Protein AF-A0A8T4NUN9-F1 (afdb_monomer)

Sequence (483 aa):
MKEAKQNFDDLVARIENGKKVSFGEMEQVYARAFLERFLEKISTDTSNEKIQQFYRSNIVDPDEAEDYREREGEEMSLSLHQLTAYSLELVSTMSGVLGIRATAQQLSPFIEKALRERNWELLEKVLALSEEGRMGTDVIEKVALEQLVNNRKEFYPELKQRFGNFQFNQDKINDVYHNAVRTHNTNLLKRLNTETGFSVPSEYIQEECELILENPSFVGTKFALIEELTGSSGYKPVKTKRIKKGLIDHFQRNSLDQVELDSAIRIFDITTDEKISSTLQQIFLEKSELNLFKNLYEQSGQKLNESKIRVGYKMLSNKGQLDEIYQVIMITGASPQKQIVKKVYSQLLEKNKLREIDQLAEKIKVEPVYDQDIANKRLSEVSGRLGRAYELGDFRNLVNVVKRGKGDILPQYVHEAAKNRLETYKISPNNGNFNDCVRLIDELYQDIGLKPSQEVTAAKISGLTSELYCNLNNLEENYSKEI

pLDDT: mean 86.56, std 7.14, range [49.06, 95.69]

Secondary structure (DSSP, 8-state):
-HHHHHHHHHHHHHHHTT----HHHHHHHHHHHHHHHHHHHHTSHHHHHHHHHHHHHHTS-HHHHHHHHHHHSS-----HHHHHHHHHHHHHHHHHHHT-PBPTTTTHHHHHHHHHTT-HHHHHHHHHHBSSSSPPTTHHHHHHHHHHHTT-TTHHHHHHHHH------HHHHHHHHHHHHHTT-HHHHHHHHHHH-PPPPHHHHHHHHHHHHH-TT--S-HHHHHHHHHHHH-PPPP--HHHHHHHHHHHHHSPP-HHHHHHHHHHH-TTT-HHHHHHHHHHHHHTT-HHHHHHHHHH-SSPPPHHHHHHHHHHHHHTT-HHHHHHHHHHH-----HHHHHHHHHHHHHTT-HHHHHHHHHHHT------HHHHHHHHHHHHHTBTTTB-HHHHHHHHHHHHHTT----HHHHHHHHHHHHHH----TT---HHHHHHHHHHHHHHHT-PPPHHHHHHHHHHHHHHHHHHHHHHHHHHTT--

Foldseek 3Di:
DVVLVVQLVVLVVCVVVVHDDDPVSNLVSVLQVVLLVLLVVLLDPVVQVVVFVCCQVPPDDPVVQVVCCVVPVDGDGDDPVRSLVVSLVVQQVSCVVSVHAAALVSLLVQCLVCLVVVPVVSNQSSLVRHPVSDHDPCSLVVSLLVCLLVVPVPSNVVSCVVPNADADDPVVVLVVLLVCLQVLVLVSLLSCCVRNVDARDLVSLQVSLLVLLPDPPDDDLSLVSNCSSCVSRVDQHECDPSNLVSLLVDLQPDDDDPVSLVSCCVRHVQLAPQVSLLSSLLSCLLVLVLVSNLVSQVSHPDHHDLVSVQVSLVNCVVVVVLVSNLSSCLRPLRDYDPVSQQVSLLVCLLVLVLVSNVVSCVSNVDFHAYDQVSLVVSLQVCLQCDLPPDDPVSSLSSVVNCVSNVHDDDVVSLQSNLLVQLVNDDQDLVDDDSVVSVVSSVVSCVVVVHDHDPSSVVSSVVSVVVSVVSPVVVVVVVVVVVD

Nearest PDB structures (foldseek):
  4m57-assembly1_A  TM=1.950E-01  e=6.881E-04  Zea mays
  8apo-assembly1_Xd  TM=1.960E-01  e=3.084E-02  Polytomella magna
  2y4u-assembly1_A  TM=2.000E-01  e=2.995E-01  Homo sapiens
  6n1z-assembly1_A  TM=1.387E-01  e=1.111E-01  Homo sapiens

Radius of gyration: 47.44 Å; Cα contacts (8 Å, |Δi|>4): 470; chains: 1; bounding box: 96×71×134 Å

Structure (mmCIF, N/CA/C/O backbone):
data_AF-A0A8T4NUN9-F1
#
_entry.id   AF-A0A8T4NUN9-F1
#
loop_
_atom_site.group_PDB
_atom_site.id
_atom_site.type_symbol
_atom_site.label_atom_id
_atom_site.label_alt_id
_atom_site.label_comp_id
_atom_site.label_asym_id
_atom_site.label_entity_id
_atom_site.label_seq_id
_atom_site.pdbx_PDB_ins_code
_atom_site.Cartn_x
_atom_site.Cartn_y
_atom_site.Cartn_z
_atom_site.occupancy
_atom_site.B_iso_or_equiv
_atom_site.auth_seq_id
_atom_site.auth_comp_id
_atom_site.auth_asym_id
_atom_site.auth_atom_id
_atom_site.pdbx_PDB_model_num
ATOM 1 N N . MET A 1 1 ? -29.673 11.613 49.318 1.00 60.78 1 MET A N 1
ATOM 2 C CA . MET A 1 1 ? -29.842 12.771 50.257 1.00 60.78 1 MET A CA 1
ATOM 3 C C . MET A 1 1 ? -30.474 14.018 49.635 1.00 60.78 1 MET A C 1
ATOM 5 O O . MET A 1 1 ? -31.417 14.519 50.229 1.00 60.78 1 MET A O 1
ATOM 9 N N . LYS A 1 2 ? -29.991 14.557 48.499 1.00 69.94 2 LYS A N 1
ATOM 10 C CA . LYS A 1 2 ? -30.631 15.736 47.870 1.00 69.94 2 LYS A CA 1
ATOM 11 C C . LYS A 1 2 ? -32.072 15.445 47.434 1.00 69.94 2 LYS A C 1
ATOM 13 O O . LYS A 1 2 ? -32.955 16.229 47.737 1.00 69.94 2 LYS A O 1
ATOM 18 N N . GLU A 1 3 ? -32.299 14.282 46.830 1.00 73.19 3 GLU A N 1
ATOM 19 C CA . GLU A 1 3 ? -33.622 13.824 46.388 1.00 73.19 3 GLU A CA 1
ATOM 20 C C . GLU A 1 3 ? -34.569 13.516 47.557 1.00 73.19 3 GLU A C 1
ATOM 22 O O . GLU A 1 3 ? -35.699 13.978 47.573 1.00 73.19 3 GLU A O 1
ATOM 27 N N . ALA A 1 4 ? -34.088 12.841 48.606 1.00 74.88 4 ALA A N 1
ATOM 28 C CA . ALA A 1 4 ? -34.871 12.628 49.828 1.00 74.88 4 ALA A CA 1
ATOM 29 C C . ALA A 1 4 ? -35.275 13.944 50.515 1.00 74.88 4 ALA A C 1
ATOM 31 O O . ALA A 1 4 ? -36.396 14.064 51.001 1.00 74.88 4 ALA A O 1
ATOM 32 N N . LYS A 1 5 ? -34.378 14.941 50.528 1.00 77.88 5 LYS A N 1
ATOM 33 C CA . LYS A 1 5 ? -34.689 16.282 51.028 1.00 77.88 5 LYS A CA 1
ATOM 34 C C . LYS A 1 5 ? -35.732 16.968 50.145 1.00 77.88 5 LYS A C 1
ATOM 36 O O . LYS A 1 5 ? -36.688 17.500 50.679 1.00 77.88 5 LYS A O 1
ATOM 41 N N . GLN A 1 6 ? -35.579 16.899 48.825 1.00 82.38 6 GLN A N 1
ATOM 42 C CA . GLN A 1 6 ? -36.548 17.440 47.872 1.00 82.38 6 GLN A CA 1
ATOM 43 C C . GLN A 1 6 ? -37.941 16.823 48.0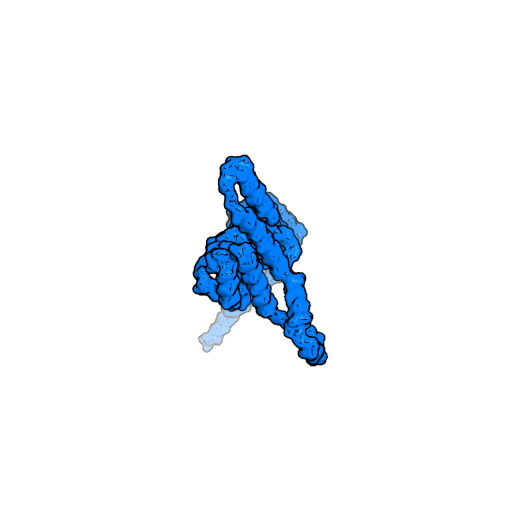79 1.00 82.38 6 GLN A C 1
ATOM 45 O O . GLN A 1 6 ? -38.914 17.548 48.229 1.00 82.38 6 GLN A O 1
ATOM 50 N N . ASN A 1 7 ? -38.022 15.494 48.193 1.00 81.81 7 ASN A N 1
ATOM 51 C CA . ASN A 1 7 ? -39.273 14.776 48.436 1.00 81.81 7 ASN A CA 1
ATOM 52 C C . ASN A 1 7 ? -39.898 15.148 49.788 1.00 81.81 7 ASN A C 1
ATOM 54 O O . ASN A 1 7 ? -41.117 15.229 49.904 1.00 81.81 7 ASN A O 1
ATOM 58 N N . PHE A 1 8 ? -39.075 15.384 50.813 1.00 82.19 8 PHE A N 1
ATOM 59 C CA . PHE A 1 8 ? -39.548 15.875 52.103 1.00 82.19 8 PHE A CA 1
ATOM 60 C C . PHE A 1 8 ? -40.062 17.320 52.009 1.00 82.19 8 PHE A C 1
ATOM 62 O O . PHE A 1 8 ? -41.163 17.604 52.473 1.00 82.19 8 PHE A O 1
ATOM 69 N N . ASP A 1 9 ? -39.313 18.210 51.357 1.00 83.12 9 ASP A N 1
ATOM 70 C CA . ASP A 1 9 ? -39.690 19.608 51.135 1.00 83.12 9 ASP A CA 1
ATOM 71 C C . ASP A 1 9 ? -40.995 19.700 50.309 1.00 83.12 9 ASP A C 1
ATOM 73 O O . ASP A 1 9 ? -41.868 20.509 50.618 1.00 83.12 9 ASP A O 1
ATOM 77 N N . ASP A 1 10 ? -41.201 18.803 49.339 1.00 84.00 10 ASP A N 1
ATOM 78 C CA . ASP A 1 10 ? -42.442 18.685 48.561 1.00 84.00 10 ASP A CA 1
ATOM 79 C C . ASP A 1 10 ? -43.630 18.202 49.414 1.00 84.00 10 ASP A C 1
ATOM 81 O O . ASP A 1 10 ? -44.764 18.663 49.238 1.00 84.00 10 ASP A O 1
ATOM 85 N N . LEU A 1 11 ? -43.400 17.287 50.365 1.00 84.06 11 LEU A N 1
ATOM 86 C CA . LEU A 1 11 ? -44.419 16.870 51.334 1.00 84.06 11 LEU A CA 1
ATOM 87 C C . LEU A 1 11 ? -44.793 18.019 52.280 1.00 84.06 11 LEU A C 1
ATOM 89 O O . LEU A 1 11 ? -45.981 18.230 52.534 1.00 84.06 11 LEU A O 1
ATOM 93 N N . VAL A 1 12 ? -43.813 18.798 52.743 1.00 81.69 12 VAL A N 1
ATOM 94 C CA . VAL A 1 12 ? -44.046 20.002 53.557 1.00 81.69 12 VAL A CA 1
ATOM 95 C C . VAL A 1 12 ? -44.829 21.046 52.758 1.00 81.69 12 VAL A C 1
ATOM 97 O O . VAL A 1 12 ? -45.867 21.514 53.224 1.00 81.69 12 VAL A O 1
ATOM 100 N N . ALA A 1 13 ? -44.440 21.320 51.511 1.00 84.62 13 ALA A N 1
ATOM 101 C CA . ALA A 1 13 ? -45.153 22.244 50.632 1.00 84.62 13 ALA A CA 1
ATOM 102 C C . ALA A 1 13 ? -46.600 21.790 50.352 1.00 84.62 13 ALA A C 1
ATOM 104 O O . ALA A 1 13 ? -47.508 22.613 50.220 1.00 84.62 13 ALA A O 1
ATOM 105 N N . ARG A 1 14 ? -46.869 20.478 50.277 1.00 83.81 14 ARG A N 1
ATOM 106 C CA . ARG A 1 14 ? -48.241 19.944 50.172 1.00 83.81 14 ARG A CA 1
ATOM 107 C C . ARG A 1 14 ? -49.068 20.253 51.423 1.00 83.81 14 ARG A C 1
ATOM 109 O O . ARG A 1 14 ? -50.231 20.632 51.272 1.00 83.81 14 ARG A O 1
ATOM 116 N N . ILE A 1 15 ? -48.484 20.116 52.615 1.00 80.88 15 ILE A N 1
ATOM 117 C CA . ILE A 1 15 ? -49.136 20.442 53.894 1.00 80.88 15 ILE A CA 1
ATOM 118 C C . ILE A 1 15 ? -49.442 21.939 53.969 1.00 80.88 15 ILE A C 1
ATOM 120 O O . ILE A 1 15 ? -50.571 22.315 54.283 1.00 80.88 15 ILE A O 1
ATOM 124 N N . GLU A 1 16 ? -48.474 22.785 53.615 1.00 83.19 16 GLU A N 1
ATOM 125 C CA . GLU A 1 16 ? -48.631 24.246 53.596 1.00 83.19 16 GLU A CA 1
ATOM 126 C C . GLU A 1 16 ? -49.725 24.702 52.617 1.00 83.19 16 GLU A C 1
ATOM 128 O O . GLU A 1 16 ? -50.471 25.635 52.903 1.00 83.19 16 GLU A O 1
ATOM 133 N N . ASN A 1 17 ? -49.901 23.984 51.503 1.00 86.38 17 ASN A N 1
ATOM 134 C CA . ASN A 1 17 ? -50.972 24.214 50.528 1.00 86.38 17 ASN A CA 1
ATOM 135 C C . ASN A 1 17 ? -52.317 23.547 50.898 1.00 86.38 17 ASN A C 1
ATOM 137 O O . ASN A 1 17 ? -53.200 23.413 50.047 1.00 86.38 17 ASN A O 1
ATOM 141 N N . GLY A 1 18 ? -52.487 23.088 52.144 1.00 75.62 18 GLY A N 1
ATOM 142 C CA . GLY A 1 18 ? -53.739 22.522 52.656 1.00 75.62 18 GLY A CA 1
ATOM 143 C C . GLY A 1 18 ? -54.091 21.128 52.123 1.00 75.62 18 GLY A C 1
ATOM 144 O O . GLY A 1 18 ? -55.217 20.661 52.317 1.00 75.62 18 GLY A O 1
ATOM 145 N N . LYS A 1 19 ? -53.161 20.435 51.449 1.00 82.00 19 LYS A N 1
ATOM 146 C CA . LYS A 1 19 ? -53.363 19.046 51.015 1.00 82.00 19 LYS A CA 1
ATOM 147 C C . LYS A 1 19 ? -53.085 18.100 52.180 1.00 82.00 19 LYS A C 1
ATOM 149 O O . LYS A 1 19 ? -52.103 18.250 52.901 1.00 82.00 19 LYS A O 1
ATOM 154 N N . LYS A 1 20 ? -53.926 17.074 52.335 1.00 75.56 20 LYS A N 1
ATOM 155 C CA . LYS A 1 20 ? -53.675 16.006 53.311 1.00 75.56 20 LYS A CA 1
ATOM 156 C C . LYS A 1 20 ? -52.419 15.224 52.912 1.00 75.56 20 LYS A C 1
ATOM 158 O O . LYS A 1 20 ? -52.325 14.729 51.788 1.00 75.56 20 LYS A O 1
ATOM 163 N N . VAL A 1 21 ? -51.493 15.116 53.856 1.00 75.69 21 VAL A N 1
ATOM 164 C CA . VAL A 1 21 ? -50.329 14.225 53.828 1.00 75.69 21 VAL A CA 1
ATOM 165 C C . VAL A 1 21 ? -50.461 13.323 55.046 1.00 75.69 21 VAL A C 1
ATOM 167 O O . VAL A 1 21 ? -50.739 13.799 56.148 1.00 75.69 21 VAL A O 1
ATOM 170 N N . SER A 1 22 ? -50.354 12.018 54.842 1.00 78.44 22 SER A N 1
ATOM 171 C CA . SER A 1 22 ? -50.391 11.060 55.942 1.00 78.44 22 SER A CA 1
ATOM 172 C C . SER A 1 22 ? -49.053 11.064 56.682 1.00 78.44 22 SER A C 1
ATOM 174 O O . SER A 1 22 ? -48.000 11.235 56.075 1.00 78.44 22 SER A O 1
ATOM 176 N N . PHE A 1 23 ? -49.078 10.854 57.999 1.00 70.88 23 PHE A N 1
ATOM 177 C CA . PHE A 1 23 ? -47.852 10.774 58.801 1.00 70.88 23 PHE A CA 1
ATOM 178 C C . PHE A 1 23 ? -46.885 9.695 58.270 1.00 70.88 23 PHE A C 1
ATOM 180 O O . PHE A 1 23 ? -45.685 9.937 58.162 1.00 70.88 23 PHE A O 1
ATOM 187 N N . GLY A 1 24 ? -47.432 8.565 57.806 1.00 79.00 24 GLY A N 1
ATOM 188 C CA . GLY A 1 24 ? -46.657 7.472 57.218 1.00 79.00 24 GLY A CA 1
ATOM 189 C C . GLY A 1 24 ? -45.927 7.821 55.912 1.00 79.00 24 GLY A C 1
ATOM 190 O O . GLY A 1 24 ? -44.897 7.219 55.630 1.00 79.00 24 GLY A O 1
ATOM 191 N N . GLU A 1 25 ? -46.384 8.810 55.129 1.00 79.12 25 GLU A N 1
ATOM 192 C CA . GLU A 1 25 ? -45.663 9.248 53.916 1.00 79.12 25 GLU A CA 1
ATOM 193 C C . GLU A 1 25 ? -44.316 9.899 54.271 1.00 79.12 25 GLU A C 1
ATOM 195 O O . GLU A 1 25 ? -43.318 9.659 53.593 1.00 79.12 25 GLU A O 1
ATOM 200 N N . MET A 1 26 ? -44.253 10.687 55.352 1.00 77.81 26 MET A N 1
ATOM 201 C CA . MET A 1 26 ? -42.990 11.291 55.798 1.00 77.81 26 MET A CA 1
ATOM 202 C C . MET A 1 26 ? -42.039 10.248 56.393 1.00 77.81 26 MET A C 1
ATOM 204 O O . MET A 1 26 ? -40.846 10.266 56.084 1.00 77.81 26 MET A O 1
ATOM 208 N N . GLU A 1 27 ? -42.556 9.311 57.193 1.00 81.81 27 GLU A N 1
ATOM 209 C CA . GLU A 1 27 ? -41.760 8.206 57.744 1.00 81.81 27 GLU A CA 1
ATOM 210 C C . GLU A 1 27 ? -41.140 7.348 56.635 1.00 81.81 27 GLU A C 1
ATOM 212 O O . GLU A 1 27 ? -39.957 7.016 56.708 1.00 81.81 27 GLU A O 1
ATOM 217 N N . GLN A 1 28 ? -41.886 7.066 55.561 1.00 83.62 28 GLN A N 1
ATOM 218 C CA . GLN A 1 28 ? -41.375 6.315 54.412 1.00 83.62 28 GLN A CA 1
ATOM 219 C C . GLN A 1 28 ? -40.230 7.028 53.684 1.00 83.62 28 GLN A C 1
ATOM 221 O O . GLN A 1 28 ? -39.275 6.366 53.276 1.00 83.62 28 GLN A O 1
ATOM 226 N N . VAL A 1 29 ? -40.276 8.358 53.534 1.00 83.56 29 VAL A N 1
ATOM 227 C CA . VAL A 1 29 ? -39.176 9.119 52.910 1.00 83.56 29 VAL A CA 1
ATOM 228 C C . VAL A 1 29 ? -37.896 9.006 53.743 1.00 83.56 29 VAL A C 1
ATOM 230 O O . VAL A 1 29 ? -36.826 8.730 53.191 1.00 83.56 29 VAL A O 1
ATOM 233 N N . TYR A 1 30 ? -37.995 9.153 55.069 1.00 82.81 30 TYR A N 1
ATOM 234 C CA . TYR A 1 30 ? -36.845 8.998 55.966 1.00 82.81 30 TYR A CA 1
ATOM 235 C C . TYR A 1 30 ? -36.320 7.566 56.001 1.00 82.81 30 TYR A C 1
ATOM 237 O O . TYR A 1 30 ? -35.110 7.362 55.893 1.00 82.81 30 TYR A O 1
ATOM 245 N N . ALA A 1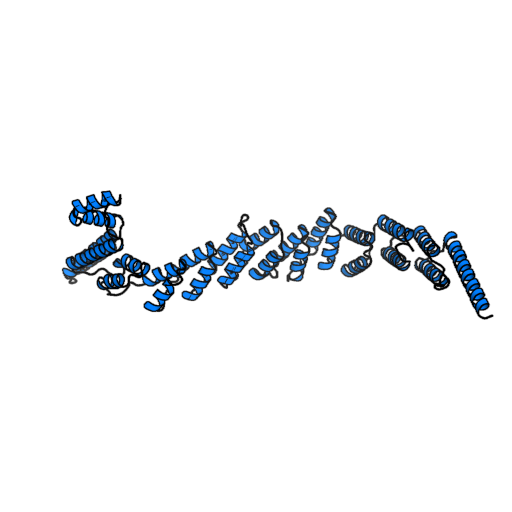 31 ? -37.214 6.583 56.108 1.00 85.50 31 ALA A N 1
ATOM 246 C CA . ALA A 1 31 ? -36.866 5.172 56.086 1.00 85.50 31 ALA A CA 1
ATOM 247 C C . ALA A 1 31 ? -36.105 4.821 54.798 1.00 85.50 31 ALA A C 1
ATOM 249 O O . ALA A 1 31 ? -35.030 4.225 54.869 1.00 85.50 31 ALA A O 1
ATOM 250 N N . ARG A 1 32 ? -36.595 5.260 53.626 1.00 85.31 32 ARG A N 1
ATOM 251 C CA . ARG A 1 32 ? -35.957 4.987 52.324 1.00 85.31 32 ARG A CA 1
ATOM 252 C C . ARG A 1 32 ? -34.574 5.618 52.226 1.00 85.31 32 ARG A C 1
ATOM 254 O O . ARG A 1 32 ? -33.632 4.949 51.812 1.00 85.31 32 ARG A O 1
ATOM 261 N N . ALA A 1 33 ? -34.429 6.868 52.661 1.00 84.25 33 ALA A N 1
ATOM 262 C CA . ALA A 1 33 ? -33.142 7.562 52.664 1.00 84.25 33 ALA A CA 1
ATOM 263 C C . ALA A 1 33 ? -32.129 6.936 53.639 1.00 84.25 33 ALA A C 1
ATOM 265 O O . ALA A 1 33 ? -30.924 6.919 53.371 1.00 84.25 33 ALA A O 1
ATOM 266 N N . PHE A 1 34 ? -32.603 6.435 54.783 1.00 86.75 34 PHE A N 1
ATOM 267 C CA . PHE A 1 34 ? -31.761 5.728 55.741 1.00 86.75 34 PHE A CA 1
ATOM 268 C C . PHE A 1 34 ? -31.304 4.381 55.179 1.00 86.75 34 PHE A C 1
ATOM 270 O O . PHE A 1 34 ? -30.111 4.082 55.226 1.00 86.75 34 PHE A O 1
ATOM 277 N N . LEU A 1 35 ? -32.230 3.601 54.613 1.00 86.75 35 LEU A N 1
ATOM 278 C CA . LEU A 1 35 ? -31.931 2.308 54.005 1.00 86.75 35 LEU A CA 1
ATOM 279 C C . LEU A 1 35 ? -30.936 2.449 52.847 1.00 86.75 35 LEU A C 1
ATOM 281 O O . LEU A 1 35 ? -29.969 1.700 52.793 1.00 86.75 35 LEU A O 1
ATOM 285 N N . GLU A 1 36 ? -31.106 3.452 51.983 1.00 85.75 36 GLU A N 1
ATOM 286 C CA . GLU A 1 36 ? -30.167 3.767 50.899 1.00 85.75 36 GLU A CA 1
ATOM 287 C C . GLU A 1 36 ? -28.735 3.966 51.426 1.00 85.75 36 GLU A C 1
ATOM 289 O O . GLU A 1 36 ? -27.805 3.282 51.005 1.00 85.75 36 GLU A O 1
ATOM 294 N N . ARG A 1 37 ? -28.562 4.839 52.427 1.00 84.69 37 ARG A N 1
ATOM 295 C CA . ARG A 1 37 ? -27.252 5.098 53.052 1.00 84.69 37 ARG A CA 1
ATOM 296 C C . ARG A 1 37 ? -26.677 3.883 53.767 1.00 84.69 37 ARG A C 1
ATOM 298 O O . ARG A 1 37 ? -25.460 3.698 53.809 1.00 84.69 37 ARG A O 1
ATOM 305 N N . PHE A 1 38 ? -27.536 3.093 54.399 1.00 86.62 38 PHE A N 1
ATOM 306 C CA . PHE A 1 38 ? -27.137 1.864 55.066 1.00 86.62 38 PHE A CA 1
ATOM 307 C C . PHE A 1 38 ? -26.592 0.850 54.056 1.00 86.62 38 PHE A C 1
ATOM 309 O O . PHE A 1 38 ? -25.523 0.283 54.283 1.00 86.62 38 PHE A O 1
ATOM 316 N N . LEU A 1 39 ? -27.274 0.690 52.920 1.00 84.94 39 LEU A N 1
ATOM 317 C CA . LEU A 1 39 ? -26.860 -0.186 51.827 1.00 84.94 39 LEU A CA 1
ATOM 318 C C . LEU A 1 39 ? -25.549 0.270 51.190 1.00 84.94 39 LEU A C 1
ATOM 320 O O . LEU A 1 39 ? -24.636 -0.546 51.068 1.00 84.94 39 LEU A O 1
ATOM 324 N N . GLU A 1 40 ? -25.411 1.566 50.887 1.00 82.06 40 GLU A N 1
ATOM 325 C CA . GLU A 1 40 ? -24.147 2.145 50.408 1.00 82.06 40 GLU A CA 1
ATOM 326 C C . GLU A 1 40 ? -22.992 1.776 51.344 1.00 82.06 40 GLU A C 1
ATOM 328 O O . GLU A 1 40 ? -21.944 1.312 50.899 1.00 82.06 40 GLU A O 1
ATOM 333 N N . LYS A 1 41 ? -23.200 1.908 52.658 1.00 82.50 41 LYS A N 1
ATOM 334 C CA . LYS A 1 41 ? -22.173 1.636 53.665 1.00 82.50 41 LYS A CA 1
ATOM 335 C C . LYS A 1 41 ? -21.835 0.152 53.776 1.00 82.50 41 LYS A C 1
ATOM 337 O O . LYS A 1 41 ? -20.656 -0.178 53.879 1.00 82.50 41 LYS A O 1
ATOM 342 N N . ILE A 1 42 ? -22.830 -0.733 53.746 1.00 82.12 42 ILE A N 1
ATOM 343 C CA . ILE A 1 42 ? -22.613 -2.182 53.873 1.00 82.12 42 ILE A CA 1
ATOM 344 C C . ILE A 1 42 ? -21.927 -2.777 52.647 1.00 82.12 42 ILE A C 1
ATOM 346 O O . ILE A 1 42 ? -21.172 -3.734 52.780 1.00 82.12 42 ILE A O 1
ATOM 350 N N . SER A 1 43 ? -22.107 -2.177 51.472 1.00 69.69 43 SER A N 1
ATOM 351 C CA . SER A 1 43 ? -21.417 -2.604 50.252 1.00 69.69 43 SER A CA 1
ATOM 352 C C . SER A 1 43 ? -19.925 -2.229 50.173 1.00 69.69 43 SER A C 1
ATOM 354 O O . SER A 1 43 ? -19.302 -2.482 49.146 1.00 69.69 43 SER A O 1
ATOM 356 N N . THR A 1 44 ? -19.333 -1.643 51.224 1.00 75.94 44 THR A N 1
ATOM 357 C CA . THR A 1 44 ? -17.918 -1.213 51.239 1.00 75.94 44 THR A CA 1
ATOM 358 C C . THR A 1 44 ? -16.986 -2.204 51.936 1.00 75.94 44 THR A C 1
ATOM 360 O O . THR A 1 44 ? -17.376 -2.884 52.886 1.00 75.94 44 THR A O 1
ATOM 363 N N . ASP A 1 45 ? -15.710 -2.207 51.540 1.00 70.62 45 ASP A N 1
ATOM 364 C CA . ASP A 1 45 ? -14.663 -3.038 52.157 1.00 70.62 45 ASP A CA 1
ATOM 365 C C . ASP A 1 45 ? -14.506 -2.772 53.659 1.00 70.62 45 ASP A C 1
ATOM 367 O O . ASP A 1 45 ? -14.371 -3.699 54.453 1.00 70.62 45 ASP A O 1
ATOM 371 N N . THR A 1 46 ? -14.662 -1.517 54.083 1.00 75.19 46 THR A N 1
ATOM 372 C CA . THR A 1 46 ? -14.642 -1.135 55.503 1.00 75.19 46 THR A CA 1
ATOM 373 C C . THR A 1 46 ? -15.779 -1.781 56.301 1.00 75.19 46 THR A C 1
ATOM 375 O O . THR A 1 46 ? -15.660 -1.991 57.508 1.00 75.19 46 THR A O 1
ATOM 378 N N . SER A 1 47 ? -16.914 -2.081 55.664 1.00 76.62 47 SER A N 1
ATOM 379 C CA . SER A 1 47 ? -17.995 -2.820 56.317 1.00 76.62 47 SER A CA 1
ATOM 380 C C . SER A 1 47 ? -17.690 -4.310 56.394 1.00 76.62 47 SER A C 1
ATOM 382 O O . SER A 1 47 ? -17.970 -4.921 57.424 1.00 76.62 47 SER A O 1
ATOM 384 N N . ASN A 1 48 ? -17.066 -4.884 55.363 1.00 80.00 48 ASN A N 1
ATOM 385 C CA . ASN A 1 48 ? -16.610 -6.275 55.398 1.00 80.00 48 ASN A CA 1
ATOM 386 C C . ASN A 1 48 ? -15.606 -6.496 56.536 1.00 80.00 48 ASN A C 1
ATOM 388 O O . ASN A 1 48 ? -15.755 -7.446 57.296 1.00 80.00 48 ASN A O 1
ATOM 392 N N . GLU A 1 49 ? -14.650 -5.586 56.727 1.00 80.88 49 GLU A N 1
ATOM 393 C CA . GLU A 1 49 ? -13.708 -5.630 57.855 1.00 80.88 49 GLU A CA 1
ATOM 394 C C . GLU A 1 49 ? -14.414 -5.567 59.212 1.00 80.88 49 GLU A C 1
ATOM 396 O O . GLU A 1 49 ? -14.066 -6.308 60.126 1.00 80.88 49 GLU A O 1
ATOM 401 N N . LYS A 1 50 ? -15.446 -4.728 59.350 1.00 82.12 50 LYS A N 1
ATOM 402 C CA . LYS A 1 50 ? -16.233 -4.646 60.590 1.00 82.12 50 LYS A CA 1
ATOM 403 C C . LYS A 1 50 ? -17.038 -5.909 60.858 1.00 82.12 50 LYS A C 1
ATOM 405 O O . LYS A 1 50 ? -17.154 -6.309 62.011 1.00 82.12 50 LYS A O 1
ATOM 410 N N . ILE A 1 51 ? -17.576 -6.540 59.817 1.00 81.94 51 ILE A N 1
ATOM 411 C CA . ILE A 1 51 ? -18.266 -7.830 59.930 1.00 81.94 51 ILE A CA 1
ATOM 412 C C . ILE A 1 51 ? -17.265 -8.921 60.331 1.00 81.94 51 ILE A C 1
ATOM 414 O O . ILE A 1 51 ? -17.550 -9.693 61.243 1.00 81.94 51 ILE A O 1
ATOM 418 N N . GLN A 1 52 ? -16.074 -8.941 59.722 1.00 82.38 52 GLN A N 1
ATOM 419 C CA . GLN A 1 52 ? -14.989 -9.853 60.100 1.00 82.38 52 GLN A CA 1
ATOM 420 C C . GLN A 1 52 ? -14.567 -9.659 61.560 1.00 82.38 52 GLN A C 1
ATOM 422 O O . GLN A 1 52 ? -14.467 -10.628 62.306 1.00 82.38 52 GLN A O 1
ATOM 427 N N . GLN A 1 53 ? -14.364 -8.412 61.991 1.00 81.44 53 GLN A N 1
ATOM 428 C CA . GLN A 1 53 ? -14.039 -8.088 63.381 1.00 81.44 53 GLN A CA 1
ATOM 429 C C . GLN A 1 53 ? -15.152 -8.524 64.333 1.00 81.44 53 GLN A C 1
ATOM 431 O O . GLN A 1 53 ? -14.875 -9.154 65.346 1.00 81.44 53 GLN A O 1
ATOM 436 N N . PHE A 1 54 ? -16.414 -8.247 63.997 1.00 79.88 54 PHE A N 1
ATOM 437 C CA . PHE A 1 54 ? -17.545 -8.667 64.819 1.00 79.88 54 PHE A CA 1
ATOM 438 C C . PHE A 1 54 ? -17.613 -10.192 64.961 1.00 79.88 54 PHE A C 1
ATOM 440 O O . PHE A 1 54 ? -17.775 -10.681 66.078 1.00 79.88 54 PHE A O 1
ATOM 447 N N . TYR A 1 55 ? -17.434 -10.928 63.860 1.00 79.75 55 TYR A N 1
ATOM 448 C CA . TYR A 1 55 ? -17.381 -12.390 63.852 1.00 79.75 55 TYR A CA 1
ATOM 449 C C . TYR A 1 55 ? -16.258 -12.919 64.752 1.00 79.75 55 TYR A C 1
ATOM 451 O O . TYR A 1 55 ? -16.518 -13.722 65.647 1.00 79.75 55 TYR A O 1
ATOM 459 N N . ARG A 1 56 ? -15.037 -12.396 64.587 1.00 77.75 56 ARG A N 1
ATOM 460 C CA . ARG A 1 56 ? -13.873 -12.766 65.407 1.00 77.75 56 ARG A CA 1
ATOM 461 C C . ARG A 1 56 ? -14.079 -12.484 66.891 1.00 77.75 56 ARG A C 1
ATOM 463 O O . ARG A 1 56 ? -13.641 -13.265 67.718 1.00 77.75 56 ARG A O 1
ATOM 470 N N . SER A 1 57 ? -14.712 -11.363 67.232 1.00 75.50 57 SER A N 1
ATOM 471 C CA . SER A 1 57 ? -14.844 -10.933 68.627 1.00 75.50 57 SER A CA 1
ATOM 472 C C . SER A 1 57 ? -16.050 -11.514 69.364 1.00 75.50 57 SER A C 1
ATOM 474 O O . SER A 1 57 ? -16.074 -11.429 70.587 1.00 75.50 57 SER A O 1
ATOM 476 N N . ASN A 1 58 ? -17.070 -12.027 68.665 1.00 74.31 58 ASN A N 1
ATOM 477 C CA . ASN A 1 58 ? -18.350 -12.379 69.303 1.00 74.31 58 ASN A CA 1
ATOM 478 C C . ASN A 1 58 ? -18.913 -13.748 68.914 1.00 74.31 58 ASN A C 1
ATOM 480 O O . ASN A 1 58 ? -19.867 -14.192 69.548 1.00 74.31 58 ASN A O 1
ATOM 484 N N . ILE A 1 59 ? -18.401 -14.381 67.856 1.00 74.62 59 ILE A N 1
ATOM 485 C CA . ILE A 1 59 ? -18.954 -15.640 67.336 1.00 74.62 59 ILE A CA 1
ATOM 486 C C . ILE A 1 59 ? -17.926 -16.769 67.413 1.00 74.62 59 ILE A C 1
ATOM 488 O O . ILE A 1 59 ? -18.303 -17.894 67.725 1.00 74.62 59 ILE A O 1
ATOM 492 N N . VAL A 1 60 ? -16.652 -16.484 67.135 1.00 75.25 60 VAL A N 1
ATOM 493 C CA . VAL A 1 60 ? -15.577 -17.477 67.252 1.00 75.25 60 VAL A CA 1
ATOM 494 C C . VAL A 1 60 ? -15.184 -17.639 68.721 1.00 75.25 60 VAL A C 1
ATOM 496 O O . VAL A 1 60 ? -14.995 -16.640 69.418 1.00 75.25 60 VAL A O 1
ATOM 499 N N . ASP A 1 61 ? -15.062 -18.885 69.181 1.00 79.44 61 ASP A N 1
ATOM 500 C CA . ASP A 1 61 ? -14.524 -19.191 70.507 1.00 79.44 61 ASP A CA 1
ATOM 501 C C . ASP A 1 61 ? -13.054 -18.721 70.580 1.00 79.44 61 ASP A C 1
ATOM 503 O O . ASP A 1 61 ? -12.275 -19.049 69.677 1.00 79.44 61 ASP A O 1
ATOM 507 N N . PRO A 1 62 ? -12.657 -17.931 71.597 1.00 76.19 62 PRO A N 1
ATOM 508 C CA . PRO A 1 62 ? -11.281 -17.462 71.747 1.00 76.19 62 PRO A CA 1
ATOM 509 C C . PRO A 1 62 ? -10.242 -18.586 71.686 1.00 76.19 62 PRO A C 1
ATOM 511 O O . PRO A 1 62 ? -9.204 -18.403 71.048 1.00 76.19 62 PRO A O 1
ATOM 514 N N . ASP A 1 63 ? -10.551 -19.746 72.272 1.00 79.12 63 ASP A N 1
ATOM 515 C CA . ASP A 1 63 ? -9.632 -20.882 72.331 1.00 79.12 63 ASP A CA 1
ATOM 516 C C . ASP A 1 63 ? -9.481 -21.529 70.938 1.00 79.12 63 ASP A C 1
ATOM 518 O O . ASP A 1 63 ? -8.375 -21.857 70.511 1.00 79.12 63 ASP A O 1
ATOM 522 N N . GLU A 1 64 ? -10.567 -21.623 70.156 1.00 77.19 64 GLU A N 1
ATOM 523 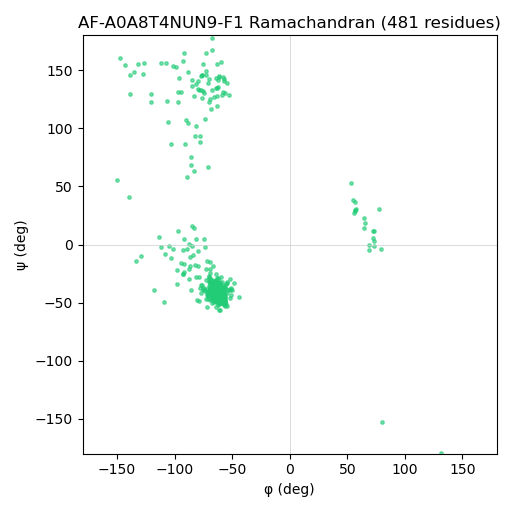C CA . GLU A 1 64 ? -10.514 -22.101 68.763 1.00 77.19 64 GLU A CA 1
ATOM 524 C C . GLU A 1 64 ? -9.812 -21.110 67.821 1.00 77.19 64 GLU A C 1
ATOM 526 O O . GLU A 1 64 ? -9.143 -21.518 66.865 1.00 77.19 64 GLU A O 1
ATOM 531 N N . ALA A 1 65 ? -9.966 -19.805 68.059 1.00 74.19 65 ALA A N 1
ATOM 532 C CA . ALA A 1 65 ? -9.321 -18.765 67.264 1.00 74.19 65 ALA A CA 1
ATOM 533 C C . ALA A 1 65 ? -7.795 -18.769 67.442 1.00 74.19 65 ALA A C 1
ATOM 535 O O . ALA A 1 65 ? -7.064 -18.555 66.467 1.00 74.19 65 ALA A O 1
ATOM 536 N N . GLU A 1 66 ? -7.324 -18.999 68.670 1.00 77.00 66 GLU A N 1
ATOM 537 C CA . GLU A 1 66 ? -5.902 -19.074 69.011 1.00 77.00 66 GLU A CA 1
ATOM 538 C C . GLU A 1 66 ? -5.274 -20.356 68.443 1.00 77.00 66 GLU A C 1
ATOM 540 O O . GLU A 1 66 ? -4.307 -20.273 67.682 1.00 77.00 66 GLU A O 1
ATOM 545 N N . ASP A 1 67 ? -5.925 -21.508 68.633 1.00 79.31 67 ASP A N 1
ATOM 546 C CA . ASP A 1 67 ? -5.526 -22.794 68.042 1.00 79.31 67 ASP A CA 1
ATOM 547 C C . ASP A 1 67 ? -5.469 -22.769 66.501 1.00 79.31 67 ASP A C 1
ATOM 549 O O . ASP A 1 67 ? -4.663 -23.470 65.878 1.00 79.31 67 ASP A O 1
ATOM 553 N N . TYR A 1 68 ? -6.362 -22.022 65.843 1.00 79.94 68 TYR A N 1
ATOM 554 C CA . TYR A 1 68 ? -6.348 -21.863 64.385 1.00 79.94 68 TYR A CA 1
ATOM 555 C C . TYR A 1 68 ? -5.177 -20.987 63.931 1.00 79.94 68 TYR A C 1
ATOM 557 O O . TYR A 1 68 ? -4.475 -21.329 62.977 1.00 79.94 68 TYR A O 1
ATOM 565 N N . ARG A 1 69 ? -4.935 -19.874 64.635 1.00 81.44 69 ARG A N 1
ATOM 566 C CA . ARG A 1 69 ? -3.842 -18.945 64.326 1.00 81.44 69 ARG A CA 1
ATOM 567 C C . ARG A 1 69 ? -2.476 -19.609 64.494 1.00 81.44 69 ARG A C 1
ATOM 569 O O . ARG A 1 69 ? -1.596 -19.378 63.668 1.00 81.44 69 ARG A O 1
ATOM 576 N N . GLU A 1 70 ? -2.303 -20.446 65.517 1.00 79.94 70 GLU A N 1
ATOM 577 C CA . GLU A 1 70 ? -1.067 -21.209 65.727 1.00 79.94 70 GLU A CA 1
ATOM 578 C C . GLU A 1 70 ? -0.817 -22.258 64.633 1.00 79.94 70 GLU A C 1
ATOM 580 O O . GLU A 1 70 ? 0.335 -22.499 64.267 1.00 79.94 70 GLU A O 1
ATOM 585 N N . ARG A 1 71 ? -1.879 -22.862 64.079 1.00 83.81 71 ARG A N 1
ATOM 586 C CA . ARG A 1 71 ? -1.774 -23.890 63.030 1.00 83.81 71 ARG A CA 1
ATOM 587 C C . ARG A 1 71 ? -1.565 -23.324 61.629 1.00 83.81 71 ARG A C 1
ATOM 589 O O . ARG A 1 71 ? -0.700 -23.811 60.906 1.00 83.81 71 ARG A O 1
ATOM 596 N N . GLU A 1 72 ? -2.353 -22.325 61.245 1.00 82.56 72 GLU A N 1
ATOM 597 C CA . GLU A 1 72 ? -2.419 -21.831 59.861 1.00 82.56 72 GLU A CA 1
ATOM 598 C C . GLU A 1 72 ? -1.650 -20.513 59.656 1.00 82.56 72 GLU A C 1
ATOM 600 O O . GLU A 1 72 ? -1.430 -20.092 58.524 1.00 82.56 72 GLU A O 1
ATOM 605 N N . GLY A 1 73 ? -1.223 -19.840 60.732 1.00 76.88 73 GLY A N 1
ATOM 606 C CA . GLY A 1 73 ? -0.495 -18.566 60.659 1.00 76.88 73 GLY A CA 1
ATOM 607 C C . GLY A 1 73 ? -1.349 -17.360 60.242 1.00 76.88 73 GLY A C 1
ATOM 608 O O . GLY A 1 73 ? -0.818 -16.260 60.084 1.00 76.88 73 GLY A O 1
ATOM 609 N N . GLU A 1 74 ? -2.663 -17.539 60.092 1.00 79.06 74 GLU A N 1
ATOM 610 C CA . GLU A 1 74 ? -3.621 -16.507 59.691 1.00 79.06 74 GLU A CA 1
ATOM 611 C C . GLU A 1 74 ? -4.791 -16.402 60.683 1.00 79.06 74 GLU A C 1
ATOM 613 O O . GLU A 1 74 ? -5.119 -17.341 61.408 1.00 79.06 74 GLU A O 1
ATOM 618 N N . GLU A 1 75 ? -5.445 -15.236 60.735 1.00 78.44 75 GLU A N 1
ATOM 619 C CA . GLU A 1 75 ? -6.632 -15.047 61.574 1.00 78.44 75 GLU A CA 1
ATOM 620 C C . GLU A 1 75 ? -7.867 -15.691 60.936 1.00 78.44 75 GLU A C 1
ATOM 622 O O . GLU A 1 75 ? -8.172 -15.425 59.768 1.00 78.44 75 GLU A O 1
ATOM 627 N N . MET A 1 76 ? -8.637 -16.450 61.726 1.00 77.62 76 MET A N 1
ATOM 628 C CA . MET A 1 76 ? -9.896 -17.040 61.270 1.00 77.62 76 MET A CA 1
ATOM 629 C C . MET A 1 76 ? -10.799 -15.951 60.664 1.00 77.62 76 MET A C 1
ATOM 631 O O . MET A 1 76 ? -10.986 -14.869 61.235 1.00 77.62 76 MET A O 1
ATOM 635 N N . SER A 1 77 ? -11.299 -16.191 59.454 1.00 80.19 77 SER A N 1
ATOM 636 C CA . SER A 1 77 ? -12.060 -15.203 58.691 1.00 80.19 77 SER A CA 1
ATOM 637 C C . SER A 1 77 ? -13.249 -15.845 57.996 1.00 80.19 77 SER A C 1
ATOM 639 O O . SER A 1 77 ? -13.201 -16.993 57.556 1.00 80.19 77 SER A O 1
ATOM 641 N N . LEU A 1 78 ? -14.336 -15.086 57.894 1.00 80.88 78 LEU A N 1
ATOM 642 C CA . LEU A 1 78 ? -15.473 -15.463 57.073 1.00 80.88 78 LEU A CA 1
ATOM 643 C C . LEU A 1 78 ? -15.043 -15.519 55.609 1.00 80.88 78 LEU A C 1
ATOM 645 O O . LEU A 1 78 ? -14.418 -14.589 55.091 1.00 80.88 78 LEU A O 1
ATOM 649 N N . SER A 1 79 ? -15.455 -16.575 54.920 1.00 80.94 79 SER A N 1
ATOM 650 C CA . SER A 1 79 ? -15.380 -16.627 53.464 1.00 80.94 79 SER A CA 1
ATOM 651 C C . SER A 1 79 ? -16.194 -15.488 52.840 1.00 80.94 79 SER A C 1
ATOM 653 O O . SER A 1 79 ? -17.167 -14.986 53.412 1.00 80.94 79 SER A O 1
ATOM 655 N N . LEU A 1 80 ? -15.851 -15.115 51.606 1.00 76.69 80 LEU A N 1
ATOM 656 C CA . LEU A 1 80 ? -16.584 -14.095 50.852 1.00 76.69 80 LEU A CA 1
ATOM 657 C C . LEU A 1 80 ? -18.089 -14.413 50.735 1.00 76.69 80 LEU A C 1
ATOM 659 O O . LEU A 1 80 ? -18.923 -13.503 50.743 1.00 76.69 80 LEU A O 1
ATOM 663 N N . HIS A 1 81 ? -18.445 -15.699 50.658 1.00 77.12 81 HIS A N 1
ATOM 664 C CA . HIS A 1 81 ? -19.834 -16.149 50.620 1.00 77.12 81 HIS A CA 1
ATOM 665 C C . HIS A 1 81 ? -20.558 -15.874 51.947 1.00 77.12 81 HIS A C 1
ATOM 667 O O . HIS A 1 81 ? -21.646 -15.298 51.942 1.00 77.12 81 HIS A O 1
ATOM 673 N N . GLN A 1 82 ? -19.925 -16.194 53.080 1.00 82.12 82 GLN A N 1
ATOM 674 C CA . GLN A 1 82 ? -20.480 -15.930 54.411 1.00 82.12 82 GLN A CA 1
ATOM 675 C C . GLN A 1 82 ? -20.622 -14.430 54.691 1.00 82.12 82 GLN A C 1
ATOM 677 O O . GLN A 1 82 ? -21.658 -14.007 55.196 1.00 82.12 82 GLN A O 1
ATOM 682 N N . LEU A 1 83 ? -19.641 -13.612 54.291 1.00 83.25 83 LEU A N 1
ATOM 683 C CA . LEU A 1 83 ? -19.751 -12.151 54.380 1.00 83.25 83 LEU A CA 1
ATOM 684 C C . LEU A 1 83 ? -20.960 -11.620 53.607 1.00 83.25 83 LEU A C 1
ATOM 686 O O . LEU A 1 83 ? -21.680 -10.747 54.082 1.00 83.25 83 LEU A O 1
ATOM 690 N N . THR A 1 84 ? -21.206 -12.167 52.417 1.00 82.31 84 THR A N 1
ATOM 691 C CA . THR A 1 84 ? -22.332 -11.743 51.577 1.00 82.31 84 THR A CA 1
ATOM 692 C C . THR A 1 84 ? -23.670 -12.153 52.185 1.00 82.31 84 THR A C 1
ATOM 694 O O . THR A 1 84 ? -24.600 -11.350 52.200 1.00 82.31 84 THR A O 1
ATOM 697 N N . ALA A 1 85 ? -23.763 -13.372 52.724 1.00 82.81 85 ALA A N 1
ATOM 698 C CA . ALA A 1 85 ? -24.953 -13.844 53.423 1.00 82.81 85 ALA A CA 1
ATOM 699 C C . ALA A 1 85 ? -25.266 -12.980 54.656 1.00 82.81 85 ALA A C 1
ATOM 701 O O . ALA A 1 85 ? -26.401 -12.535 54.810 1.00 82.81 85 ALA A O 1
ATOM 702 N N . TYR A 1 86 ? -24.251 -12.666 55.467 1.00 83.94 86 TYR A N 1
ATOM 703 C CA . TYR A 1 86 ? -24.403 -11.818 56.650 1.00 83.94 86 TYR A CA 1
ATOM 704 C C . TYR A 1 86 ? -24.844 -10.396 56.287 1.00 83.94 86 TYR A C 1
ATOM 706 O O . TYR A 1 86 ? -25.772 -9.850 56.881 1.00 83.94 86 TYR A O 1
ATOM 714 N N . SER A 1 87 ? -24.241 -9.804 55.251 1.00 86.25 87 SER A N 1
ATOM 715 C CA . SER A 1 87 ? -24.669 -8.501 54.739 1.00 86.25 87 SER A CA 1
ATOM 716 C C . SER A 1 87 ? -26.138 -8.510 54.314 1.00 86.25 87 SER A C 1
ATOM 718 O O . SER A 1 87 ? -26.864 -7.581 54.652 1.00 86.25 87 SER A O 1
ATOM 720 N N . LEU A 1 88 ? -26.616 -9.562 53.640 1.00 86.75 88 LEU A N 1
ATOM 721 C CA . LEU A 1 88 ? -28.028 -9.672 53.253 1.00 86.75 88 LEU A CA 1
ATOM 722 C C . LEU A 1 88 ? -28.972 -9.881 54.438 1.00 86.75 88 LEU A C 1
ATOM 724 O O . LEU A 1 88 ? -30.090 -9.371 54.416 1.00 86.75 88 LEU A O 1
ATOM 728 N N . GLU A 1 89 ? -28.533 -10.568 55.488 1.00 86.12 89 GLU A N 1
ATOM 729 C CA . GLU A 1 89 ? -29.301 -10.690 56.729 1.00 86.12 89 GLU A CA 1
ATOM 730 C C . GLU A 1 89 ? -29.439 -9.336 57.441 1.00 86.12 89 GLU A C 1
ATOM 732 O O . GLU A 1 89 ? -30.530 -8.979 57.897 1.00 86.12 89 GLU A O 1
ATOM 737 N N . LEU A 1 90 ? -28.375 -8.524 57.444 1.00 86.75 90 LEU A N 1
ATOM 738 C CA . LEU A 1 90 ? -28.431 -7.140 57.919 1.00 86.75 90 LEU A CA 1
ATOM 739 C C . LEU A 1 90 ? -29.393 -6.292 57.080 1.00 86.75 90 LEU A C 1
ATOM 741 O O . LEU A 1 90 ? -30.172 -5.524 57.644 1.00 86.75 90 LEU A O 1
ATOM 745 N N . VAL A 1 91 ? -29.388 -6.449 55.750 1.00 87.19 91 VAL A N 1
ATOM 746 C CA . VAL A 1 91 ? -30.363 -5.786 54.866 1.00 87.19 91 VAL A CA 1
ATOM 747 C C . VAL A 1 91 ? -31.791 -6.218 55.194 1.00 87.19 91 VAL A C 1
ATOM 749 O O . VAL A 1 91 ? -32.666 -5.361 55.320 1.00 87.19 91 VAL A O 1
ATOM 752 N N . SER A 1 92 ? -32.032 -7.520 55.354 1.00 87.56 92 SER A N 1
ATOM 753 C CA . SER A 1 92 ? -33.345 -8.080 55.689 1.00 87.56 92 SER A CA 1
ATOM 754 C C . SER A 1 92 ? -33.860 -7.539 57.020 1.00 87.56 92 SER A C 1
ATOM 756 O O . SER A 1 92 ? -34.981 -7.039 57.107 1.00 87.56 92 SER A O 1
ATOM 758 N N . THR A 1 93 ? -33.006 -7.563 58.043 1.00 86.88 93 THR A N 1
ATOM 759 C CA . THR A 1 93 ? -33.318 -7.048 59.379 1.00 86.88 93 THR A CA 1
ATOM 760 C C . THR A 1 93 ? -33.629 -5.558 59.322 1.00 86.88 93 THR A C 1
ATOM 762 O O . THR A 1 93 ? -34.653 -5.124 59.842 1.00 86.88 93 THR A O 1
ATOM 765 N N . MET A 1 94 ? -32.792 -4.772 58.638 1.00 87.12 94 MET A N 1
ATOM 766 C CA . MET A 1 94 ? -32.994 -3.329 58.526 1.00 87.12 94 MET A CA 1
ATOM 767 C C . MET A 1 94 ? -34.268 -2.982 57.748 1.00 87.12 94 MET A C 1
ATOM 769 O O . MET A 1 94 ? -35.016 -2.099 58.156 1.00 87.12 94 MET A O 1
ATOM 773 N N . SER A 1 95 ? -34.559 -3.715 56.674 1.00 86.81 95 SER A N 1
ATOM 774 C CA . SER A 1 95 ? -35.805 -3.576 55.910 1.00 86.81 95 SER A CA 1
ATOM 775 C C . SER A 1 95 ? -37.029 -3.883 56.784 1.00 86.81 95 SER A C 1
ATOM 777 O O . SER A 1 95 ? -38.005 -3.135 56.783 1.00 86.81 95 SER A O 1
ATOM 779 N N . GLY A 1 96 ? -36.955 -4.942 57.601 1.00 86.06 96 GLY A N 1
ATOM 780 C CA . GLY A 1 96 ? -37.998 -5.300 58.565 1.00 86.06 96 GLY A CA 1
ATOM 781 C C . GLY A 1 96 ? -38.214 -4.235 59.644 1.00 86.06 96 GLY A C 1
ATOM 782 O O . GLY A 1 96 ? -39.355 -3.869 59.914 1.00 86.06 96 GLY A O 1
ATOM 783 N N . VAL A 1 97 ? -37.131 -3.692 60.214 1.00 86.81 97 VAL A N 1
ATOM 784 C CA . VAL A 1 97 ? -37.180 -2.627 61.235 1.00 86.81 97 VAL A CA 1
ATOM 785 C C . VAL A 1 97 ? -37.779 -1.337 60.675 1.00 86.81 97 VAL A C 1
ATOM 787 O O . VAL A 1 97 ? -38.561 -0.677 61.353 1.00 86.81 97 VAL A O 1
ATOM 790 N N . LEU A 1 98 ? -37.427 -0.976 59.442 1.00 86.06 98 LEU A N 1
ATOM 791 C CA . LEU A 1 98 ? -37.893 0.253 58.802 1.00 86.06 98 LEU A CA 1
ATOM 792 C C . LEU A 1 98 ? -39.274 0.114 58.141 1.00 86.06 98 LEU A C 1
ATOM 794 O O . LEU A 1 98 ? -39.830 1.113 57.689 1.00 86.06 98 LEU A O 1
ATOM 798 N N . GLY A 1 99 ? -39.822 -1.103 58.048 1.00 83.62 99 GLY A N 1
ATOM 799 C CA . GLY A 1 99 ? -41.111 -1.370 57.402 1.00 83.62 99 GLY A CA 1
ATOM 800 C C . GLY A 1 99 ? -41.128 -1.103 55.892 1.00 83.62 99 GLY A C 1
ATOM 801 O O . GLY A 1 99 ? -42.198 -0.947 55.305 1.00 83.62 99 GLY A O 1
ATOM 802 N N . ILE A 1 100 ? -39.958 -1.038 55.254 1.00 86.69 100 ILE A N 1
ATOM 803 C CA . ILE A 1 100 ? -39.790 -0.785 53.819 1.00 86.69 100 ILE A CA 1
ATOM 804 C C . ILE A 1 100 ? -38.821 -1.802 53.223 1.00 86.69 100 ILE A C 1
ATOM 806 O O . ILE A 1 100 ? -37.963 -2.336 53.918 1.00 86.69 100 ILE A O 1
ATOM 810 N N . ARG A 1 101 ? -38.932 -2.055 51.921 1.00 86.00 101 ARG A N 1
ATOM 811 C CA . ARG A 1 101 ? -37.979 -2.899 51.191 1.00 86.00 101 ARG A CA 1
ATOM 812 C C . ARG A 1 101 ? -37.006 -2.039 50.396 1.00 86.00 101 ARG A C 1
ATOM 814 O O . ARG A 1 10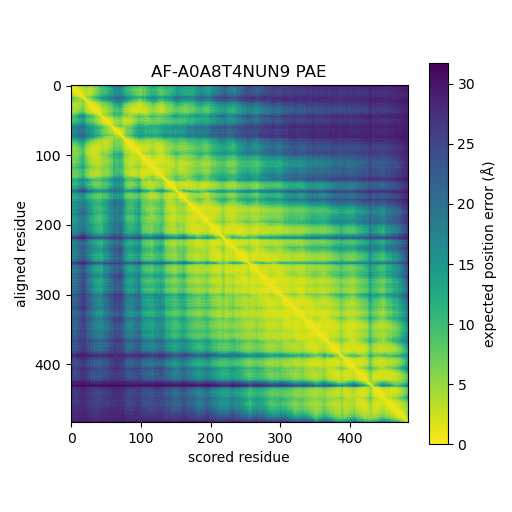1 ? -37.331 -0.912 50.030 1.00 86.00 101 ARG A O 1
ATOM 821 N N . ALA A 1 102 ? -35.817 -2.579 50.152 1.00 86.56 102 ALA A N 1
ATOM 822 C CA . ALA A 1 102 ? -34.842 -1.962 49.263 1.00 86.56 102 ALA A CA 1
ATOM 823 C C . ALA A 1 102 ? -35.289 -2.119 47.807 1.00 86.56 102 ALA A C 1
ATOM 825 O O . ALA A 1 102 ? -35.852 -3.151 47.446 1.00 86.56 102 ALA A O 1
ATOM 826 N N . THR A 1 103 ? -35.009 -1.142 46.953 1.00 86.25 103 THR A N 1
ATOM 827 C CA . THR A 1 103 ? -35.257 -1.303 45.515 1.00 86.25 103 THR A CA 1
ATOM 828 C C . THR A 1 103 ? -34.201 -2.212 44.889 1.00 86.25 103 THR A C 1
ATOM 830 O O . THR A 1 103 ? -33.065 -2.315 45.368 1.00 86.25 103 THR A O 1
ATOM 833 N N . ALA A 1 104 ? -34.526 -2.850 43.770 1.00 85.19 104 ALA A N 1
ATOM 834 C CA . ALA A 1 104 ? -33.574 -3.663 43.019 1.00 85.19 104 ALA A CA 1
ATOM 835 C C . ALA A 1 104 ? -32.354 -2.844 42.553 1.00 85.19 104 ALA A C 1
ATOM 837 O O . ALA A 1 104 ? -31.244 -3.370 42.438 1.00 85.19 104 ALA A O 1
ATOM 838 N N . GLN A 1 105 ? -32.529 -1.536 42.341 1.00 84.44 105 GLN A N 1
ATOM 839 C CA . GLN A 1 105 ? -31.430 -0.616 42.051 1.00 84.44 105 GLN A CA 1
ATOM 840 C C . GLN A 1 105 ? -30.478 -0.471 43.248 1.00 84.44 105 GLN A C 1
ATOM 842 O O . GLN A 1 105 ? -29.265 -0.571 43.084 1.00 84.44 105 GLN A O 1
ATOM 847 N N . GLN A 1 106 ? -31.010 -0.319 44.463 1.00 84.50 106 GLN A N 1
ATOM 848 C CA . GLN A 1 106 ? -30.197 -0.252 45.683 1.00 84.50 106 GLN A CA 1
ATOM 849 C C . GLN A 1 106 ? -29.477 -1.579 45.980 1.00 84.50 106 GLN A C 1
ATOM 851 O O . GLN A 1 106 ? -28.366 -1.581 46.503 1.00 84.50 106 GLN A O 1
ATOM 856 N N . LEU A 1 107 ? -30.079 -2.712 45.605 1.00 87.44 107 LEU A N 1
ATOM 857 C CA . LEU A 1 107 ? -29.482 -4.044 45.755 1.00 87.44 107 LEU A CA 1
ATOM 858 C C . LEU A 1 107 ? -28.600 -4.472 44.572 1.00 87.44 107 LEU A C 1
ATOM 860 O O . LEU A 1 107 ? -28.023 -5.562 44.609 1.00 87.44 107 LEU A O 1
ATOM 864 N N . SER A 1 108 ? -28.444 -3.632 43.544 1.00 86.31 108 SER A N 1
ATOM 865 C CA . SER A 1 108 ? -27.704 -3.973 42.321 1.00 86.31 108 SER A CA 1
ATOM 866 C C . SER A 1 108 ? -26.289 -4.519 42.563 1.00 86.31 108 SER A C 1
ATOM 868 O O . SER A 1 108 ? -25.954 -5.503 41.912 1.00 86.31 108 SER A O 1
ATOM 870 N N . PRO A 1 109 ? -25.475 -4.024 43.522 1.00 86.06 109 PRO A N 1
ATOM 871 C CA . PRO A 1 109 ? -24.160 -4.614 43.798 1.00 86.06 109 PRO A CA 1
ATOM 872 C C . PRO A 1 109 ? -24.215 -6.101 44.188 1.00 86.06 109 PRO A C 1
ATOM 874 O O . PRO A 1 109 ? -23.371 -6.889 43.759 1.00 86.06 109 PRO A O 1
ATOM 877 N N . PHE A 1 110 ? -25.229 -6.505 44.961 1.00 86.25 110 PHE A N 1
ATOM 878 C CA . PHE A 1 110 ? -25.430 -7.899 45.365 1.00 86.25 110 PHE A CA 1
ATOM 879 C C . PHE A 1 110 ? -25.978 -8.748 44.215 1.00 86.25 110 PHE A C 1
ATOM 881 O O . PHE A 1 110 ? -25.540 -9.883 44.039 1.00 86.25 110 PHE A O 1
ATOM 888 N N . ILE A 1 111 ? -26.885 -8.186 43.405 1.00 87.00 111 ILE A N 1
ATOM 889 C CA . ILE A 1 111 ? -27.413 -8.835 42.194 1.00 87.00 111 ILE A CA 1
ATOM 890 C C . ILE A 1 111 ? -26.276 -9.083 41.193 1.00 87.00 111 ILE A C 1
ATOM 892 O O . ILE A 1 111 ? -26.098 -10.206 40.727 1.00 87.00 111 ILE A O 1
ATOM 896 N N . GLU A 1 112 ? -25.459 -8.066 40.902 1.00 87.56 112 GLU A N 1
ATOM 897 C CA . GLU A 1 112 ? -24.296 -8.173 40.015 1.00 87.56 112 GLU A CA 1
ATOM 898 C C . GLU A 1 112 ? -23.306 -9.226 40.516 1.00 87.56 112 GLU A C 1
ATOM 900 O O . GLU A 1 112 ? -22.799 -10.022 39.726 1.00 87.56 112 GLU A O 1
ATOM 905 N N . LYS A 1 113 ? -23.041 -9.259 41.828 1.00 85.50 113 LYS A N 1
ATOM 906 C CA . LYS A 1 113 ? -22.161 -10.258 42.440 1.00 85.50 113 LYS A CA 1
ATOM 907 C C . LYS A 1 113 ? -22.715 -11.674 42.286 1.00 85.50 113 LYS A C 1
ATOM 909 O O . LYS A 1 113 ? -21.995 -12.548 41.811 1.00 85.50 113 LYS A O 1
ATOM 914 N N . ALA A 1 114 ? -23.990 -11.883 42.613 1.00 86.56 114 ALA A N 1
ATOM 915 C CA . ALA A 1 114 ? -24.652 -13.176 42.472 1.00 86.56 114 ALA A CA 1
ATOM 916 C C . ALA A 1 114 ? -24.614 -13.681 41.025 1.00 86.56 114 ALA A C 1
ATOM 918 O O . ALA A 1 114 ? -24.288 -14.844 40.786 1.00 86.56 114 ALA A O 1
ATOM 919 N N . LEU A 1 115 ? -24.863 -12.787 40.061 1.00 86.38 115 LEU A N 1
ATOM 920 C CA . LEU A 1 115 ? -24.717 -13.092 38.643 1.00 86.38 115 LEU A CA 1
ATOM 921 C C . LEU A 1 115 ? -23.268 -13.484 38.326 1.00 86.38 115 LEU A C 1
ATOM 923 O O . LEU A 1 115 ? -23.054 -14.595 37.853 1.00 86.38 115 LEU A O 1
ATOM 927 N N . ARG A 1 116 ? -22.271 -12.640 38.639 1.00 85.12 116 ARG A N 1
ATOM 928 C CA . ARG A 1 116 ? -20.840 -12.893 38.348 1.00 85.12 116 ARG A CA 1
ATOM 929 C C . ARG A 1 116 ? -20.322 -14.216 38.928 1.00 85.12 116 ARG A C 1
ATOM 931 O O . ARG A 1 116 ? -19.464 -14.843 38.308 1.00 85.12 116 ARG A O 1
ATOM 938 N N . GLU A 1 117 ? -20.833 -14.625 40.086 1.00 85.38 117 GLU A N 1
ATOM 939 C CA . GLU A 1 117 ? -20.456 -15.859 40.789 1.00 85.38 117 GLU A CA 1
ATOM 940 C C . GLU A 1 117 ? -21.287 -17.086 40.376 1.00 85.38 117 GLU A C 1
ATOM 942 O O . GLU A 1 117 ? -21.011 -18.186 40.848 1.00 85.38 117 GLU A O 1
ATOM 947 N N . ARG A 1 118 ? -22.293 -16.928 39.501 1.00 85.69 118 ARG A N 1
ATOM 948 C CA . ARG A 1 118 ? -23.275 -17.977 39.154 1.00 85.69 118 ARG A CA 1
ATOM 949 C C . ARG A 1 118 ? -24.015 -18.528 40.379 1.00 85.69 118 ARG A C 1
ATOM 951 O O . ARG A 1 118 ? -24.424 -19.688 40.408 1.00 85.69 118 ARG A O 1
ATOM 958 N N . ASN A 1 119 ? -24.188 -17.698 41.404 1.00 87.69 119 ASN A N 1
ATOM 959 C CA . ASN A 1 119 ? -24.856 -18.085 42.634 1.00 87.69 119 ASN A CA 1
ATOM 960 C C . ASN A 1 119 ? -26.353 -17.778 42.531 1.00 87.69 119 ASN A C 1
ATOM 962 O O . ASN A 1 119 ? -26.827 -16.705 42.906 1.00 87.69 119 ASN A O 1
ATOM 966 N N . TRP A 1 120 ? -27.095 -18.732 41.974 1.00 87.06 120 TRP A N 1
ATOM 967 C CA . TRP A 1 120 ? -28.526 -18.581 41.705 1.00 87.06 120 TRP A CA 1
ATOM 968 C C . TRP A 1 120 ? -29.360 -18.502 42.981 1.00 87.06 120 TRP A C 1
ATOM 970 O O . TRP A 1 120 ? -30.294 -17.711 43.042 1.00 87.06 120 TRP A O 1
ATOM 980 N N . GLU A 1 121 ? -28.968 -19.234 44.024 1.00 87.12 121 GLU A N 1
ATOM 981 C CA . GLU A 1 121 ? -29.613 -19.148 45.337 1.00 87.12 121 GLU A CA 1
ATOM 982 C C . GLU A 1 121 ? -29.429 -17.761 45.961 1.00 87.12 121 GLU A C 1
ATOM 984 O O . GLU A 1 121 ? -30.355 -17.198 46.543 1.00 87.12 121 GLU A O 1
ATOM 989 N N . LEU A 1 122 ? -28.233 -17.181 45.825 1.00 87.50 122 LEU A N 1
ATOM 990 C CA . LEU A 1 122 ? -27.970 -15.817 46.265 1.00 87.50 122 LEU A CA 1
ATOM 991 C C . LEU A 1 122 ? -28.811 -14.817 45.470 1.00 87.50 122 LEU A C 1
ATOM 993 O O . LEU A 1 122 ? -29.382 -13.907 46.064 1.00 87.50 122 LEU A O 1
ATOM 997 N N . LEU A 1 123 ? -28.925 -14.995 44.152 1.00 88.88 123 LEU A N 1
ATOM 998 C CA . LEU A 1 123 ? -29.759 -14.138 43.314 1.00 88.88 123 LEU A CA 1
ATOM 999 C C . LEU A 1 123 ? -31.225 -14.179 43.767 1.00 88.88 123 LEU A C 1
ATOM 1001 O O . LEU A 1 123 ? -31.818 -13.126 43.974 1.00 88.88 123 LEU A O 1
ATOM 1005 N N . GLU A 1 124 ? -31.791 -15.367 43.986 1.00 86.94 124 GLU A N 1
ATOM 1006 C CA . GLU A 1 124 ? -33.164 -15.527 44.486 1.00 86.94 124 GLU A CA 1
ATOM 1007 C C . GLU A 1 124 ? -33.363 -14.847 45.845 1.00 86.94 124 GLU A C 1
ATOM 1009 O O . GLU A 1 124 ? -34.340 -14.121 46.033 1.00 86.94 124 GLU A O 1
ATOM 1014 N N . LYS A 1 125 ? -32.404 -15.002 46.768 1.00 87.62 125 LYS A N 1
ATOM 1015 C CA . LYS A 1 125 ? -32.432 -14.334 48.079 1.00 87.62 125 LYS A CA 1
ATOM 1016 C C . LYS A 1 125 ? -32.415 -12.812 47.948 1.00 87.62 125 LYS A C 1
ATOM 1018 O O . LYS A 1 125 ? -33.216 -12.137 48.589 1.00 87.62 125 LYS A O 1
ATOM 1023 N N . VAL A 1 126 ? -31.535 -12.261 47.112 1.00 88.19 126 VAL A N 1
ATOM 1024 C CA . VAL A 1 126 ? -31.435 -10.807 46.902 1.00 88.19 126 VAL A CA 1
ATOM 1025 C C . VAL A 1 126 ? -32.711 -10.263 46.254 1.00 88.19 126 VAL A C 1
ATOM 1027 O O . VAL A 1 126 ? -33.213 -9.221 46.668 1.00 88.19 126 VAL A O 1
ATOM 1030 N N . LEU A 1 127 ? -33.277 -10.976 45.278 1.00 87.94 127 LEU A N 1
ATOM 1031 C CA . LEU A 1 127 ? -34.518 -10.570 44.619 1.00 87.94 127 LEU A CA 1
ATOM 1032 C C . LEU A 1 127 ? -35.727 -10.644 45.554 1.00 87.94 127 LEU A C 1
ATOM 1034 O O . LEU A 1 127 ? -36.559 -9.741 45.520 1.00 87.94 127 LEU A O 1
ATOM 1038 N N . ALA A 1 128 ? -35.801 -11.641 46.437 1.00 86.94 128 ALA A N 1
ATOM 1039 C CA . ALA A 1 128 ? -36.853 -11.733 47.451 1.00 86.94 128 ALA A CA 1
ATOM 1040 C C . ALA A 1 128 ? -36.823 -10.565 48.457 1.00 86.94 128 ALA A C 1
ATOM 1042 O O . ALA A 1 128 ? -37.869 -10.183 48.987 1.00 86.94 128 ALA A O 1
ATOM 1043 N N . LEU A 1 129 ? -35.640 -9.987 48.699 1.00 86.62 129 LEU A N 1
ATOM 1044 C CA . LEU A 1 129 ? -35.460 -8.800 49.543 1.00 86.62 129 LEU A CA 1
ATOM 1045 C C . LEU A 1 129 ? -35.804 -7.486 48.828 1.00 86.62 129 LEU A C 1
ATOM 1047 O O . LEU A 1 129 ? -36.043 -6.480 49.499 1.00 86.62 129 LEU A O 1
ATOM 1051 N N . SER A 1 130 ? -35.847 -7.486 47.493 1.00 89.50 130 SER A N 1
ATOM 1052 C CA . SER A 1 130 ? -36.215 -6.299 46.719 1.00 89.50 130 SER A CA 1
ATOM 1053 C C . SER A 1 130 ? -37.714 -5.982 46.814 1.00 89.50 130 SER A C 1
ATOM 1055 O O . SER A 1 130 ? -38.555 -6.874 46.963 1.00 89.50 130 SER A O 1
ATOM 1057 N N . GLU A 1 131 ? -38.066 -4.700 46.719 1.00 86.69 131 GLU A N 1
ATOM 1058 C CA . GLU A 1 131 ? -39.452 -4.225 46.637 1.00 86.69 131 GLU A CA 1
ATOM 1059 C C . GLU A 1 131 ? -40.153 -4.788 45.394 1.00 86.69 131 GLU A C 1
ATOM 1061 O O . GLU A 1 131 ? -41.302 -5.218 45.460 1.00 86.69 131 GLU A O 1
ATOM 1066 N N . GLU A 1 132 ? -39.442 -4.834 44.269 1.00 87.31 132 GLU A N 1
ATOM 1067 C CA . GLU A 1 132 ? -39.982 -5.220 42.972 1.00 87.31 132 GLU A CA 1
ATOM 1068 C C . GLU A 1 132 ? -40.056 -6.741 42.774 1.00 87.31 132 GLU A C 1
ATOM 1070 O O . GLU A 1 132 ? -40.743 -7.200 41.860 1.00 87.31 132 GLU A O 1
ATOM 1075 N N . GLY A 1 133 ? -39.332 -7.526 43.580 1.00 82.31 133 GLY A N 1
ATOM 1076 C CA . GLY A 1 133 ? -39.232 -8.983 43.430 1.00 82.31 133 GLY A CA 1
ATOM 1077 C C . GLY A 1 133 ? -38.552 -9.431 42.129 1.00 82.31 133 GLY A C 1
ATOM 1078 O O . GLY A 1 133 ? -38.678 -10.587 41.727 1.00 82.31 133 GLY A O 1
ATOM 1079 N N . ARG A 1 134 ? -37.872 -8.517 41.430 1.00 82.12 134 ARG A N 1
ATOM 1080 C CA . ARG A 1 134 ? -37.261 -8.728 40.110 1.00 82.12 134 ARG A CA 1
ATOM 1081 C C . ARG A 1 134 ? -35.996 -7.892 39.974 1.00 82.12 134 ARG A C 1
ATOM 1083 O O . ARG A 1 134 ? -35.811 -6.924 40.704 1.00 82.12 134 ARG A O 1
ATOM 1090 N N . MET A 1 135 ? -35.127 -8.262 39.036 1.00 81.75 135 MET A N 1
ATOM 1091 C CA . MET A 1 135 ? -33.919 -7.481 38.764 1.00 81.75 135 MET A CA 1
ATOM 1092 C C . MET A 1 135 ? -34.278 -6.067 38.300 1.00 81.75 135 MET A C 1
ATOM 1094 O O . MET A 1 135 ? -35.262 -5.866 37.584 1.00 81.75 135 MET A O 1
ATOM 1098 N N . GLY A 1 136 ? -33.459 -5.099 38.712 1.00 73.88 136 GLY A N 1
ATOM 1099 C CA . GLY A 1 136 ? -33.527 -3.739 38.194 1.00 73.88 136 GLY A CA 1
ATOM 1100 C C . GLY A 1 136 ? -33.209 -3.715 36.700 1.00 73.88 136 GLY A C 1
ATOM 1101 O O . GLY A 1 136 ? -32.520 -4.598 36.183 1.00 73.88 136 GLY A O 1
ATOM 1102 N N . THR A 1 137 ? -33.705 -2.695 36.007 1.00 75.00 137 THR A N 1
ATOM 1103 C CA . THR A 1 137 ? -33.378 -2.455 34.596 1.00 75.00 137 THR A CA 1
ATOM 1104 C C . THR A 1 137 ? -31.867 -2.316 34.407 1.00 75.00 137 THR A C 1
ATOM 1106 O O . THR A 1 137 ? -31.194 -1.702 35.234 1.00 75.00 137 THR A O 1
ATOM 1109 N N . ASP A 1 138 ? -31.343 -2.874 33.317 1.00 78.38 138 ASP A N 1
ATOM 1110 C CA . ASP A 1 138 ? -29.940 -2.833 32.885 1.00 78.38 138 ASP A CA 1
ATOM 1111 C C . ASP A 1 138 ? -28.910 -3.600 33.735 1.00 78.38 138 ASP A C 1
ATOM 1113 O O . ASP A 1 138 ? -27.730 -3.640 33.367 1.00 78.38 138 ASP A O 1
ATOM 1117 N N . VAL A 1 139 ? -29.291 -4.185 34.876 1.00 83.00 139 VAL A N 1
ATOM 1118 C CA . VAL A 1 139 ? -28.331 -4.882 35.755 1.00 83.00 139 VAL A CA 1
ATOM 1119 C C . VAL A 1 139 ? -27.773 -6.118 35.059 1.00 83.00 139 VAL A C 1
ATOM 1121 O O . VAL A 1 139 ? -26.563 -6.358 35.063 1.00 83.00 139 VAL A O 1
ATOM 1124 N N . ILE A 1 140 ? -28.650 -6.891 34.418 1.00 84.56 140 ILE A N 1
ATOM 1125 C CA . ILE A 1 140 ? -28.230 -8.099 33.724 1.00 84.56 140 ILE A CA 1
ATOM 1126 C C . ILE A 1 140 ? -27.515 -7.785 32.413 1.00 84.56 140 ILE A C 1
ATOM 1128 O O . ILE A 1 140 ? -26.508 -8.420 32.115 1.00 84.56 140 ILE A O 1
ATOM 1132 N N . GLU A 1 141 ? -27.955 -6.762 31.683 1.00 86.38 141 GLU A N 1
ATOM 1133 C CA . GLU A 1 141 ? -27.295 -6.256 30.480 1.00 86.38 141 GLU A CA 1
ATOM 1134 C C . GLU A 1 141 ? -25.863 -5.812 30.788 1.00 86.38 141 GLU A C 1
ATOM 1136 O O . GLU A 1 141 ? -24.950 -6.114 30.022 1.00 86.38 141 GLU A O 1
ATOM 1141 N N . LYS A 1 142 ? -25.641 -5.143 31.928 1.00 85.50 142 LYS A N 1
ATOM 1142 C CA . LYS A 1 142 ? -24.303 -4.739 32.378 1.00 85.50 142 LYS A CA 1
ATOM 1143 C C . LYS A 1 142 ? -23.404 -5.953 32.608 1.00 85.50 142 LYS A C 1
ATOM 1145 O O . LYS A 1 142 ? -22.309 -6.009 32.050 1.00 85.50 142 LYS A O 1
ATOM 1150 N N . VAL A 1 143 ? -23.864 -6.943 33.378 1.00 85.06 143 VAL A N 1
ATOM 1151 C CA . VAL A 1 143 ? -23.076 -8.162 33.632 1.00 85.06 143 VAL A CA 1
ATOM 1152 C C . VAL A 1 143 ? -22.850 -8.938 32.334 1.00 85.06 143 VAL A C 1
ATOM 1154 O O . VAL A 1 143 ? -21.734 -9.384 32.073 1.00 85.06 143 VAL A O 1
ATOM 1157 N N . ALA A 1 144 ? -23.868 -9.059 31.483 1.00 86.38 144 ALA A N 1
ATOM 1158 C CA . ALA A 1 144 ? -23.771 -9.726 30.191 1.00 86.38 144 ALA A CA 1
ATOM 1159 C C . ALA A 1 144 ? -22.746 -9.039 29.270 1.00 86.38 144 ALA A C 1
ATOM 1161 O O . ALA A 1 144 ? -21.924 -9.726 28.660 1.00 86.38 144 ALA A O 1
ATOM 1162 N N . LEU A 1 145 ? -22.731 -7.701 29.221 1.00 87.50 145 LEU A N 1
ATOM 1163 C CA . LEU A 1 145 ? -21.752 -6.916 28.465 1.00 87.50 145 LEU A CA 1
ATOM 1164 C C . LEU A 1 145 ? -20.327 -7.108 29.011 1.00 87.50 145 LEU A C 1
ATOM 1166 O O . LEU A 1 145 ? -19.405 -7.350 28.233 1.00 87.50 145 LEU A O 1
ATOM 1170 N N . GLU A 1 146 ? -20.138 -7.093 30.335 1.00 86.12 146 GLU A N 1
ATOM 1171 C CA . GLU A 1 146 ? -18.844 -7.397 30.969 1.00 86.12 146 GLU A CA 1
ATOM 1172 C C . GLU A 1 146 ? -18.335 -8.798 30.580 1.00 86.12 146 GLU A C 1
ATOM 1174 O O . GLU A 1 146 ? -17.151 -8.977 30.283 1.00 86.12 146 GLU A O 1
ATOM 1179 N N . GLN A 1 147 ? -19.212 -9.807 30.551 1.00 85.50 147 GLN A N 1
ATOM 1180 C CA . GLN A 1 147 ? -18.824 -11.168 30.159 1.00 85.50 147 GLN A CA 1
ATOM 1181 C C . GLN A 1 147 ? -18.478 -11.285 28.673 1.00 85.50 147 GLN A C 1
ATOM 1183 O O . GLN A 1 147 ? -17.539 -12.005 28.313 1.00 85.50 147 GLN A O 1
ATOM 1188 N N . LEU A 1 148 ? -19.197 -10.550 27.821 1.00 84.38 148 LEU A N 1
ATOM 1189 C CA . LEU A 1 148 ? -18.904 -10.404 26.395 1.00 84.38 148 LEU A CA 1
ATOM 1190 C C . LEU A 1 148 ? -17.488 -9.853 26.173 1.00 84.38 148 LEU A C 1
ATOM 1192 O O . LEU A 1 148 ? -16.696 -10.444 25.425 1.00 84.38 148 LEU A O 1
ATOM 1196 N N . VAL A 1 149 ? -17.149 -8.772 26.881 1.00 86.19 149 VAL A N 1
ATOM 1197 C CA . VAL A 1 149 ? -15.826 -8.131 26.833 1.00 86.19 149 VAL A CA 1
ATOM 1198 C C . VAL A 1 149 ? -14.733 -9.087 27.308 1.00 86.19 149 VAL A C 1
ATOM 1200 O O . VAL A 1 149 ? -13.760 -9.313 26.587 1.00 86.19 149 VAL A O 1
ATOM 1203 N N . ASN A 1 150 ? -14.935 -9.731 28.460 1.00 83.75 150 ASN A N 1
ATOM 1204 C CA . ASN A 1 150 ? -13.959 -10.632 29.084 1.00 83.75 150 ASN A CA 1
ATOM 1205 C C . ASN A 1 150 ? -13.815 -11.999 28.392 1.00 83.75 150 ASN A C 1
ATOM 1207 O O . ASN A 1 150 ? -12.996 -12.816 28.809 1.00 83.75 150 ASN A O 1
ATOM 1211 N N . ASN A 1 151 ? -14.594 -12.267 27.338 1.00 77.00 151 ASN A N 1
ATOM 1212 C CA . ASN A 1 151 ? -14.526 -13.495 26.542 1.00 77.00 151 ASN A CA 1
ATOM 1213 C C . ASN A 1 151 ? -14.706 -14.792 27.354 1.00 77.00 151 ASN A C 1
ATOM 1215 O O . ASN A 1 151 ? -14.092 -15.823 27.059 1.00 77.00 151 ASN A O 1
ATOM 1219 N N . ARG A 1 152 ? -15.570 -14.775 28.374 1.00 73.19 152 ARG A N 1
ATOM 1220 C CA . ARG A 1 152 ? -15.906 -15.994 29.121 1.00 73.19 152 ARG A CA 1
ATOM 1221 C C . ARG A 1 152 ? -16.898 -16.832 28.312 1.00 73.19 152 ARG A C 1
ATOM 1223 O O . ARG A 1 152 ? -18.109 -16.686 28.466 1.00 73.19 152 ARG A O 1
ATOM 1230 N N . LYS A 1 153 ? -16.356 -17.697 27.445 1.00 66.12 153 LYS A N 1
ATOM 1231 C CA . LYS A 1 153 ? -17.076 -18.482 26.419 1.00 66.12 153 LYS A CA 1
ATOM 1232 C C . LYS A 1 153 ? -18.323 -19.216 26.915 1.00 66.12 153 LYS A C 1
ATOM 1234 O O . LYS A 1 153 ? -19.271 -19.352 26.157 1.00 66.12 153 LYS A O 1
ATOM 1239 N N . GLU A 1 154 ? -18.330 -19.669 28.162 1.00 76.88 154 GLU A N 1
ATOM 1240 C CA . GLU A 1 154 ? -19.445 -20.442 28.721 1.00 76.88 154 GLU A CA 1
ATOM 1241 C C . GLU A 1 154 ? -20.478 -19.575 29.440 1.00 76.88 154 GLU A C 1
ATOM 1243 O O . GLU A 1 154 ? -21.642 -19.945 29.539 1.00 76.88 154 GLU A O 1
ATOM 1248 N N . PHE A 1 155 ? -20.073 -18.406 29.939 1.00 83.44 155 PHE A N 1
ATOM 1249 C CA . PHE A 1 155 ? -20.895 -17.675 30.894 1.00 83.44 155 PHE A CA 1
ATOM 1250 C C . PHE A 1 155 ? -21.946 -16.783 30.221 1.00 83.44 155 PHE A C 1
ATOM 1252 O O . PHE A 1 155 ? -23.088 -16.721 30.669 1.00 83.44 155 PHE A O 1
ATOM 1259 N N . TYR A 1 156 ? -21.598 -16.129 29.112 1.00 84.75 156 TYR A N 1
ATOM 1260 C CA . TYR A 1 156 ? -22.571 -15.334 28.357 1.00 84.75 156 TYR A CA 1
ATOM 1261 C C . TYR A 1 156 ? -23.726 -16.188 27.779 1.00 84.75 156 TYR A C 1
ATOM 1263 O O . TYR A 1 156 ? -24.884 -15.805 27.965 1.00 84.75 156 TYR A O 1
ATOM 1271 N N . PRO A 1 157 ? -23.474 -17.365 27.160 1.00 85.06 157 PRO A N 1
ATOM 1272 C CA . PRO A 1 157 ? -24.548 -18.257 26.717 1.00 85.06 157 PRO A CA 1
ATOM 1273 C C . PRO A 1 157 ? -25.459 -18.737 27.851 1.00 85.06 157 PRO A C 1
ATOM 1275 O O . PRO A 1 157 ? -26.671 -18.792 27.664 1.00 85.06 157 PRO A O 1
ATOM 1278 N N . GLU A 1 158 ? -24.901 -19.039 29.028 1.00 86.12 158 GLU A N 1
ATOM 1279 C CA . GLU A 1 158 ? -25.681 -19.449 30.203 1.00 86.12 158 GLU A CA 1
ATOM 1280 C C . GLU A 1 158 ? -26.640 -18.340 30.662 1.00 86.12 158 GLU A C 1
ATOM 1282 O O . GLU A 1 158 ? -27.820 -18.598 30.913 1.00 86.12 158 GLU A O 1
ATOM 1287 N N . LEU A 1 159 ? -26.164 -17.089 30.712 1.00 85.75 159 LEU A N 1
ATOM 1288 C CA . LEU A 1 159 ? -27.015 -15.938 31.019 1.00 85.75 159 LEU A CA 1
ATOM 1289 C C . LEU A 1 159 ? -28.136 -15.793 29.978 1.00 85.75 159 LEU A C 1
ATOM 1291 O O . LEU A 1 159 ? -29.296 -15.627 30.349 1.00 85.75 159 LEU A O 1
ATOM 1295 N N . LYS A 1 160 ? -27.816 -15.907 28.683 1.00 85.69 160 LYS A N 1
ATOM 1296 C CA . LYS A 1 160 ? -28.799 -15.809 27.589 1.00 85.69 160 LYS A CA 1
ATOM 1297 C C . LYS A 1 160 ? -29.846 -16.928 27.650 1.00 85.69 160 LYS A C 1
ATOM 1299 O O . LYS A 1 160 ? -31.023 -16.690 27.399 1.00 85.69 160 LYS A O 1
ATOM 1304 N N . GLN A 1 161 ? -29.447 -18.143 28.029 1.00 87.81 161 GLN A N 1
ATOM 1305 C CA . GLN A 1 161 ? -30.363 -19.275 28.198 1.00 87.81 161 GLN A CA 1
ATOM 1306 C C . GLN A 1 161 ? -31.339 -19.060 29.363 1.00 87.81 161 GLN A C 1
ATOM 1308 O O . GLN A 1 161 ? -32.513 -19.404 29.245 1.00 87.81 161 GLN A O 1
ATOM 1313 N N . ARG A 1 162 ? -30.862 -18.507 30.484 1.00 86.06 162 ARG A N 1
ATOM 1314 C CA . ARG A 1 162 ? -31.682 -18.293 31.688 1.00 86.06 162 ARG A CA 1
ATOM 1315 C C . ARG A 1 162 ? -32.615 -17.096 31.578 1.00 86.06 162 ARG A C 1
ATOM 1317 O O . ARG A 1 162 ? -33.754 -17.177 32.026 1.00 86.06 162 ARG A O 1
ATOM 1324 N N . PHE A 1 163 ? -32.128 -15.993 31.022 1.00 84.88 163 PHE A N 1
ATOM 1325 C CA . PHE A 1 163 ? -32.822 -14.704 31.075 1.00 84.88 163 PHE A CA 1
ATOM 1326 C C . PHE A 1 163 ? -33.340 -14.232 29.713 1.00 84.88 163 PHE A C 1
ATOM 1328 O O . PHE A 1 163 ? -34.029 -13.218 29.634 1.00 84.88 163 PHE A O 1
ATOM 1335 N N . GLY A 1 164 ? -33.073 -14.992 28.650 1.00 84.31 164 GLY A N 1
ATOM 1336 C CA . GLY A 1 164 ? -33.510 -14.678 27.298 1.00 84.31 164 GLY A CA 1
ATOM 1337 C C . GLY A 1 164 ? -32.621 -13.641 26.615 1.00 84.31 164 GLY A C 1
ATOM 1338 O O . GLY A 1 164 ? -31.423 -13.533 26.878 1.00 84.31 164 GLY A O 1
ATOM 1339 N N . ASN A 1 165 ? -33.213 -12.902 25.677 1.00 83.44 165 ASN A N 1
ATOM 1340 C CA . ASN A 1 165 ? -32.498 -11.889 24.907 1.00 83.44 165 ASN A CA 1
ATOM 1341 C C . ASN A 1 165 ? -32.345 -10.595 25.712 1.00 83.44 165 ASN A C 1
ATOM 1343 O O . ASN A 1 165 ? -33.316 -10.089 26.270 1.00 83.44 165 ASN A O 1
ATOM 1347 N N . PHE A 1 166 ? -31.136 -10.040 25.701 1.00 85.19 166 PHE A N 1
ATOM 1348 C CA . PHE A 1 166 ? -30.802 -8.785 26.371 1.00 85.19 166 PHE A CA 1
ATOM 1349 C C . PHE A 1 166 ? -31.126 -7.579 25.489 1.00 85.19 166 PHE A C 1
ATOM 1351 O O . PHE A 1 166 ? -30.889 -7.612 24.280 1.00 85.19 166 PHE A O 1
ATOM 1358 N N . GLN A 1 167 ? -31.621 -6.499 26.094 1.00 84.56 167 GLN A N 1
ATOM 1359 C CA . GLN A 1 167 ? -31.836 -5.224 25.407 1.00 84.56 167 GLN A CA 1
ATOM 1360 C C . GLN A 1 167 ? -30.734 -4.243 25.793 1.00 84.56 167 GLN A C 1
ATOM 1362 O O . GLN A 1 167 ? -30.864 -3.473 26.737 1.00 84.56 167 GLN A O 1
ATOM 1367 N N . PHE A 1 168 ? -29.615 -4.286 25.074 1.00 86.06 168 PHE A N 1
ATOM 1368 C CA . PHE A 1 168 ? -28.500 -3.399 25.377 1.00 86.06 168 PHE A CA 1
ATOM 1369 C C . PHE A 1 168 ? -28.810 -1.936 25.033 1.00 86.06 168 PHE A C 1
ATOM 1371 O O . PHE A 1 168 ? -29.399 -1.633 23.996 1.00 86.06 168 PHE A O 1
ATOM 1378 N N . ASN A 1 169 ? -28.331 -1.025 25.881 1.00 84.19 169 ASN A N 1
ATOM 1379 C CA . ASN A 1 169 ? -28.318 0.406 25.603 1.00 84.19 169 ASN A CA 1
ATOM 1380 C C . ASN A 1 169 ? -27.081 0.766 24.761 1.00 84.19 169 ASN A C 1
ATOM 1382 O O . ASN A 1 169 ? -25.952 0.457 25.153 1.00 84.19 169 ASN A O 1
ATOM 1386 N N . GLN A 1 170 ? -27.300 1.454 23.639 1.00 85.56 170 GLN A N 1
ATOM 1387 C CA . GLN A 1 170 ? -26.251 1.896 22.724 1.00 85.56 170 GLN A CA 1
ATOM 1388 C C . GLN A 1 170 ? -25.168 2.738 23.418 1.00 85.56 170 GLN A C 1
ATOM 1390 O O . GLN A 1 170 ? -23.989 2.531 23.144 1.00 85.56 170 GLN A O 1
ATOM 1395 N N . ASP A 1 171 ? -25.529 3.607 24.367 1.00 85.50 171 ASP A N 1
ATOM 1396 C CA . ASP A 1 171 ? -24.568 4.468 25.071 1.00 85.50 171 ASP A CA 1
ATOM 1397 C C . ASP A 1 171 ? -23.527 3.647 25.842 1.00 85.50 171 ASP A C 1
ATOM 1399 O O . ASP A 1 171 ? -22.332 3.923 25.777 1.00 85.50 171 ASP A O 1
ATOM 1403 N N . LYS A 1 172 ? -23.963 2.567 26.504 1.00 82.50 172 LYS A N 1
ATOM 1404 C CA . LYS A 1 172 ? -23.069 1.666 27.251 1.00 82.50 172 LYS A CA 1
ATOM 1405 C C . LYS A 1 172 ? -22.175 0.844 26.32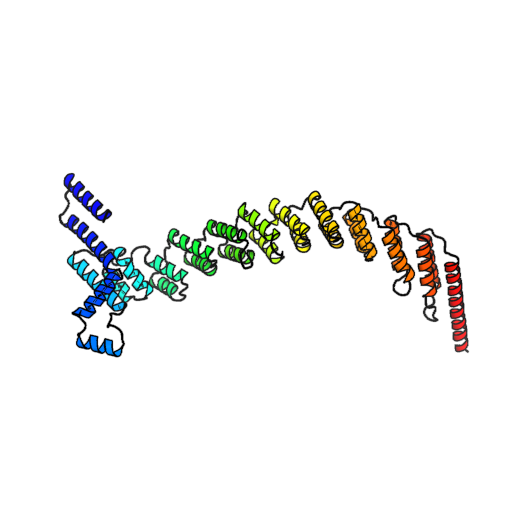5 1.00 82.50 172 LYS A C 1
ATOM 1407 O O . LYS A 1 172 ? -21.056 0.498 26.692 1.00 82.50 172 LYS A O 1
ATOM 1412 N N . ILE A 1 173 ? -22.665 0.507 25.133 1.00 89.25 173 ILE A N 1
ATOM 1413 C CA . ILE A 1 173 ? -21.894 -0.256 24.147 1.00 89.25 173 ILE A CA 1
ATOM 1414 C C . ILE A 1 173 ? -20.863 0.644 23.459 1.00 89.25 173 ILE A C 1
ATOM 1416 O O . ILE A 1 173 ? -19.761 0.180 23.169 1.00 89.25 173 ILE A O 1
ATOM 1420 N N . ASN A 1 174 ? -21.179 1.920 23.231 1.00 89.69 174 ASN A N 1
ATOM 1421 C CA . ASN A 1 174 ? -20.291 2.868 22.558 1.00 89.69 174 ASN A CA 1
ATOM 1422 C C . ASN A 1 174 ? -18.936 3.002 23.269 1.00 89.69 174 ASN A C 1
ATOM 1424 O O . ASN A 1 174 ? -17.902 2.938 22.603 1.00 89.69 174 ASN A O 1
ATOM 1428 N N . ASP A 1 175 ? -18.920 3.071 24.603 1.00 87.88 175 ASP A N 1
ATOM 1429 C CA . ASP A 1 175 ? -17.676 3.097 25.388 1.00 87.88 175 ASP A CA 1
ATOM 1430 C C . ASP A 1 175 ? -16.827 1.835 25.168 1.00 87.88 175 ASP A C 1
ATOM 1432 O O . ASP A 1 175 ? -15.598 1.888 25.038 1.00 87.88 175 ASP A O 1
ATOM 1436 N N . VAL A 1 176 ? -17.486 0.677 25.075 1.00 90.25 176 VAL A N 1
ATOM 1437 C CA . VAL A 1 176 ? -16.822 -0.599 24.804 1.00 90.25 176 VAL A CA 1
ATOM 1438 C C . VAL A 1 176 ? -16.300 -0.644 23.369 1.00 90.25 176 VAL A C 1
ATOM 1440 O O . VAL A 1 176 ? -15.169 -1.083 23.158 1.00 90.25 176 VAL A O 1
ATOM 1443 N N . TYR A 1 177 ? -17.067 -0.161 22.386 1.00 92.38 177 TYR A N 1
ATOM 1444 C CA . TYR A 1 177 ? -16.612 -0.059 21.000 1.00 92.38 177 TYR A CA 1
ATOM 1445 C C . TYR A 1 177 ? -15.394 0.841 20.873 1.00 92.38 177 TYR A C 1
ATOM 1447 O O . TYR A 1 177 ? -14.414 0.439 20.252 1.00 92.38 177 TYR A O 1
ATOM 1455 N N . HIS A 1 178 ? -15.423 2.018 21.489 1.00 91.88 178 HIS A N 1
ATOM 1456 C CA . HIS A 1 178 ? -14.311 2.956 21.457 1.00 91.88 178 HIS A CA 1
ATOM 1457 C C . HIS A 1 178 ? -13.022 2.319 22.007 1.00 91.88 178 HIS A C 1
ATOM 1459 O O . HIS A 1 178 ? -11.972 2.367 21.362 1.00 91.88 178 HIS A O 1
ATOM 1465 N N . ASN A 1 179 ? -13.106 1.618 23.143 1.00 90.44 179 ASN A N 1
ATOM 1466 C CA . ASN A 1 179 ? -11.967 0.885 23.704 1.00 90.44 179 ASN A CA 1
ATOM 1467 C C . ASN A 1 179 ? -11.522 -0.293 22.823 1.00 90.44 179 ASN A C 1
ATOM 1469 O O . ASN A 1 179 ? -10.323 -0.513 22.644 1.00 90.44 179 ASN A O 1
ATOM 1473 N N . ALA A 1 180 ? -12.462 -1.051 22.256 1.00 91.38 180 ALA A N 1
ATOM 1474 C CA . ALA A 1 180 ? -12.164 -2.176 21.373 1.00 91.38 180 ALA A CA 1
ATOM 1475 C C . ALA A 1 180 ? -11.468 -1.728 20.079 1.00 91.38 180 ALA A C 1
ATOM 1477 O O . ALA A 1 180 ? -10.546 -2.400 19.624 1.00 91.38 180 ALA A O 1
ATOM 1478 N N . VAL A 1 181 ? -11.867 -0.582 19.516 1.00 92.75 181 VAL A N 1
ATOM 1479 C CA . VAL A 1 181 ? -11.214 0.028 18.352 1.00 92.75 181 VAL A CA 1
ATOM 1480 C C . VAL A 1 181 ? -9.794 0.470 18.709 1.00 92.75 181 VAL A C 1
ATOM 1482 O O . VAL A 1 181 ? -8.862 0.060 18.025 1.00 92.75 181 VAL A O 1
ATOM 1485 N N . ARG A 1 182 ? -9.602 1.203 19.815 1.00 90.12 182 ARG A N 1
ATOM 1486 C CA . ARG A 1 182 ? -8.273 1.684 20.250 1.00 90.12 182 ARG A CA 1
ATOM 1487 C C . ARG A 1 182 ? -7.290 0.578 20.627 1.00 90.12 182 ARG A C 1
ATOM 1489 O O . ARG A 1 182 ? -6.083 0.749 20.506 1.00 90.12 182 ARG A O 1
ATOM 1496 N N . THR A 1 183 ? -7.800 -0.543 21.127 1.00 89.31 183 THR A N 1
ATOM 1497 C CA . THR A 1 183 ? -6.995 -1.731 21.463 1.00 89.31 183 THR A CA 1
ATOM 1498 C C . THR A 1 183 ? -6.895 -2.723 20.307 1.00 89.31 183 THR A C 1
ATOM 1500 O O . THR A 1 183 ? -6.343 -3.808 20.484 1.00 89.31 183 THR A O 1
ATOM 1503 N N . HIS A 1 184 ? -7.441 -2.369 19.137 1.00 89.88 184 HIS A N 1
ATOM 1504 C CA . HIS A 1 184 ? -7.410 -3.177 17.918 1.00 89.88 184 HIS A CA 1
ATOM 1505 C C . HIS A 1 184 ? -8.018 -4.581 18.092 1.00 89.88 184 HIS A C 1
ATOM 1507 O O . HIS A 1 184 ? -7.656 -5.528 17.398 1.00 89.88 184 HIS A O 1
ATOM 1513 N N . ASN A 1 185 ? -8.974 -4.739 19.014 1.00 89.06 185 ASN A N 1
ATOM 1514 C CA . ASN A 1 185 ? -9.596 -6.024 19.331 1.00 89.06 185 ASN A CA 1
ATOM 1515 C C . ASN A 1 185 ? -10.770 -6.330 18.386 1.00 89.06 185 ASN A C 1
ATOM 1517 O O . ASN A 1 185 ? -11.949 -6.244 18.742 1.00 89.06 185 ASN A O 1
ATOM 1521 N N . THR A 1 186 ? -10.445 -6.721 17.159 1.00 88.81 186 THR A N 1
ATOM 1522 C CA . THR A 1 186 ? -11.402 -7.022 16.077 1.00 88.81 186 THR A CA 1
ATOM 1523 C C . THR A 1 186 ? -12.360 -8.169 16.413 1.00 88.81 186 THR A C 1
ATOM 1525 O O . THR A 1 186 ? -13.541 -8.130 16.058 1.00 88.81 186 THR A O 1
ATOM 1528 N N . ASN A 1 187 ? -11.898 -9.160 17.179 1.00 88.50 187 ASN A N 1
ATOM 1529 C CA . ASN A 1 187 ? -12.733 -10.246 17.692 1.00 88.50 187 ASN A CA 1
ATOM 1530 C C . ASN A 1 187 ? -13.808 -9.739 18.660 1.00 88.50 187 ASN A C 1
ATOM 1532 O O . ASN A 1 187 ? -14.916 -10.273 18.687 1.00 88.50 187 ASN A O 1
ATOM 1536 N N . LEU A 1 188 ? -13.503 -8.727 19.477 1.00 89.69 188 LEU A N 1
ATOM 1537 C CA . LEU A 1 188 ? -14.501 -8.077 20.323 1.00 89.69 188 LEU A CA 1
ATOM 1538 C C . LEU A 1 188 ? -15.497 -7.267 19.483 1.00 89.69 188 LEU A C 1
ATOM 1540 O O . LEU A 1 188 ? -16.696 -7.414 19.705 1.00 89.69 188 LEU A O 1
ATOM 1544 N N . LEU A 1 189 ? -15.040 -6.519 18.472 1.00 90.31 189 LEU A N 1
ATOM 1545 C CA . LEU A 1 189 ? -15.927 -5.768 17.568 1.00 90.31 189 LEU A CA 1
ATOM 1546 C C . LEU A 1 189 ? -16.962 -6.675 16.885 1.00 90.31 189 LEU A C 1
ATOM 1548 O O . LEU A 1 189 ? -18.160 -6.392 16.934 1.00 90.31 189 LEU A O 1
ATOM 1552 N N . LYS A 1 190 ? -16.515 -7.801 16.308 1.00 88.19 190 LYS A N 1
ATOM 1553 C CA . LYS A 1 190 ? -17.397 -8.778 15.644 1.00 88.19 190 LYS A CA 1
ATOM 1554 C C . LYS A 1 190 ? -18.416 -9.385 16.608 1.00 88.19 190 LYS A C 1
ATOM 1556 O O . LYS A 1 190 ? -19.591 -9.498 16.261 1.00 88.19 190 LYS A O 1
ATOM 1561 N N . ARG A 1 191 ? -17.981 -9.756 17.818 1.00 87.81 191 ARG A N 1
ATOM 1562 C CA . ARG A 1 191 ? -18.860 -10.330 18.851 1.00 87.81 191 ARG A CA 1
ATOM 1563 C C . ARG A 1 191 ? -19.910 -9.330 19.322 1.00 87.81 191 ARG A C 1
ATOM 1565 O O . ARG A 1 191 ? -21.081 -9.682 19.359 1.00 87.81 191 ARG A O 1
ATOM 1572 N N . LEU A 1 192 ? -19.513 -8.091 19.616 1.00 89.31 192 LEU A N 1
ATOM 1573 C CA . LEU A 1 192 ? -20.447 -7.037 20.019 1.00 89.31 192 LEU A CA 1
ATOM 1574 C C . LEU A 1 192 ? -21.478 -6.763 18.925 1.00 89.31 192 LEU A C 1
ATOM 1576 O O . LEU A 1 192 ? -22.664 -6.731 19.222 1.00 89.31 192 LEU A O 1
ATOM 1580 N N . ASN A 1 193 ? -21.057 -6.641 17.663 1.00 88.25 193 ASN A N 1
ATOM 1581 C CA . ASN A 1 193 ? -21.992 -6.429 16.554 1.00 88.25 193 ASN A CA 1
ATOM 1582 C C . ASN A 1 193 ? -22.985 -7.604 16.420 1.00 88.25 193 ASN A C 1
ATOM 1584 O O . ASN A 1 193 ? -24.190 -7.399 16.318 1.00 88.25 193 ASN A O 1
ATOM 1588 N N . THR A 1 194 ? -22.493 -8.843 16.520 1.00 88.06 194 THR A N 1
ATOM 1589 C CA . THR A 1 194 ? -23.329 -10.053 16.404 1.00 88.06 194 THR A CA 1
ATOM 1590 C C . THR A 1 194 ? -24.342 -10.183 17.544 1.00 88.06 194 THR A C 1
ATOM 1592 O O . THR A 1 194 ? -25.494 -10.525 17.300 1.00 88.06 194 THR A O 1
ATOM 1595 N N . GLU A 1 195 ? -23.925 -9.930 18.788 1.00 87.50 195 GLU A N 1
ATOM 1596 C CA . GLU A 1 195 ? -24.778 -10.156 19.962 1.00 87.50 195 GLU A CA 1
ATOM 1597 C C . GLU A 1 195 ? -25.670 -8.964 20.311 1.00 87.50 195 GLU A C 1
ATOM 1599 O O . GLU A 1 195 ? -26.754 -9.154 20.857 1.00 87.50 195 GLU A O 1
ATOM 1604 N N . THR A 1 196 ? -25.233 -7.739 20.015 1.00 86.81 196 THR A N 1
ATOM 1605 C CA . THR A 1 196 ? -25.994 -6.528 20.353 1.00 86.81 196 THR A CA 1
ATOM 1606 C C . THR A 1 196 ? -26.813 -5.991 19.179 1.00 86.81 196 THR A C 1
ATOM 1608 O O . THR A 1 196 ? -27.779 -5.267 19.398 1.00 86.81 196 THR A O 1
ATOM 1611 N N . GLY A 1 197 ? -26.446 -6.332 17.938 1.00 86.44 197 GLY A N 1
ATOM 1612 C CA . GLY A 1 197 ? -27.074 -5.816 16.720 1.00 86.44 197 GLY A CA 1
ATOM 1613 C C . GLY A 1 197 ? -26.736 -4.356 16.395 1.00 86.44 197 GLY A C 1
ATOM 1614 O O . GLY A 1 197 ? -27.195 -3.847 15.373 1.00 86.44 197 GLY A O 1
ATOM 1615 N N . PHE A 1 198 ? -25.944 -3.675 17.229 1.00 88.56 198 PHE A N 1
ATOM 1616 C CA . PHE A 1 198 ? -25.489 -2.316 16.959 1.00 88.56 198 PHE A CA 1
ATOM 1617 C C . PHE A 1 198 ? -24.237 -2.328 16.082 1.00 88.56 198 PHE A C 1
ATOM 1619 O O . PHE A 1 198 ? -23.299 -3.092 16.300 1.00 88.56 198 PHE A O 1
ATOM 1626 N N . SER A 1 199 ? -24.197 -1.441 15.091 1.00 89.50 199 SER A N 1
ATOM 1627 C CA . SER A 1 199 ? -23.003 -1.223 14.279 1.00 89.50 199 SER A CA 1
ATOM 1628 C C . SER A 1 199 ? -21.964 -0.402 15.041 1.00 89.50 199 SER A C 1
ATOM 1630 O O . SER A 1 199 ? -22.319 0.531 15.764 1.00 89.50 199 SER A O 1
ATOM 1632 N N . VAL A 1 200 ? -20.679 -0.685 14.808 1.00 90.81 200 VAL A N 1
ATOM 1633 C CA . VAL A 1 200 ? -19.582 0.151 15.319 1.00 90.81 200 VAL A CA 1
ATOM 1634 C C . VAL A 1 200 ? -19.739 1.577 14.770 1.00 90.81 200 VAL A C 1
ATOM 1636 O O . VAL A 1 200 ? -19.863 1.721 13.549 1.00 90.81 200 VAL A O 1
ATOM 1639 N N . PRO A 1 201 ? -19.709 2.625 15.614 1.00 91.81 201 PRO A N 1
ATOM 1640 C CA . PRO A 1 201 ? -19.746 4.006 15.139 1.00 91.81 201 PRO A CA 1
ATOM 1641 C C . PRO A 1 201 ? -18.606 4.304 14.156 1.00 91.81 201 PRO A C 1
ATOM 1643 O O . PRO A 1 201 ? -17.436 4.001 14.420 1.00 91.81 201 PRO A O 1
ATOM 1646 N N . SER A 1 202 ? -18.946 4.898 13.010 1.00 92.75 202 SER A N 1
ATOM 1647 C CA . SER A 1 202 ? -17.997 5.201 11.932 1.00 92.75 202 SER A CA 1
ATOM 1648 C C . SER A 1 202 ? -16.893 6.159 12.366 1.00 92.75 202 SER A C 1
ATOM 1650 O O . SER A 1 202 ? -15.764 6.070 11.884 1.00 92.75 202 SER A O 1
ATOM 1652 N N . GLU A 1 203 ? -17.207 7.056 13.295 1.00 94.06 203 GLU A N 1
ATOM 1653 C CA . GLU A 1 203 ? -16.312 8.086 13.811 1.00 94.06 203 GLU A CA 1
ATOM 1654 C C . GLU A 1 203 ? -15.115 7.459 14.527 1.00 94.06 203 GLU A C 1
ATOM 1656 O O . GLU A 1 203 ? -13.990 7.913 14.337 1.00 94.06 203 GLU A O 1
ATOM 1661 N N . TYR A 1 204 ? -15.331 6.370 15.274 1.00 94.25 204 TYR A N 1
ATOM 1662 C CA . TYR A 1 204 ? -14.261 5.675 15.995 1.00 94.25 204 TYR A CA 1
ATOM 1663 C C . TYR A 1 204 ? -13.282 5.008 15.032 1.00 94.25 204 TYR A C 1
ATOM 1665 O O . TYR A 1 204 ? -12.069 5.126 15.195 1.00 94.25 204 TYR A O 1
ATOM 1673 N N . ILE A 1 205 ? -13.796 4.346 13.991 1.00 93.94 205 ILE A N 1
ATOM 1674 C CA . ILE A 1 205 ? -12.950 3.732 12.961 1.00 93.94 205 ILE A CA 1
ATOM 1675 C C . ILE A 1 205 ? -12.196 4.813 12.182 1.00 93.94 205 ILE A C 1
ATOM 1677 O O . ILE A 1 205 ? -11.005 4.657 11.916 1.00 93.94 205 ILE A O 1
ATOM 1681 N N . GLN A 1 206 ? -12.864 5.919 11.840 1.00 95.31 206 GLN A N 1
ATOM 1682 C CA . GLN A 1 206 ? -12.245 7.049 11.152 1.00 95.31 206 GLN A CA 1
ATOM 1683 C C . GLN A 1 206 ? -11.092 7.653 11.969 1.00 95.31 206 GLN A C 1
ATOM 1685 O O . GLN A 1 206 ? -10.002 7.830 11.425 1.00 95.31 206 GLN A O 1
ATOM 1690 N N . GLU A 1 207 ? -11.320 7.952 13.250 1.00 94.81 207 GLU A N 1
ATOM 1691 C CA . GLU A 1 207 ? -10.313 8.523 14.151 1.00 94.81 207 GLU A CA 1
ATOM 1692 C C . GLU A 1 207 ? -9.105 7.592 14.294 1.00 94.81 207 GLU A C 1
ATOM 1694 O O . GLU A 1 207 ? -7.965 8.031 14.140 1.00 94.81 207 GLU A O 1
ATOM 1699 N N . GLU A 1 208 ? -9.341 6.297 14.506 1.00 94.19 208 GLU A N 1
ATOM 1700 C CA . GLU A 1 208 ? -8.264 5.323 14.686 1.00 94.19 208 GLU A CA 1
ATOM 1701 C C . GLU A 1 208 ? -7.433 5.141 13.407 1.00 94.19 208 GLU A C 1
ATOM 1703 O O . GLU A 1 208 ? -6.203 5.111 13.459 1.00 94.19 208 GLU A O 1
ATOM 1708 N N . CYS A 1 209 ? -8.072 5.111 12.231 1.00 93.44 209 CYS A N 1
ATOM 1709 C CA . CYS A 1 209 ? -7.355 5.070 10.952 1.00 93.44 209 CYS A CA 1
ATOM 1710 C C . CYS A 1 209 ? -6.456 6.302 10.760 1.00 93.44 209 CYS A C 1
ATOM 1712 O O . CYS A 1 209 ? -5.337 6.184 10.253 1.00 93.44 209 CYS A O 1
ATOM 1714 N N . GLU A 1 210 ? -6.929 7.486 11.163 1.00 94.62 210 GLU A N 1
ATOM 1715 C CA . GLU A 1 210 ? -6.136 8.717 11.135 1.00 94.62 210 GLU A CA 1
ATOM 1716 C C . GLU A 1 210 ? -4.939 8.636 12.088 1.00 94.62 210 GLU A C 1
ATOM 1718 O O . GLU A 1 210 ? -3.822 8.955 11.679 1.00 94.62 210 GLU A O 1
ATOM 1723 N N . LEU A 1 211 ? -5.142 8.151 13.317 1.00 93.00 211 LEU A N 1
ATOM 1724 C CA . LEU A 1 211 ? -4.082 7.992 14.318 1.00 93.00 211 LEU A CA 1
ATOM 1725 C C . LEU A 1 211 ? -3.005 6.990 13.878 1.00 93.00 211 LEU A C 1
ATOM 1727 O O . LEU A 1 211 ? -1.812 7.286 13.987 1.00 93.00 211 LEU A O 1
ATOM 1731 N N . ILE A 1 212 ? -3.398 5.834 13.332 1.00 92.00 212 ILE A N 1
ATOM 1732 C CA . ILE A 1 212 ? -2.463 4.815 12.828 1.00 92.00 212 ILE A CA 1
ATOM 1733 C C . ILE A 1 212 ? -1.597 5.390 11.699 1.00 92.00 212 ILE A C 1
ATOM 1735 O O . ILE A 1 212 ? -0.374 5.209 11.686 1.00 92.00 212 ILE A O 1
ATOM 1739 N N . LEU A 1 213 ? -2.204 6.105 10.745 1.00 91.12 213 LEU A N 1
ATOM 1740 C CA . LEU A 1 213 ? -1.463 6.694 9.629 1.00 91.12 213 LEU A CA 1
ATOM 1741 C C . LEU A 1 213 ? -0.527 7.817 10.086 1.00 91.12 213 LEU A C 1
ATOM 1743 O O . LEU A 1 213 ? 0.615 7.864 9.625 1.00 91.12 213 LEU A O 1
ATOM 1747 N N . GLU A 1 214 ? -0.965 8.669 11.013 1.00 90.44 214 GLU A N 1
ATOM 1748 C CA . GLU A 1 214 ? -0.165 9.780 11.537 1.00 90.44 214 GLU A CA 1
ATOM 1749 C C . GLU A 1 214 ? 1.002 9.334 12.419 1.00 90.44 214 GLU A C 1
ATOM 1751 O O . GLU A 1 214 ? 2.005 10.045 12.477 1.00 90.44 214 GLU A O 1
ATOM 1756 N N . ASN A 1 215 ? 0.915 8.174 13.076 1.00 87.56 215 ASN A N 1
ATOM 1757 C CA . ASN A 1 215 ? 1.964 7.694 13.970 1.00 87.56 215 ASN A CA 1
ATOM 1758 C C . ASN A 1 215 ? 3.195 7.194 13.181 1.00 87.56 215 ASN A C 1
ATOM 1760 O O . ASN A 1 215 ? 3.143 6.120 12.574 1.00 87.56 215 ASN A O 1
ATOM 1764 N N . PRO A 1 216 ? 4.332 7.913 13.179 1.00 77.50 216 PRO A N 1
ATOM 1765 C CA . PRO A 1 216 ? 5.521 7.487 12.442 1.00 77.50 216 PRO A CA 1
ATOM 1766 C C . PRO A 1 216 ? 6.226 6.291 13.097 1.00 77.50 216 PRO A C 1
ATOM 1768 O O . PRO A 1 216 ? 6.965 5.590 12.418 1.00 77.50 216 PRO A O 1
ATOM 1771 N N . SER A 1 217 ? 5.987 6.055 14.390 1.00 77.19 217 SER A N 1
ATOM 1772 C CA . SER A 1 217 ? 6.640 5.022 15.202 1.00 77.19 217 SER A CA 1
ATOM 1773 C C . SER A 1 217 ? 5.815 3.739 15.311 1.00 77.19 217 SER A C 1
ATOM 1775 O O . SER A 1 217 ? 6.098 2.899 16.163 1.00 77.19 217 SER A O 1
ATOM 1777 N N . PHE A 1 218 ? 4.762 3.594 14.505 1.00 75.38 218 PHE A N 1
ATOM 1778 C CA . PHE A 1 218 ? 3.930 2.399 14.527 1.00 75.38 218 PHE A CA 1
ATOM 1779 C C . PHE A 1 218 ? 4.756 1.172 14.112 1.00 75.38 218 PHE A C 1
ATOM 1781 O O . PHE A 1 218 ? 5.279 1.114 13.000 1.00 75.38 218 PHE A O 1
ATOM 1788 N N . VAL A 1 219 ? 4.872 0.197 15.015 1.00 59.69 219 VAL A N 1
ATOM 1789 C CA . VAL A 1 219 ? 5.601 -1.054 14.785 1.00 59.69 219 VAL A CA 1
ATOM 1790 C C . VAL A 1 219 ? 4.628 -2.080 14.204 1.00 59.69 219 VAL A C 1
ATOM 1792 O O . VAL A 1 219 ? 3.759 -2.577 14.914 1.00 59.69 219 VAL A O 1
ATOM 1795 N N . GLY A 1 220 ? 4.762 -2.382 12.911 1.00 65.62 220 GLY A N 1
ATOM 1796 C CA . GLY A 1 220 ? 3.914 -3.336 12.187 1.00 65.62 220 GLY A CA 1
ATOM 1797 C C . GLY A 1 220 ? 3.381 -2.784 10.862 1.00 65.62 220 GLY A C 1
ATOM 1798 O O . GLY A 1 220 ? 3.661 -1.646 10.484 1.00 65.62 220 GLY A O 1
ATOM 1799 N N . THR A 1 221 ? 2.596 -3.588 10.144 1.00 82.94 221 THR A N 1
ATOM 1800 C CA . THR A 1 221 ? 1.986 -3.202 8.864 1.00 82.94 221 THR A CA 1
ATOM 1801 C C . THR A 1 221 ? 0.704 -2.402 9.105 1.00 82.94 221 THR A C 1
ATOM 1803 O O . THR A 1 221 ? -0.383 -2.961 9.250 1.00 82.94 221 THR A O 1
ATOM 1806 N N . LYS A 1 222 ? 0.819 -1.064 9.127 1.00 88.81 222 LYS A N 1
ATOM 1807 C CA . LYS A 1 222 ? -0.308 -0.128 9.339 1.00 88.81 222 LYS A CA 1
ATOM 1808 C C . LYS A 1 222 ? -1.554 -0.500 8.534 1.00 88.81 222 LYS A C 1
ATOM 1810 O O . LYS A 1 222 ? -2.663 -0.502 9.060 1.00 88.81 222 LYS A O 1
ATOM 1815 N N . PHE A 1 223 ? -1.366 -0.828 7.258 1.00 90.00 223 PHE A N 1
ATOM 1816 C CA . PHE A 1 223 ? -2.467 -1.145 6.356 1.00 90.00 223 PHE A CA 1
ATOM 1817 C C . PHE A 1 223 ? -3.166 -2.465 6.676 1.00 90.00 223 PHE A C 1
ATOM 1819 O O . PHE A 1 223 ? -4.375 -2.529 6.496 1.00 90.00 223 PHE A O 1
ATOM 1826 N N . ALA A 1 224 ? -2.459 -3.477 7.188 1.00 89.00 224 ALA A N 1
ATOM 1827 C CA . ALA A 1 224 ? -3.087 -4.736 7.586 1.00 89.00 224 ALA A CA 1
ATOM 1828 C C . ALA A 1 224 ? -4.026 -4.521 8.779 1.00 89.00 224 ALA A C 1
ATOM 1830 O O . ALA A 1 224 ? -5.157 -5.000 8.774 1.00 89.00 224 ALA A O 1
ATOM 1831 N N . LEU A 1 225 ? -3.589 -3.724 9.758 1.00 89.56 225 LEU A N 1
ATOM 1832 C CA . LEU A 1 225 ? -4.421 -3.361 10.901 1.00 89.56 225 LEU A CA 1
ATOM 1833 C C . LEU A 1 225 ? -5.656 -2.550 10.473 1.00 89.56 225 LEU A C 1
ATOM 1835 O O . LEU A 1 225 ? -6.775 -2.843 10.895 1.00 89.56 225 LEU A O 1
ATOM 1839 N N . ILE A 1 226 ? -5.473 -1.547 9.610 1.00 92.94 226 ILE A N 1
ATOM 1840 C CA . ILE A 1 226 ? -6.592 -0.754 9.081 1.00 92.94 226 ILE A CA 1
ATOM 1841 C C . ILE A 1 226 ? -7.554 -1.647 8.282 1.00 92.94 226 ILE A C 1
ATOM 1843 O O . ILE A 1 226 ? -8.771 -1.522 8.415 1.00 92.94 226 ILE A O 1
ATOM 1847 N N . GLU A 1 227 ? -7.039 -2.571 7.471 1.00 91.75 227 GLU A N 1
ATOM 1848 C CA . GLU A 1 227 ? -7.862 -3.532 6.736 1.00 91.75 227 GLU A CA 1
ATOM 1849 C C . GLU A 1 227 ? -8.689 -4.408 7.685 1.00 91.75 227 GLU A C 1
ATOM 1851 O O . GLU A 1 227 ? -9.878 -4.619 7.459 1.00 91.75 227 GLU A O 1
ATOM 1856 N N . GLU A 1 228 ? -8.102 -4.861 8.791 1.00 91.00 228 GLU A N 1
ATOM 1857 C CA . GLU A 1 228 ? -8.803 -5.677 9.778 1.00 91.00 228 GLU A CA 1
ATOM 1858 C C . GLU A 1 228 ? -9.915 -4.898 10.501 1.00 91.00 228 GLU A C 1
ATOM 1860 O O . GLU A 1 228 ? -11.028 -5.411 10.678 1.00 91.00 228 GLU A O 1
ATOM 1865 N N . LEU A 1 229 ? -9.647 -3.644 10.882 1.00 91.56 229 LEU A N 1
ATOM 1866 C CA . LEU A 1 229 ? -10.620 -2.749 11.518 1.00 91.56 229 LEU A CA 1
ATOM 1867 C C . LEU A 1 229 ? -11.787 -2.420 10.579 1.00 91.56 229 LEU A C 1
ATOM 1869 O O . LEU A 1 229 ? -12.957 -2.503 10.967 1.00 91.56 229 LEU A O 1
ATOM 1873 N N . THR A 1 230 ? -11.484 -2.085 9.326 1.00 91.19 230 THR A N 1
ATOM 1874 C CA . THR A 1 230 ? -12.494 -1.766 8.305 1.00 91.19 230 THR A CA 1
ATOM 1875 C C . THR A 1 230 ? -13.291 -3.004 7.895 1.00 91.19 230 THR A C 1
ATOM 1877 O O . THR A 1 230 ? -14.514 -2.940 7.789 1.00 91.19 230 THR A O 1
ATOM 1880 N N . GLY A 1 231 ? -12.644 -4.167 7.781 1.00 89.50 231 GLY A N 1
ATOM 1881 C CA . GLY A 1 231 ? -13.306 -5.445 7.521 1.00 89.50 231 GLY A CA 1
ATOM 1882 C C . GLY A 1 231 ? -14.210 -5.911 8.667 1.00 89.50 231 GLY A C 1
ATOM 1883 O O . GLY A 1 231 ? -15.254 -6.509 8.422 1.00 89.50 231 GLY A O 1
ATOM 1884 N N . SER A 1 232 ? -13.847 -5.616 9.918 1.00 86.62 232 SER A N 1
ATOM 1885 C CA . SER A 1 232 ? -14.641 -5.999 11.098 1.00 86.62 232 SER A CA 1
ATOM 1886 C C . SER A 1 232 ? -15.813 -5.057 11.376 1.00 86.62 232 SER A C 1
ATOM 1888 O O . SER A 1 232 ? -16.815 -5.487 11.944 1.00 86.62 232 SER A O 1
ATOM 1890 N N . SER A 1 233 ? -15.695 -3.787 10.986 1.00 86.81 233 SER A N 1
ATOM 1891 C CA . SER A 1 233 ? -16.757 -2.782 11.139 1.00 86.81 233 SER A CA 1
ATOM 1892 C C . SER A 1 233 ? -17.677 -2.677 9.920 1.00 86.81 233 SER A C 1
ATOM 1894 O O . SER A 1 233 ? -18.803 -2.209 10.051 1.00 86.81 233 SER A O 1
ATOM 1896 N N . GLY A 1 234 ? -17.213 -3.084 8.734 1.00 83.94 234 GLY A N 1
ATOM 1897 C CA . GLY A 1 234 ? -17.904 -2.848 7.464 1.00 83.94 234 GLY A CA 1
ATOM 1898 C C . GLY A 1 234 ? -17.836 -1.391 6.986 1.00 83.94 234 GLY A C 1
ATOM 1899 O O . GLY A 1 234 ? -18.415 -1.061 5.951 1.00 83.94 234 GLY A O 1
ATOM 1900 N N . TYR A 1 235 ? -17.130 -0.518 7.710 1.00 88.94 235 TYR A N 1
ATOM 1901 C CA . TYR A 1 235 ? -16.990 0.895 7.381 1.00 88.94 235 TYR A CA 1
ATOM 1902 C C . TYR A 1 235 ? -15.714 1.152 6.574 1.00 88.94 235 TYR A C 1
ATOM 1904 O O . TYR A 1 235 ? -14.622 0.723 6.952 1.00 88.94 235 TYR A O 1
ATOM 1912 N N . LYS A 1 236 ? -15.847 1.894 5.468 1.00 90.06 236 LYS A N 1
ATOM 1913 C CA . LYS A 1 236 ? -14.713 2.377 4.671 1.00 90.06 236 LYS A CA 1
ATOM 1914 C C . LYS A 1 236 ? -14.368 3.817 5.069 1.00 90.06 236 LYS A C 1
ATOM 1916 O O . LYS A 1 236 ? -15.239 4.678 4.939 1.00 90.06 236 LYS A O 1
ATOM 1921 N N . PRO A 1 237 ? -13.127 4.107 5.501 1.00 92.19 237 PRO A N 1
ATOM 1922 C CA . PRO A 1 237 ? -12.744 5.440 5.939 1.00 92.19 237 PRO A CA 1
ATOM 1923 C C . PRO A 1 237 ? -12.852 6.473 4.821 1.00 92.19 237 PRO A C 1
ATOM 1925 O O . PRO A 1 237 ? -12.483 6.231 3.668 1.00 92.19 237 PRO A O 1
ATOM 1928 N N . VAL A 1 238 ? -13.296 7.673 5.180 1.00 92.94 238 VAL A N 1
ATOM 1929 C CA . VAL A 1 238 ? -13.349 8.808 4.262 1.00 92.94 238 VAL A CA 1
ATOM 1930 C C . VAL A 1 238 ? -11.952 9.418 4.135 1.00 92.94 238 VAL A C 1
ATOM 1932 O O . VAL A 1 238 ? -11.212 9.558 5.110 1.00 92.94 238 VAL A O 1
ATOM 1935 N N . LYS A 1 239 ? -11.587 9.833 2.915 1.00 92.12 239 LYS A N 1
ATOM 1936 C CA . LYS A 1 239 ? -10.308 10.486 2.584 1.00 92.12 239 LYS A CA 1
ATOM 1937 C C . LYS A 1 239 ? -10.221 11.920 3.143 1.00 92.12 239 LYS A C 1
ATOM 1939 O O . LYS A 1 239 ? -10.199 12.894 2.385 1.00 92.12 239 LYS A O 1
ATOM 1944 N N . THR A 1 240 ? -10.174 12.077 4.464 1.00 93.88 240 THR A N 1
ATOM 1945 C CA . THR A 1 240 ? -9.987 13.375 5.141 1.00 93.88 240 THR A CA 1
ATOM 1946 C C . THR A 1 240 ? -8.587 13.941 4.894 1.00 93.88 240 THR A C 1
ATOM 1948 O O . THR A 1 240 ? -7.682 13.243 4.438 1.00 93.88 240 THR A O 1
ATOM 1951 N N . LYS A 1 241 ? -8.360 15.222 5.219 1.00 92.75 241 LYS A N 1
ATOM 1952 C CA . LYS A 1 241 ? -7.024 15.839 5.093 1.00 92.75 241 LYS A CA 1
ATOM 1953 C C . LYS A 1 241 ? -5.947 15.069 5.875 1.00 92.75 241 LYS A C 1
ATOM 1955 O O . LYS A 1 241 ? -4.824 14.977 5.386 1.00 92.75 241 LYS A O 1
ATOM 1960 N N . ARG A 1 242 ? -6.301 14.511 7.040 1.00 94.31 242 ARG A N 1
ATOM 1961 C CA . ARG A 1 242 ? -5.410 13.711 7.895 1.00 94.31 242 ARG A CA 1
ATOM 1962 C C . ARG A 1 242 ? -5.037 12.393 7.225 1.00 94.31 242 ARG A C 1
ATOM 1964 O O . ARG A 1 242 ? -3.852 12.151 7.030 1.00 94.31 242 ARG A O 1
ATOM 1971 N N . ILE A 1 243 ? -6.022 11.636 6.725 1.00 93.69 243 ILE A N 1
ATOM 1972 C CA . ILE A 1 243 ? -5.780 10.413 5.938 1.00 93.69 243 ILE A CA 1
ATOM 1973 C C . ILE A 1 243 ? -4.898 10.706 4.718 1.00 93.69 243 ILE A C 1
ATOM 1975 O O . ILE A 1 243 ? -3.884 10.044 4.518 1.00 93.69 243 ILE A O 1
ATOM 1979 N N . LYS A 1 244 ? -5.231 11.731 3.916 1.00 94.25 244 LYS A N 1
ATOM 1980 C CA . LYS A 1 244 ? -4.453 12.083 2.711 1.00 94.25 244 LYS A CA 1
ATOM 1981 C C . LYS A 1 244 ? -2.992 12.371 3.041 1.00 94.25 244 LYS A C 1
ATOM 1983 O O . LYS A 1 244 ? -2.100 11.873 2.359 1.00 94.25 244 LYS A O 1
ATOM 1988 N N . LYS A 1 245 ? -2.758 13.176 4.079 1.00 93.75 245 LYS A N 1
ATOM 1989 C CA . LYS A 1 245 ? -1.413 13.524 4.533 1.00 93.75 245 LYS A CA 1
ATOM 1990 C C . LYS A 1 245 ? -0.677 12.298 5.075 1.00 93.75 245 LYS A C 1
ATOM 1992 O O . LYS A 1 245 ? 0.445 12.060 4.655 1.00 93.75 245 LYS A O 1
ATOM 1997 N N . GLY A 1 246 ? -1.317 11.506 5.933 1.00 92.25 246 GLY A N 1
ATOM 1998 C CA . GLY A 1 246 ? -0.728 10.301 6.517 1.00 92.25 246 GLY A CA 1
ATOM 1999 C C . GLY A 1 246 ? -0.343 9.252 5.469 1.00 92.25 246 GLY A C 1
ATOM 2000 O O . GLY A 1 246 ? 0.736 8.676 5.560 1.00 92.25 246 GLY A O 1
ATOM 2001 N N . LEU A 1 247 ? -1.161 9.066 4.425 1.00 92.38 247 LEU A N 1
ATOM 2002 C CA . LEU A 1 247 ? -0.825 8.206 3.284 1.00 92.38 247 LEU A CA 1
ATOM 2003 C C . LEU A 1 247 ? 0.427 8.704 2.551 1.00 92.38 247 LEU A C 1
ATOM 2005 O O . LEU A 1 247 ? 1.355 7.932 2.321 1.00 92.38 247 LEU A O 1
ATOM 2009 N N . ILE A 1 248 ? 0.467 9.994 2.203 1.00 93.06 248 ILE A N 1
ATOM 2010 C CA . ILE A 1 248 ? 1.615 10.600 1.514 1.00 93.06 248 ILE A CA 1
ATOM 2011 C C . ILE A 1 248 ? 2.878 10.485 2.377 1.00 93.06 248 ILE A C 1
ATOM 2013 O O . ILE A 1 248 ? 3.903 10.020 1.887 1.00 93.06 248 ILE A O 1
ATOM 2017 N N . ASP A 1 249 ? 2.794 10.838 3.661 1.00 91.25 249 ASP A N 1
ATOM 2018 C CA . ASP A 1 249 ? 3.915 10.771 4.601 1.00 91.25 249 ASP A CA 1
ATOM 2019 C C . ASP A 1 249 ? 4.426 9.328 4.771 1.00 91.25 249 ASP A C 1
ATOM 2021 O O . ASP A 1 249 ? 5.640 9.113 4.813 1.00 91.25 249 ASP A O 1
ATOM 2025 N N . HIS A 1 250 ? 3.528 8.334 4.814 1.00 90.25 250 HIS A N 1
ATOM 2026 C CA . HIS A 1 250 ? 3.890 6.915 4.905 1.00 90.25 250 HIS A CA 1
ATOM 2027 C C . HIS A 1 250 ? 4.714 6.464 3.697 1.00 90.25 250 HIS A C 1
ATOM 2029 O O . HIS A 1 250 ? 5.852 6.021 3.861 1.00 90.25 250 HIS A O 1
ATOM 2035 N N . PHE A 1 251 ? 4.192 6.647 2.479 1.00 90.00 251 PHE A N 1
ATOM 2036 C CA . PHE A 1 251 ? 4.899 6.255 1.253 1.00 90.00 251 PHE A CA 1
ATOM 2037 C C . PHE A 1 251 ? 6.129 7.141 0.971 1.00 90.00 251 PHE A C 1
ATOM 2039 O O . PHE A 1 251 ? 7.069 6.742 0.279 1.00 90.00 251 PHE A O 1
ATOM 2046 N N . GLN A 1 252 ? 6.197 8.345 1.536 1.00 90.00 252 GLN A N 1
ATOM 2047 C CA . GLN A 1 252 ? 7.386 9.182 1.424 1.00 90.00 252 GLN A CA 1
ATOM 2048 C C . GLN A 1 252 ? 8.519 8.727 2.353 1.00 90.00 252 GLN A C 1
ATOM 2050 O O . GLN A 1 252 ? 9.683 8.811 1.960 1.00 90.00 252 GLN A O 1
ATOM 2055 N N . ARG A 1 253 ? 8.228 8.209 3.550 1.00 85.50 253 ARG A N 1
ATOM 2056 C CA . ARG A 1 253 ? 9.257 7.900 4.564 1.00 85.50 253 ARG A CA 1
ATOM 2057 C C . ARG A 1 253 ? 9.695 6.443 4.604 1.00 85.50 253 ARG A C 1
ATOM 2059 O O . ARG A 1 253 ? 10.866 6.188 4.858 1.00 85.50 253 ARG A O 1
ATOM 2066 N N . ASN A 1 254 ? 8.789 5.511 4.340 1.00 80.62 254 ASN A N 1
ATOM 2067 C CA . ASN A 1 254 ? 9.061 4.088 4.520 1.00 80.62 254 ASN A CA 1
ATOM 2068 C C . ASN A 1 254 ? 9.596 3.424 3.242 1.00 80.62 254 ASN A C 1
ATOM 2070 O O . ASN A 1 254 ? 9.533 4.000 2.145 1.00 80.62 254 ASN A O 1
ATOM 2074 N N . SER A 1 255 ? 10.155 2.221 3.408 1.00 76.19 255 SER A N 1
ATOM 2075 C CA . SER A 1 255 ? 10.410 1.293 2.303 1.00 76.19 255 SER A CA 1
ATOM 2076 C C . SER A 1 255 ? 9.083 0.913 1.665 1.00 76.19 255 SER A C 1
ATOM 2078 O O . SER A 1 255 ? 8.118 0.651 2.380 1.00 76.19 255 SER A O 1
ATOM 2080 N N . LEU A 1 256 ? 9.031 0.913 0.340 1.00 80.69 256 LEU A N 1
ATOM 2081 C CA . LEU A 1 256 ? 7.777 0.793 -0.382 1.00 80.69 256 LEU A CA 1
ATOM 2082 C C . LEU A 1 256 ? 7.548 -0.654 -0.807 1.00 80.69 256 LEU A C 1
ATOM 2084 O O . LEU A 1 256 ? 8.441 -1.286 -1.363 1.00 80.69 256 LEU A O 1
ATOM 2088 N N . ASP A 1 257 ? 6.348 -1.163 -0.541 1.00 84.56 257 ASP A N 1
ATOM 2089 C CA . ASP A 1 257 ? 5.933 -2.517 -0.898 1.00 84.56 257 ASP A CA 1
ATOM 2090 C C . ASP A 1 257 ? 4.612 -2.486 -1.679 1.00 84.56 257 ASP A C 1
ATOM 2092 O O . ASP A 1 257 ? 3.739 -1.640 -1.454 1.00 84.56 257 ASP A O 1
ATOM 2096 N N . GLN A 1 258 ? 4.463 -3.431 -2.607 1.00 89.56 258 GLN A N 1
ATOM 2097 C CA . GLN A 1 258 ? 3.264 -3.602 -3.416 1.00 89.56 258 GLN A CA 1
ATOM 2098 C C . GLN A 1 258 ? 2.059 -3.971 -2.545 1.00 89.56 258 GLN A C 1
ATOM 2100 O O . GLN A 1 258 ? 0.966 -3.468 -2.791 1.00 89.56 258 GLN A O 1
ATOM 2105 N N . VAL A 1 259 ? 2.253 -4.776 -1.494 1.00 89.81 259 VAL A N 1
ATOM 2106 C CA . VAL A 1 259 ? 1.167 -5.191 -0.587 1.00 89.81 259 VAL A CA 1
ATOM 2107 C C . VAL A 1 259 ? 0.545 -3.986 0.125 1.00 89.81 259 VAL A C 1
ATOM 2109 O O . VAL A 1 259 ? -0.678 -3.895 0.271 1.00 89.81 259 VAL A O 1
ATOM 2112 N N . GLU A 1 260 ? 1.373 -3.027 0.542 1.00 89.12 260 GLU A N 1
ATOM 2113 C CA . GLU A 1 260 ? 0.901 -1.788 1.163 1.00 89.12 260 GLU A CA 1
ATOM 2114 C C . GLU A 1 260 ? 0.162 -0.897 0.161 1.00 89.12 260 GLU A C 1
ATOM 2116 O O . GLU A 1 260 ? -0.889 -0.344 0.493 1.00 89.12 260 GLU A O 1
ATOM 2121 N N . LEU A 1 261 ? 0.671 -0.789 -1.073 1.00 91.38 261 LEU A N 1
ATOM 2122 C CA . LEU A 1 261 ? 0.004 -0.049 -2.145 1.00 91.38 261 LEU A CA 1
ATOM 2123 C C . LEU A 1 261 ? -1.374 -0.647 -2.463 1.00 91.38 261 LEU A C 1
ATOM 2125 O O . LEU A 1 261 ? -2.362 0.087 -2.486 1.00 91.38 261 LEU A O 1
ATOM 2129 N N . ASP A 1 262 ? -1.461 -1.964 -2.640 1.00 92.38 262 ASP A N 1
ATOM 2130 C CA . ASP A 1 262 ? -2.715 -2.667 -2.936 1.00 92.38 262 ASP A CA 1
ATOM 2131 C C . ASP A 1 262 ? -3.733 -2.488 -1.804 1.00 92.38 262 ASP A C 1
ATOM 2133 O O . ASP A 1 262 ? -4.922 -2.251 -2.038 1.00 92.38 262 ASP A O 1
ATOM 2137 N N . SER A 1 263 ? -3.261 -2.521 -0.557 1.00 91.38 263 SER A N 1
ATOM 2138 C CA . SER A 1 263 ? -4.100 -2.268 0.613 1.00 91.38 263 SER A CA 1
ATOM 2139 C C . SER A 1 263 ? -4.591 -0.821 0.654 1.00 91.38 263 SER A C 1
ATOM 2141 O O . SER A 1 263 ? -5.780 -0.588 0.872 1.00 91.38 263 SER A O 1
ATOM 2143 N N . ALA A 1 264 ? -3.732 0.158 0.360 1.00 91.69 264 ALA A N 1
ATOM 2144 C CA . ALA A 1 264 ? -4.135 1.558 0.266 1.00 91.69 264 ALA A CA 1
ATOM 2145 C C . ALA A 1 264 ? -5.180 1.789 -0.842 1.00 91.69 264 ALA A C 1
ATOM 2147 O O . ALA A 1 264 ? -6.145 2.528 -0.633 1.00 91.69 264 ALA A O 1
ATOM 2148 N N . ILE A 1 265 ? -5.027 1.130 -1.996 1.00 92.50 265 ILE A N 1
ATOM 2149 C CA . ILE A 1 265 ? -6.000 1.156 -3.098 1.00 92.50 265 ILE A CA 1
ATOM 2150 C C . ILE A 1 265 ? -7.333 0.557 -2.650 1.00 92.50 265 ILE A C 1
ATOM 2152 O O . ILE A 1 265 ? -8.374 1.177 -2.829 1.00 92.50 265 ILE A O 1
ATOM 2156 N N . ARG A 1 266 ? -7.331 -0.605 -2.002 1.00 91.62 266 ARG A N 1
ATOM 2157 C CA . ARG A 1 266 ? -8.561 -1.284 -1.572 1.00 91.62 266 ARG A CA 1
ATOM 2158 C C . ARG A 1 266 ? -9.316 -0.550 -0.459 1.00 91.62 266 ARG A C 1
ATOM 2160 O O . ARG A 1 266 ? -10.547 -0.501 -0.492 1.00 91.62 266 ARG A O 1
ATOM 2167 N N . ILE A 1 267 ? -8.593 -0.006 0.521 1.00 92.94 267 ILE A N 1
ATOM 2168 C CA . ILE A 1 267 ? -9.176 0.645 1.704 1.00 92.94 267 ILE A CA 1
ATOM 2169 C C . ILE A 1 267 ? -9.647 2.062 1.362 1.00 92.94 267 ILE A C 1
ATOM 2171 O O . ILE A 1 267 ? -10.776 2.429 1.684 1.00 92.94 267 ILE A O 1
ATOM 2175 N N . PHE A 1 268 ? -8.793 2.855 0.707 1.00 92.31 268 PHE A N 1
ATOM 2176 C CA . PHE A 1 268 ? -9.016 4.292 0.508 1.00 92.31 268 PHE A CA 1
ATOM 2177 C C . PHE A 1 268 ? -9.358 4.674 -0.936 1.00 92.31 268 PHE A C 1
ATOM 2179 O O . PHE A 1 268 ? -9.712 5.830 -1.194 1.00 92.31 268 PHE A O 1
ATOM 2186 N N . ASP A 1 269 ? -9.260 3.740 -1.885 1.00 91.94 269 ASP A N 1
ATOM 2187 C CA . ASP A 1 269 ? -9.502 3.985 -3.309 1.00 91.94 269 ASP A CA 1
ATOM 2188 C C . ASP A 1 269 ? -8.657 5.160 -3.829 1.00 91.94 269 ASP A C 1
ATOM 2190 O O . ASP A 1 269 ? -9.153 6.177 -4.322 1.00 91.94 269 ASP A O 1
ATOM 2194 N N . ILE A 1 270 ? -7.342 5.087 -3.597 1.00 92.19 270 ILE A N 1
ATOM 2195 C CA . ILE A 1 270 ? -6.419 6.194 -3.896 1.00 92.19 270 ILE A CA 1
ATOM 2196 C C . ILE A 1 270 ? 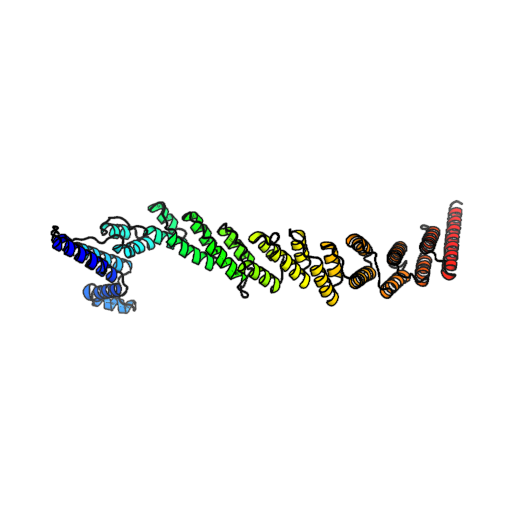-6.289 6.482 -5.397 1.00 92.19 270 ILE A C 1
ATOM 2198 O O . ILE A 1 270 ? -5.870 7.578 -5.757 1.00 92.19 270 ILE A O 1
ATOM 2202 N N . THR A 1 271 ? -6.669 5.541 -6.263 1.00 92.69 271 THR A N 1
ATOM 2203 C CA . THR A 1 271 ? -6.601 5.649 -7.731 1.00 92.69 271 THR A CA 1
ATOM 2204 C C . THR A 1 271 ? -7.594 6.665 -8.296 1.00 92.69 271 THR A C 1
ATOM 2206 O O . THR A 1 271 ? -7.348 7.220 -9.372 1.00 92.69 271 THR A O 1
ATOM 2209 N N . THR A 1 272 ? -8.689 6.946 -7.578 1.00 90.25 272 THR A N 1
ATOM 2210 C CA . THR A 1 272 ? -9.709 7.923 -7.980 1.00 90.25 272 THR A CA 1
ATOM 2211 C C . THR A 1 272 ? -9.440 9.326 -7.433 1.00 90.25 272 THR A C 1
ATOM 2213 O O . THR A 1 272 ? -9.984 10.303 -7.947 1.00 90.25 272 THR A O 1
ATOM 2216 N N . ASP A 1 273 ? -8.579 9.468 -6.418 1.00 90.88 273 ASP A N 1
ATOM 2217 C CA . ASP A 1 273 ? -8.218 10.776 -5.867 1.00 90.88 273 ASP A CA 1
ATOM 2218 C C . ASP A 1 273 ? -7.026 11.360 -6.628 1.00 90.88 273 ASP A C 1
ATOM 2220 O O . ASP A 1 273 ? -5.876 10.968 -6.425 1.00 90.88 273 ASP A O 1
ATOM 2224 N N . GLU A 1 274 ? -7.303 12.340 -7.488 1.00 88.88 274 GLU A N 1
ATOM 2225 C CA . GLU A 1 274 ? -6.299 13.000 -8.326 1.00 88.88 274 GLU A CA 1
ATOM 2226 C C . GLU A 1 274 ? -5.088 13.495 -7.524 1.00 88.88 274 GLU A C 1
ATOM 2228 O O . GLU A 1 274 ? -3.941 13.324 -7.952 1.00 88.88 274 GLU A O 1
ATOM 2233 N N . LYS A 1 275 ? -5.311 14.103 -6.352 1.00 90.06 275 LYS A N 1
ATOM 2234 C CA . LYS A 1 275 ? -4.222 14.707 -5.577 1.00 90.06 275 LYS A CA 1
ATOM 2235 C C . LYS A 1 275 ? -3.349 13.633 -4.947 1.00 90.06 275 LYS A C 1
ATOM 2237 O O . LYS A 1 275 ? -2.127 13.724 -5.053 1.00 90.06 275 LYS A O 1
ATOM 2242 N N . ILE A 1 276 ? -3.955 12.626 -4.316 1.00 92.56 276 ILE A N 1
ATOM 2243 C CA . ILE A 1 276 ? -3.207 11.523 -3.694 1.00 92.56 276 ILE A CA 1
ATOM 2244 C C . ILE A 1 276 ? -2.465 10.733 -4.771 1.00 92.56 276 ILE A C 1
ATOM 2246 O O . ILE A 1 276 ? -1.245 10.608 -4.700 1.00 92.56 276 ILE A O 1
ATOM 2250 N N . SER A 1 277 ? -3.181 10.267 -5.796 1.00 93.81 277 SER A N 1
ATOM 2251 C CA . SER A 1 277 ? -2.626 9.452 -6.873 1.00 93.81 277 SER A CA 1
ATOM 2252 C C . SER A 1 277 ? -1.447 10.138 -7.559 1.00 93.81 277 SER A C 1
ATOM 2254 O O . SER A 1 277 ? -0.375 9.551 -7.675 1.00 93.81 277 SER A O 1
ATOM 2256 N N . SER A 1 278 ? -1.603 11.396 -7.987 1.00 93.06 278 SER A N 1
ATOM 2257 C CA . SER A 1 278 ? -0.519 12.117 -8.670 1.00 93.06 278 SER A CA 1
ATOM 2258 C C . SER A 1 278 ? 0.689 12.369 -7.762 1.00 93.06 278 SER A C 1
ATOM 2260 O O . SER A 1 278 ? 1.824 12.350 -8.236 1.00 93.06 278 SER A O 1
ATOM 2262 N N . THR A 1 279 ? 0.469 12.576 -6.461 1.00 93.94 279 THR A N 1
ATOM 2263 C CA . THR A 1 279 ? 1.555 12.769 -5.490 1.00 93.94 279 THR A CA 1
ATOM 2264 C C . THR A 1 279 ? 2.306 11.463 -5.242 1.00 93.94 279 THR A C 1
ATOM 2266 O O . THR A 1 279 ? 3.532 11.456 -5.276 1.00 93.94 279 THR A O 1
ATOM 2269 N N . LEU A 1 280 ? 1.598 10.344 -5.073 1.00 94.38 280 LEU A N 1
ATOM 2270 C CA . LEU A 1 280 ? 2.214 9.027 -4.889 1.00 94.38 280 LEU A CA 1
ATOM 2271 C C . LEU A 1 280 ? 2.952 8.555 -6.148 1.00 94.38 280 LEU A C 1
ATOM 2273 O O . LEU A 1 280 ? 4.084 8.095 -6.043 1.00 94.38 280 LEU A O 1
ATOM 2277 N N . GLN A 1 281 ? 2.382 8.759 -7.343 1.00 95.06 281 GLN A N 1
ATOM 2278 C CA . GLN A 1 281 ? 3.083 8.510 -8.611 1.00 95.06 281 GLN A CA 1
ATOM 2279 C C . GLN A 1 281 ? 4.391 9.314 -8.690 1.00 95.06 281 GLN A C 1
ATOM 2281 O O . GLN A 1 281 ? 5.423 8.784 -9.095 1.00 95.06 281 GLN A O 1
ATOM 2286 N N . GLN A 1 282 ? 4.374 10.584 -8.275 1.00 94.19 282 GLN A N 1
ATOM 2287 C CA . GLN A 1 282 ? 5.584 11.403 -8.227 1.00 94.19 282 GLN A CA 1
ATOM 2288 C C . GLN A 1 282 ? 6.609 10.854 -7.218 1.00 94.19 282 GLN A C 1
ATOM 2290 O O . GLN A 1 282 ? 7.778 10.721 -7.568 1.00 94.19 282 GLN A O 1
ATOM 2295 N N . ILE A 1 283 ? 6.180 10.476 -6.009 1.00 93.12 283 ILE A N 1
ATOM 2296 C CA . ILE A 1 283 ? 7.058 9.895 -4.979 1.00 93.12 283 ILE A CA 1
ATOM 2297 C C . ILE A 1 283 ? 7.721 8.606 -5.478 1.00 93.12 283 ILE A C 1
ATOM 2299 O O . ILE A 1 283 ? 8.932 8.444 -5.327 1.00 93.12 283 ILE A O 1
ATOM 2303 N N . PHE A 1 284 ? 6.957 7.704 -6.099 1.00 94.38 284 PHE A N 1
ATOM 2304 C CA . PHE A 1 284 ? 7.488 6.443 -6.625 1.00 94.38 284 PHE A CA 1
ATOM 2305 C C . PHE A 1 284 ? 8.509 6.673 -7.739 1.00 94.38 284 PHE A C 1
ATOM 2307 O O . PHE A 1 284 ? 9.550 6.020 -7.760 1.00 94.38 284 PHE A O 1
ATOM 2314 N N . LEU A 1 285 ? 8.267 7.656 -8.609 1.00 93.19 285 LEU A N 1
ATOM 2315 C CA . LEU A 1 285 ? 9.223 8.041 -9.643 1.00 93.19 285 LEU A CA 1
ATOM 2316 C C . LEU A 1 285 ? 10.517 8.631 -9.053 1.00 93.19 285 LEU A C 1
ATOM 2318 O O . LEU A 1 285 ? 11.608 8.296 -9.504 1.00 93.19 285 LEU A O 1
ATOM 2322 N N . GLU A 1 286 ? 10.421 9.488 -8.034 1.00 90.00 286 GLU A N 1
ATOM 2323 C CA . GLU A 1 286 ? 11.584 10.117 -7.384 1.00 90.00 286 GLU A CA 1
ATOM 2324 C C . GLU A 1 286 ? 12.451 9.108 -6.609 1.00 90.00 286 GLU A C 1
ATOM 2326 O O . GLU A 1 286 ? 13.685 9.236 -6.559 1.00 90.00 286 GLU A O 1
ATOM 2331 N N . LYS A 1 287 ? 11.806 8.084 -6.038 1.00 89.19 287 LYS A N 1
ATOM 2332 C CA . LYS A 1 287 ? 12.446 6.981 -5.312 1.00 89.19 287 LYS A CA 1
ATOM 2333 C C . LYS A 1 287 ? 12.939 5.832 -6.198 1.00 89.19 287 LYS A C 1
ATOM 2335 O O . LYS A 1 287 ? 13.548 4.920 -5.656 1.00 89.19 287 LYS A O 1
ATOM 2340 N N . SER A 1 288 ? 12.741 5.885 -7.518 1.00 89.31 288 SER A N 1
ATOM 2341 C CA . SER A 1 288 ? 13.078 4.782 -8.439 1.00 89.31 288 SER A CA 1
ATOM 2342 C C . SER A 1 288 ? 12.269 3.489 -8.210 1.00 89.31 288 SER A C 1
ATOM 2344 O O . SER A 1 288 ? 12.672 2.416 -8.648 1.00 89.31 288 SER A O 1
ATOM 2346 N N . GLU A 1 289 ? 11.087 3.572 -7.591 1.00 91.94 289 GLU A N 1
ATOM 2347 C CA . GLU A 1 289 ? 10.199 2.420 -7.369 1.00 91.94 289 GLU A CA 1
ATOM 2348 C C . GLU A 1 289 ? 9.301 2.169 -8.585 1.00 91.94 289 GLU A C 1
ATOM 2350 O O . GLU A 1 289 ? 8.087 2.398 -8.573 1.00 91.94 289 GLU A O 1
ATOM 2355 N N . LEU A 1 290 ? 9.912 1.732 -9.686 1.00 91.38 290 LEU A N 1
ATOM 2356 C CA . LEU A 1 290 ? 9.255 1.697 -10.994 1.00 91.38 290 LEU A CA 1
ATOM 2357 C C . LEU A 1 290 ? 8.081 0.723 -11.091 1.00 91.38 290 LEU A C 1
ATOM 2359 O O . LEU A 1 290 ? 7.131 1.003 -11.819 1.00 91.38 290 LEU A O 1
ATOM 2363 N N . ASN A 1 291 ? 8.113 -0.386 -10.352 1.00 93.06 291 ASN A N 1
ATOM 2364 C CA . ASN A 1 291 ? 6.998 -1.336 -10.324 1.00 93.06 291 ASN A CA 1
ATOM 2365 C C . ASN A 1 291 ? 5.759 -0.709 -9.673 1.00 93.06 291 ASN A C 1
ATOM 2367 O O . ASN A 1 291 ? 4.667 -0.770 -10.235 1.00 93.06 291 ASN A O 1
ATOM 2371 N N . LEU A 1 292 ? 5.943 -0.029 -8.537 1.00 94.31 292 LEU A N 1
ATOM 2372 C CA . LEU A 1 292 ? 4.867 0.675 -7.838 1.00 94.31 292 LEU A CA 1
ATOM 2373 C C . LEU A 1 292 ? 4.359 1.859 -8.662 1.00 94.31 292 LEU A C 1
ATOM 2375 O O . LEU A 1 292 ? 3.150 2.062 -8.786 1.00 94.31 292 LEU A O 1
ATOM 2379 N N . PHE A 1 293 ? 5.283 2.609 -9.277 1.00 95.31 293 PHE A N 1
ATOM 2380 C CA . PHE A 1 293 ? 4.946 3.678 -10.211 1.00 95.31 293 PHE A CA 1
ATOM 2381 C C . PHE A 1 293 ? 4.102 3.150 -11.367 1.00 95.31 293 PHE A C 1
ATOM 2383 O O . PHE A 1 293 ? 3.039 3.705 -11.615 1.00 95.31 293 PHE A O 1
ATOM 2390 N N . LYS A 1 294 ? 4.534 2.078 -12.043 1.00 94.94 294 LYS A N 1
ATOM 2391 C CA . LYS A 1 294 ? 3.802 1.458 -13.151 1.00 94.94 294 LYS A CA 1
ATOM 2392 C C . LYS A 1 294 ? 2.396 1.056 -12.722 1.00 94.94 294 LYS A C 1
ATOM 2394 O O . LYS A 1 294 ? 1.435 1.469 -13.362 1.00 94.94 294 LYS A O 1
ATOM 2399 N N . ASN A 1 295 ? 2.285 0.297 -11.635 1.00 94.00 295 ASN A N 1
ATOM 2400 C CA . ASN A 1 295 ? 1.012 -0.246 -11.172 1.00 94.00 295 ASN A CA 1
ATOM 2401 C C . ASN A 1 295 ? 0.024 0.871 -10.827 1.00 94.00 295 ASN A C 1
ATOM 2403 O O . ASN A 1 295 ? -1.103 0.872 -11.321 1.00 94.00 295 ASN A O 1
ATOM 2407 N N . LEU A 1 296 ? 0.461 1.874 -10.057 1.00 94.94 296 LEU A N 1
ATOM 2408 C CA . LEU A 1 296 ? -0.388 3.018 -9.739 1.00 94.94 296 LEU A CA 1
ATOM 2409 C C . LEU A 1 296 ? -0.682 3.863 -10.987 1.00 94.94 296 LEU A C 1
ATOM 2411 O O . LEU A 1 296 ? -1.819 4.267 -11.203 1.00 94.94 296 LEU A O 1
ATOM 2415 N N . TYR A 1 297 ? 0.315 4.121 -11.836 1.00 95.00 297 TYR A N 1
ATOM 2416 C CA . TYR A 1 297 ? 0.139 4.916 -13.049 1.00 95.00 297 TYR A CA 1
ATOM 2417 C C . TYR A 1 297 ? -0.861 4.267 -13.999 1.00 95.00 297 TYR A C 1
ATOM 2419 O O . TYR A 1 297 ? -1.698 4.982 -14.528 1.00 95.00 297 TYR A O 1
ATOM 2427 N N . GLU A 1 298 ? -0.828 2.951 -14.210 1.00 93.56 298 GLU A N 1
ATOM 2428 C CA . GLU A 1 298 ? -1.749 2.228 -15.096 1.00 93.56 298 GLU A CA 1
ATOM 2429 C C . GLU A 1 298 ? -3.180 2.195 -14.539 1.00 93.56 298 GLU A C 1
ATOM 2431 O O . GLU A 1 298 ? -4.117 2.479 -15.290 1.00 93.56 298 GLU A O 1
ATOM 2436 N N . GLN A 1 299 ? -3.348 1.956 -13.234 1.00 92.88 299 GLN A N 1
ATOM 2437 C CA . GLN A 1 299 ? -4.661 1.831 -12.586 1.00 92.88 299 GLN A CA 1
ATOM 2438 C C . GLN A 1 299 ? -5.354 3.171 -12.306 1.00 92.88 299 GLN A C 1
ATOM 2440 O O . GLN A 1 299 ? -6.582 3.235 -12.257 1.00 92.88 299 GLN A O 1
ATOM 2445 N N . SER A 1 300 ? -4.599 4.255 -12.118 1.00 92.06 300 SER A N 1
ATOM 2446 C CA . SER A 1 300 ? -5.182 5.549 -11.767 1.00 92.06 300 SER A CA 1
ATOM 2447 C C . SER A 1 300 ? -5.953 6.189 -12.914 1.00 92.06 300 SER A C 1
ATOM 2449 O O . SER A 1 300 ? -5.477 6.231 -14.053 1.00 92.06 300 SER A O 1
ATOM 2451 N N . GLY A 1 301 ? -7.107 6.781 -12.590 1.00 85.19 301 GLY A N 1
ATOM 2452 C CA . GLY A 1 301 ? -7.892 7.565 -13.547 1.00 85.19 301 GLY A CA 1
ATOM 2453 C C . GLY A 1 301 ? -7.151 8.821 -14.012 1.00 85.19 301 GLY A C 1
ATOM 2454 O O . GLY A 1 301 ? -7.240 9.194 -15.178 1.00 85.19 301 GLY A O 1
ATOM 2455 N N . GLN A 1 302 ? -6.347 9.417 -13.123 1.00 87.75 302 GLN A N 1
ATOM 2456 C CA . GLN A 1 302 ? -5.508 10.570 -13.435 1.00 87.75 302 GLN A CA 1
ATOM 2457 C C . GLN A 1 302 ? -4.032 10.175 -13.529 1.00 87.75 302 GLN A C 1
ATOM 2459 O O . GLN A 1 302 ? -3.438 9.642 -12.583 1.00 87.75 302 GLN A O 1
ATOM 2464 N N . LYS A 1 303 ? -3.430 10.470 -14.681 1.00 92.06 303 LYS A N 1
ATOM 2465 C CA . LYS A 1 303 ? -2.012 10.219 -14.950 1.00 92.06 303 LYS A CA 1
ATOM 2466 C C . LYS A 1 303 ? -1.154 11.404 -14.514 1.00 92.06 303 LYS A C 1
ATOM 2468 O O . LYS A 1 303 ? -1.579 12.558 -14.588 1.00 92.06 303 LYS A O 1
ATOM 2473 N N . LEU A 1 304 ? 0.078 11.128 -14.090 1.00 93.06 304 LEU A N 1
ATOM 2474 C CA . LEU A 1 304 ? 1.061 12.166 -13.799 1.00 93.06 304 LEU A CA 1
ATOM 2475 C C . LEU A 1 304 ? 1.303 13.034 -15.043 1.00 93.06 304 LEU A C 1
ATOM 2477 O O . LEU A 1 304 ? 1.552 12.517 -16.131 1.00 93.06 304 LEU A O 1
ATOM 2481 N N . ASN A 1 305 ? 1.254 14.356 -14.875 1.00 92.69 305 ASN A N 1
ATOM 2482 C CA . ASN A 1 305 ? 1.502 15.299 -15.964 1.00 92.69 305 ASN A CA 1
ATOM 2483 C C . ASN A 1 305 ? 2.953 15.180 -16.476 1.00 92.69 305 ASN A C 1
ATOM 2485 O O . ASN A 1 305 ? 3.889 15.024 -15.685 1.00 92.69 305 ASN A O 1
ATOM 2489 N N . GLU A 1 306 ? 3.152 15.322 -17.788 1.00 92.44 306 GLU A N 1
ATOM 2490 C CA . GLU A 1 306 ? 4.459 15.256 -18.447 1.00 92.44 306 GLU A CA 1
ATOM 2491 C C . GLU A 1 306 ? 5.511 16.166 -17.810 1.00 92.44 306 GLU A C 1
ATOM 2493 O O . GLU A 1 306 ? 6.677 15.785 -17.722 1.00 92.44 306 GLU A O 1
ATOM 2498 N N . SER A 1 307 ? 5.128 17.363 -17.353 1.00 92.19 307 SER A N 1
ATOM 2499 C CA . SER A 1 307 ? 6.067 18.298 -16.720 1.00 92.19 307 SER A CA 1
ATOM 2500 C C . SER A 1 307 ? 6.741 17.685 -15.489 1.00 92.19 307 SER A C 1
ATOM 2502 O O . SER A 1 307 ? 7.954 17.813 -15.325 1.00 92.19 307 SER A O 1
ATOM 2504 N N . LYS A 1 308 ? 5.979 16.950 -14.671 1.00 93.44 308 LYS A N 1
ATOM 2505 C CA . LYS A 1 308 ? 6.484 16.232 -13.497 1.00 93.44 308 LYS A CA 1
ATOM 2506 C C . LYS A 1 308 ? 7.275 14.985 -13.887 1.00 93.44 308 LYS A C 1
ATOM 2508 O O . LYS A 1 308 ? 8.332 14.743 -13.312 1.00 93.44 308 LYS A O 1
ATOM 2513 N N . ILE A 1 309 ? 6.837 14.249 -14.911 1.00 94.81 309 ILE A N 1
ATOM 2514 C CA . ILE A 1 309 ? 7.597 13.102 -15.439 1.00 94.81 309 ILE A CA 1
ATOM 2515 C C . ILE A 1 309 ? 8.985 13.556 -15.923 1.00 94.81 309 ILE A C 1
ATOM 2517 O O . ILE A 1 309 ? 9.992 12.915 -15.628 1.00 94.81 309 ILE A O 1
ATOM 2521 N N . ARG A 1 310 ? 9.077 14.718 -16.584 1.00 92.88 310 ARG A N 1
ATOM 2522 C CA . ARG A 1 310 ? 10.357 15.298 -17.027 1.00 92.88 310 ARG A CA 1
ATOM 2523 C C . ARG A 1 310 ? 11.280 15.687 -15.871 1.00 92.88 310 ARG A C 1
ATOM 2525 O O . ARG A 1 310 ? 12.498 15.589 -16.027 1.00 92.88 310 ARG A O 1
ATOM 2532 N N . VAL A 1 311 ? 10.737 16.094 -14.721 1.00 92.62 311 VAL A N 1
ATOM 2533 C CA . VAL A 1 311 ? 11.533 16.284 -13.494 1.00 92.62 311 VAL A CA 1
ATOM 2534 C C . VAL A 1 311 ? 12.109 14.944 -13.032 1.00 92.62 311 VAL A C 1
ATOM 2536 O O . VAL A 1 311 ? 13.313 14.865 -12.788 1.00 92.62 311 VAL A O 1
ATOM 2539 N N . GLY A 1 312 ? 11.296 13.882 -13.026 1.00 92.56 312 GLY A N 1
ATOM 2540 C CA . GLY A 1 312 ? 11.754 12.519 -12.741 1.00 92.56 312 GLY A CA 1
ATOM 2541 C C . GLY A 1 312 ? 12.878 12.062 -13.674 1.00 92.56 312 GLY A C 1
ATOM 2542 O O . GLY A 1 312 ? 13.926 11.630 -13.202 1.00 92.56 312 GLY A O 1
ATOM 2543 N N . TYR A 1 313 ? 12.745 12.277 -14.989 1.00 94.69 313 TYR A N 1
ATOM 2544 C CA . TYR A 1 313 ? 13.818 11.984 -15.952 1.00 94.69 313 TYR A CA 1
ATOM 2545 C C . TYR A 1 313 ? 15.124 12.711 -15.636 1.00 94.69 313 TYR A C 1
ATOM 2547 O O . TYR A 1 313 ? 16.199 12.127 -15.764 1.00 94.69 313 TYR A O 1
ATOM 2555 N N . LYS A 1 314 ? 15.054 13.978 -15.211 1.00 93.25 314 LYS A N 1
ATOM 2556 C CA . LYS A 1 314 ? 16.244 14.741 -14.820 1.00 93.25 314 LYS A CA 1
ATOM 2557 C C . LYS A 1 314 ? 16.908 14.130 -13.583 1.00 93.25 314 LYS A C 1
ATOM 2559 O O . LYS A 1 314 ? 18.129 14.012 -13.555 1.00 93.25 314 LYS A O 1
ATOM 2564 N N . MET A 1 315 ? 16.126 13.716 -12.587 1.00 93.06 315 MET A N 1
ATOM 2565 C CA . MET A 1 315 ? 16.650 13.082 -11.371 1.00 93.06 315 MET A CA 1
ATOM 2566 C C . MET A 1 315 ? 17.298 11.726 -11.669 1.00 93.06 315 MET A C 1
ATOM 2568 O O . MET A 1 315 ? 18.447 11.516 -11.284 1.00 93.06 315 MET A O 1
ATOM 2572 N N . LEU A 1 316 ? 16.618 10.855 -12.418 1.00 93.69 316 LEU A N 1
ATOM 2573 C CA . LEU A 1 316 ? 17.154 9.557 -12.845 1.00 93.69 316 LEU A CA 1
ATOM 2574 C C . LEU A 1 316 ? 18.414 9.720 -13.704 1.00 93.69 316 LEU A C 1
ATOM 2576 O O . LEU A 1 316 ? 19.410 9.027 -13.500 1.00 93.69 316 LEU A O 1
ATOM 2580 N N . SER A 1 317 ? 18.424 10.697 -14.618 1.00 93.50 317 SER A N 1
ATOM 2581 C CA . SER A 1 317 ? 19.601 10.981 -15.444 1.00 93.50 317 SER A CA 1
ATOM 2582 C C . SER A 1 317 ? 20.780 11.484 -14.615 1.00 93.50 317 SER A C 1
ATOM 2584 O O . SER A 1 317 ? 21.914 11.147 -14.947 1.00 93.50 317 SER A O 1
ATOM 2586 N N . ASN A 1 318 ? 20.542 12.285 -13.572 1.00 92.19 318 ASN A N 1
ATOM 2587 C CA . ASN A 1 318 ? 21.597 12.756 -12.672 1.00 92.19 318 ASN A CA 1
ATOM 2588 C C . ASN A 1 318 ? 22.173 11.615 -11.820 1.00 92.19 318 ASN A C 1
ATOM 2590 O O . ASN A 1 318 ? 23.355 11.647 -11.492 1.00 92.19 318 ASN A O 1
ATOM 2594 N N . LYS A 1 319 ? 21.360 10.600 -11.500 1.00 91.44 319 LYS A N 1
ATOM 2595 C CA . LYS A 1 319 ? 21.789 9.359 -10.835 1.00 91.44 319 LYS A CA 1
ATOM 2596 C C . LYS A 1 319 ? 22.436 8.344 -11.795 1.00 91.44 319 LYS A C 1
ATOM 2598 O O . LYS A 1 319 ? 22.910 7.307 -11.350 1.00 91.44 319 LYS A O 1
ATOM 2603 N N . GLY A 1 320 ? 22.445 8.610 -13.105 1.00 90.38 320 GLY A N 1
ATOM 2604 C CA . GLY A 1 320 ? 22.959 7.683 -14.121 1.00 90.38 320 GLY A CA 1
ATOM 2605 C C . GLY A 1 320 ? 22.058 6.470 -14.402 1.00 90.38 320 GLY A C 1
ATOM 2606 O O . GLY A 1 320 ? 22.479 5.548 -15.095 1.00 90.38 320 GLY A O 1
ATOM 2607 N N . GLN A 1 321 ? 20.815 6.466 -13.914 1.00 92.75 321 GLN A N 1
ATOM 2608 C CA . GLN A 1 321 ? 19.858 5.361 -14.048 1.00 92.75 321 GLN A CA 1
ATOM 2609 C C . GLN A 1 321 ? 19.126 5.412 -15.400 1.00 92.75 321 GLN A C 1
ATOM 2611 O O . GLN A 1 321 ? 17.919 5.619 -15.484 1.00 92.75 321 GLN A O 1
ATOM 2616 N N . LEU A 1 322 ? 19.867 5.266 -16.498 1.00 92.69 322 LEU A N 1
ATOM 2617 C CA . LEU A 1 322 ? 19.318 5.387 -17.854 1.00 92.69 322 LEU A CA 1
ATOM 2618 C C . LEU A 1 322 ? 18.347 4.242 -18.231 1.00 92.69 322 LEU A C 1
ATOM 2620 O O . LEU A 1 322 ? 17.384 4.489 -18.957 1.00 92.69 322 LEU A O 1
ATOM 2624 N N . ASP A 1 323 ? 18.531 3.035 -17.682 1.00 93.25 323 ASP A N 1
ATOM 2625 C CA . ASP A 1 323 ? 17.599 1.909 -17.888 1.00 93.25 323 ASP A CA 1
ATOM 2626 C C . ASP A 1 323 ? 16.221 2.194 -17.272 1.00 93.25 323 ASP A C 1
ATOM 2628 O O . ASP A 1 323 ? 15.183 1.863 -17.844 1.00 93.25 323 ASP A O 1
ATOM 2632 N N . GLU A 1 324 ? 16.204 2.864 -16.119 1.00 94.06 324 GLU A N 1
ATOM 2633 C CA . GLU A 1 324 ? 14.972 3.282 -15.449 1.00 94.06 324 GLU A CA 1
ATOM 2634 C C . GLU A 1 324 ? 14.234 4.344 -16.267 1.00 94.06 324 GLU A C 1
ATOM 2636 O O . GLU A 1 324 ? 13.013 4.290 -16.405 1.00 94.06 324 GLU A O 1
ATOM 2641 N N . ILE A 1 325 ? 14.972 5.273 -16.888 1.00 95.00 325 ILE A N 1
ATOM 2642 C CA . ILE A 1 325 ? 14.390 6.258 -17.808 1.00 95.00 325 ILE A CA 1
ATOM 2643 C C . ILE A 1 325 ? 13.704 5.552 -18.979 1.00 95.00 325 ILE A C 1
ATOM 2645 O O . ILE A 1 325 ? 12.573 5.906 -19.304 1.00 95.00 325 ILE A O 1
ATOM 2649 N N . TYR A 1 326 ? 14.346 4.549 -19.587 1.00 95.19 326 TYR A N 1
ATOM 2650 C CA . TYR A 1 326 ? 13.727 3.756 -20.652 1.00 95.19 326 TYR A CA 1
ATOM 2651 C C . TYR A 1 326 ? 12.408 3.123 -20.188 1.00 95.19 326 TYR A C 1
ATOM 2653 O O . TYR A 1 326 ? 11.382 3.294 -20.844 1.00 95.19 326 TYR A O 1
ATOM 2661 N N . GLN A 1 327 ? 12.393 2.471 -19.023 1.00 94.88 327 GLN A N 1
ATOM 2662 C CA . GLN A 1 327 ? 11.174 1.861 -18.484 1.00 94.88 327 GLN A CA 1
ATOM 2663 C C . GLN A 1 327 ? 10.057 2.890 -18.250 1.00 94.88 327 GLN A C 1
ATOM 2665 O O . GLN A 1 327 ? 8.916 2.659 -18.651 1.00 94.88 327 GLN A O 1
ATOM 2670 N N . VAL A 1 328 ? 10.375 4.055 -17.678 1.00 95.56 328 VAL A N 1
ATOM 2671 C CA . VAL A 1 328 ? 9.394 5.133 -17.461 1.00 95.56 328 VAL A CA 1
ATOM 2672 C C . VAL A 1 328 ? 8.842 5.664 -18.789 1.00 95.56 328 VAL A C 1
ATOM 2674 O O . VAL A 1 328 ? 7.642 5.933 -18.883 1.00 95.56 328 VAL A O 1
ATOM 2677 N N . ILE A 1 329 ? 9.663 5.757 -19.841 1.00 95.31 329 ILE A N 1
ATOM 2678 C CA . ILE A 1 329 ? 9.189 6.110 -21.188 1.00 95.31 329 ILE A CA 1
ATOM 2679 C C . ILE A 1 329 ? 8.225 5.045 -21.717 1.00 95.31 329 ILE A C 1
ATOM 2681 O O . ILE A 1 329 ? 7.170 5.378 -22.258 1.00 95.31 329 ILE A O 1
ATOM 2685 N N . MET A 1 330 ? 8.545 3.764 -21.539 1.00 95.12 330 MET A N 1
ATOM 2686 C CA . MET A 1 330 ? 7.687 2.677 -22.013 1.00 95.12 330 MET A CA 1
ATOM 2687 C C . MET A 1 330 ? 6.331 2.647 -21.299 1.00 95.12 330 MET A C 1
ATOM 2689 O O . MET A 1 330 ? 5.318 2.363 -21.946 1.00 95.12 330 MET A O 1
ATOM 2693 N N . ILE A 1 331 ? 6.296 3.019 -20.016 1.00 94.44 331 ILE A N 1
ATOM 2694 C CA . ILE A 1 331 ? 5.067 3.151 -19.220 1.00 94.44 331 ILE A CA 1
ATOM 2695 C C . ILE A 1 331 ? 4.262 4.379 -19.665 1.00 94.44 331 ILE A C 1
ATOM 2697 O O . ILE A 1 331 ? 3.088 4.271 -20.009 1.00 94.44 331 ILE A O 1
ATOM 2701 N N . THR A 1 332 ? 4.890 5.555 -19.687 1.00 94.06 332 THR A N 1
ATOM 2702 C CA . THR A 1 332 ? 4.174 6.840 -19.791 1.00 94.06 332 THR A CA 1
ATOM 2703 C C . THR A 1 332 ? 4.010 7.355 -21.219 1.00 94.06 332 THR A C 1
ATOM 2705 O O . THR A 1 332 ? 3.114 8.145 -21.490 1.00 94.06 332 THR A O 1
ATOM 2708 N N . GLY A 1 333 ? 4.892 6.958 -22.140 1.00 92.69 333 GLY A N 1
ATOM 2709 C CA . GLY A 1 333 ? 5.009 7.546 -23.479 1.00 92.69 333 GLY A CA 1
ATOM 2710 C C . GLY A 1 333 ? 5.551 8.981 -23.502 1.00 92.69 333 GLY A C 1
ATOM 2711 O O . GLY A 1 333 ? 5.707 9.553 -24.578 1.00 92.69 333 GLY A O 1
ATOM 2712 N N . ALA A 1 334 ? 5.865 9.575 -22.347 1.00 92.88 334 ALA A N 1
ATOM 2713 C CA . ALA A 1 334 ? 6.336 10.951 -22.276 1.00 92.88 334 ALA A CA 1
ATOM 2714 C C . ALA A 1 334 ? 7.800 11.043 -22.726 1.00 92.88 334 ALA A C 1
ATOM 2716 O O . ALA A 1 334 ? 8.672 10.381 -22.162 1.00 92.88 334 ALA A O 1
ATOM 2717 N N . SER A 1 335 ? 8.097 11.907 -23.698 1.00 92.19 335 SER A N 1
ATOM 2718 C CA . SER A 1 335 ? 9.472 12.091 -24.173 1.00 92.19 335 SER A CA 1
ATOM 2719 C C . SER A 1 335 ? 10.316 12.915 -23.181 1.00 92.19 335 SER A C 1
ATOM 2721 O O . SER A 1 335 ? 9.906 14.014 -22.786 1.00 92.19 335 SER A O 1
ATOM 2723 N N . PRO A 1 336 ? 11.536 12.465 -22.829 1.00 92.62 336 PRO A N 1
ATOM 2724 C CA . PRO A 1 336 ? 12.521 13.289 -22.139 1.00 92.62 336 PRO A CA 1
ATOM 2725 C C . PRO A 1 336 ? 13.058 14.425 -23.018 1.00 92.62 336 PRO A C 1
ATOM 2727 O O . PRO A 1 336 ? 12.762 14.540 -24.210 1.00 92.62 336 PRO A O 1
ATOM 2730 N N . GLN A 1 337 ? 13.925 15.251 -22.426 1.00 93.44 337 GLN A N 1
ATOM 2731 C CA . GLN A 1 337 ? 14.746 16.197 -23.181 1.00 93.44 337 GLN A CA 1
ATOM 2732 C C . GLN A 1 337 ? 15.673 15.458 -24.158 1.00 93.44 337 GLN A C 1
ATOM 2734 O O . GLN A 1 337 ? 16.224 14.409 -23.824 1.00 93.44 337 GLN A O 1
ATOM 2739 N N . LYS A 1 338 ? 15.917 16.054 -25.334 1.00 91.75 338 LYS A N 1
ATOM 2740 C CA . LYS A 1 338 ? 16.710 15.452 -26.426 1.00 91.75 338 LYS A CA 1
ATOM 2741 C C . LYS A 1 338 ? 18.068 14.900 -25.973 1.00 91.75 338 LYS A C 1
ATOM 2743 O O . LYS A 1 338 ? 18.470 13.833 -26.418 1.00 91.75 338 LYS A O 1
ATOM 2748 N N . GLN A 1 339 ? 18.760 15.596 -25.068 1.00 92.56 339 GLN A N 1
ATOM 2749 C CA . GLN A 1 339 ? 20.058 15.149 -24.546 1.00 92.56 339 GLN A CA 1
ATOM 2750 C C . GLN A 1 339 ? 19.958 13.854 -23.724 1.00 92.56 339 GLN A C 1
ATOM 2752 O O . GLN A 1 339 ? 20.829 12.998 -23.835 1.00 92.56 339 GLN A O 1
ATOM 2757 N N . ILE A 1 340 ? 18.900 13.691 -22.926 1.00 94.94 340 ILE A N 1
ATOM 2758 C CA . ILE A 1 340 ? 18.657 12.468 -22.146 1.00 94.94 340 ILE A CA 1
ATOM 2759 C C . ILE A 1 340 ? 18.260 11.330 -23.091 1.00 94.94 340 ILE A C 1
ATOM 2761 O O . ILE A 1 340 ? 18.810 10.240 -22.987 1.00 94.94 340 ILE A O 1
ATOM 2765 N N . VAL A 1 341 ? 17.382 11.601 -24.062 1.00 94.56 341 VAL A N 1
ATOM 2766 C CA . VAL A 1 341 ? 16.988 10.625 -25.094 1.00 94.56 341 VAL A CA 1
ATOM 2767 C C . VAL A 1 341 ? 18.209 10.101 -25.856 1.00 94.56 341 VAL A C 1
ATOM 2769 O O . VAL A 1 341 ? 18.365 8.891 -25.993 1.00 94.56 341 VAL A O 1
ATOM 2772 N N . LYS A 1 342 ? 19.127 10.990 -26.265 1.00 94.12 342 LYS A N 1
ATOM 2773 C CA . LYS A 1 342 ? 20.403 10.610 -26.895 1.00 94.12 342 LYS A CA 1
ATOM 2774 C C . LYS A 1 342 ? 21.214 9.657 -26.010 1.00 94.12 342 LYS A C 1
ATOM 2776 O O . LYS A 1 342 ? 21.727 8.652 -26.500 1.00 94.12 342 LYS A O 1
ATOM 2781 N N . LYS A 1 343 ? 21.324 9.944 -24.707 1.00 94.56 343 LYS A N 1
ATOM 2782 C CA . LYS A 1 343 ? 22.039 9.077 -23.753 1.00 94.56 343 LYS A CA 1
ATOM 2783 C C . LYS A 1 343 ? 21.392 7.696 -23.638 1.00 94.56 343 LYS A C 1
ATOM 2785 O O . LYS A 1 343 ? 22.111 6.706 -23.685 1.00 94.56 343 LYS A O 1
ATOM 2790 N N . VAL A 1 344 ? 20.061 7.626 -23.549 1.00 95.62 344 VAL A N 1
ATOM 2791 C CA . VAL A 1 344 ? 19.323 6.351 -23.488 1.00 95.62 344 VAL A CA 1
ATOM 2792 C C . VAL A 1 344 ? 19.532 5.541 -24.769 1.00 95.62 344 VAL A C 1
ATOM 2794 O O . VAL A 1 344 ? 19.937 4.386 -24.690 1.00 95.62 344 VAL A O 1
ATOM 2797 N N . TYR A 1 345 ? 19.365 6.144 -25.953 1.00 95.38 345 TYR A N 1
ATOM 2798 C CA . TYR A 1 345 ? 19.638 5.459 -27.223 1.00 95.38 345 TYR A CA 1
ATOM 2799 C C . TYR A 1 345 ? 21.072 4.939 -27.317 1.00 95.38 345 TYR A C 1
ATOM 2801 O O . TYR A 1 345 ? 21.293 3.818 -27.769 1.00 95.38 345 TYR A O 1
ATOM 2809 N N . SER A 1 346 ? 22.044 5.737 -26.874 1.00 94.56 346 SER A N 1
ATOM 2810 C CA . SER A 1 346 ? 23.455 5.343 -26.893 1.00 94.56 346 SER A CA 1
ATOM 2811 C C . SER A 1 346 ? 23.734 4.188 -25.931 1.00 94.56 346 SER A C 1
ATOM 2813 O O . SER A 1 346 ? 24.460 3.268 -26.286 1.00 94.56 346 SER A O 1
ATOM 2815 N N . GLN A 1 347 ? 23.108 4.177 -24.751 1.00 95.69 347 GLN A N 1
ATOM 2816 C CA . GLN A 1 347 ? 23.230 3.070 -23.802 1.00 95.69 347 GLN A CA 1
ATOM 2817 C C . GLN A 1 347 ? 22.600 1.778 -24.346 1.00 95.69 347 GLN A C 1
ATOM 2819 O O . GLN A 1 347 ? 23.201 0.709 -24.244 1.00 95.69 347 GLN A O 1
ATOM 2824 N N . LEU A 1 348 ? 21.410 1.860 -24.948 1.00 94.94 348 LEU A N 1
ATOM 2825 C CA . LEU A 1 348 ? 20.767 0.707 -25.586 1.00 94.94 348 LEU A CA 1
ATOM 2826 C C . LEU A 1 348 ? 21.629 0.156 -26.731 1.00 94.94 348 LEU A C 1
ATOM 2828 O O . LEU A 1 348 ? 21.759 -1.060 -26.874 1.00 94.94 348 LEU A O 1
ATOM 2832 N N . LEU A 1 349 ? 22.266 1.040 -27.507 1.00 93.94 349 LEU A N 1
ATOM 2833 C CA . LEU A 1 349 ? 23.205 0.669 -28.565 1.00 93.94 349 LEU A CA 1
ATOM 2834 C C . LEU A 1 349 ? 24.451 -0.026 -28.000 1.00 93.94 349 LEU A C 1
ATOM 2836 O O . LEU A 1 349 ? 24.830 -1.089 -28.490 1.00 93.94 349 LEU A O 1
ATOM 2840 N N . GLU A 1 350 ? 25.048 0.523 -26.939 1.00 93.00 350 GLU A N 1
ATOM 2841 C CA . GLU A 1 350 ? 26.198 -0.080 -26.255 1.00 93.00 350 GLU A CA 1
ATOM 2842 C C . GLU A 1 350 ? 25.870 -1.487 -25.730 1.00 93.00 350 GLU A C 1
ATOM 2844 O O . GLU A 1 350 ? 26.672 -2.407 -25.870 1.00 93.00 350 GLU A O 1
ATOM 2849 N N . LYS A 1 351 ? 24.653 -1.685 -25.208 1.00 91.50 351 LYS A N 1
ATOM 2850 C CA . LYS A 1 351 ? 24.149 -2.980 -24.721 1.00 91.50 351 LYS A CA 1
ATOM 2851 C C . LYS A 1 351 ? 23.622 -3.912 -25.820 1.00 91.50 351 LYS A C 1
ATOM 2853 O O . LYS A 1 351 ? 23.079 -4.972 -25.505 1.00 91.50 351 LYS A O 1
ATOM 2858 N N . ASN A 1 352 ? 23.751 -3.537 -27.093 1.00 89.25 352 ASN A N 1
ATOM 2859 C CA . ASN A 1 352 ? 23.248 -4.291 -28.244 1.00 89.25 352 ASN A CA 1
ATOM 2860 C C . ASN A 1 352 ? 21.730 -4.571 -28.212 1.00 89.25 352 ASN A C 1
ATOM 2862 O O . ASN A 1 352 ? 21.255 -5.584 -28.726 1.00 89.25 352 ASN A O 1
ATOM 2866 N N . LYS A 1 353 ? 20.942 -3.682 -27.602 1.00 92.19 353 LYS A N 1
ATOM 2867 C CA . LYS A 1 353 ? 19.483 -3.799 -27.476 1.00 92.19 353 LYS A CA 1
ATOM 2868 C C . LYS A 1 353 ? 18.768 -3.157 -28.664 1.00 92.19 353 LYS A C 1
ATOM 2870 O O . LYS A 1 353 ? 17.950 -2.255 -28.509 1.00 92.19 353 LYS A O 1
ATOM 2875 N N . LEU A 1 354 ? 19.069 -3.631 -29.874 1.00 90.81 354 LEU A N 1
ATOM 2876 C CA . LEU A 1 354 ? 18.601 -3.007 -31.122 1.00 90.81 354 LEU A CA 1
ATOM 2877 C C . LEU A 1 354 ? 17.065 -2.941 -31.222 1.00 90.81 354 LEU A C 1
ATOM 2879 O O . LEU A 1 354 ? 16.518 -1.922 -31.629 1.00 90.81 354 LEU A O 1
ATOM 2883 N N . ARG A 1 355 ? 16.365 -3.983 -30.752 1.00 91.00 355 ARG A N 1
ATOM 2884 C CA . ARG A 1 355 ? 14.893 -4.009 -30.700 1.00 91.00 355 ARG A CA 1
ATOM 2885 C C . ARG A 1 355 ? 14.310 -2.965 -29.742 1.00 91.00 355 ARG A C 1
ATOM 2887 O O . ARG A 1 355 ? 13.269 -2.389 -30.035 1.00 91.00 355 ARG A O 1
ATOM 2894 N N . GLU A 1 356 ? 14.963 -2.725 -28.607 1.00 94.12 356 GLU A N 1
ATOM 2895 C CA . GLU A 1 356 ? 14.512 -1.730 -27.622 1.00 94.12 356 GLU A CA 1
ATOM 2896 C C . GLU A 1 356 ? 14.689 -0.304 -28.169 1.00 94.12 356 GLU A C 1
ATOM 2898 O O . GLU A 1 356 ? 13.883 0.572 -27.866 1.00 94.12 356 GLU A O 1
ATOM 2903 N N . ILE A 1 357 ? 15.680 -0.074 -29.043 1.00 94.00 357 ILE A N 1
ATOM 2904 C CA . ILE A 1 357 ? 15.838 1.199 -29.764 1.00 94.00 357 ILE A CA 1
ATOM 2905 C C . ILE A 1 357 ? 14.642 1.451 -30.689 1.00 94.00 357 ILE A C 1
ATOM 2907 O O . ILE A 1 357 ? 14.093 2.552 -30.679 1.00 94.00 357 ILE A O 1
ATOM 2911 N N . ASP A 1 358 ? 14.210 0.442 -31.448 1.00 91.31 358 ASP A N 1
ATOM 2912 C CA . ASP A 1 358 ? 13.041 0.565 -32.328 1.00 91.31 358 ASP A CA 1
ATOM 2913 C C . ASP A 1 358 ? 11.756 0.814 -31.525 1.00 91.31 358 ASP A C 1
ATOM 2915 O O . ASP A 1 358 ? 10.994 1.727 -31.842 1.00 91.31 358 ASP A O 1
ATOM 2919 N N . GLN A 1 359 ? 11.560 0.066 -30.433 1.00 94.56 359 GLN A N 1
ATOM 2920 C CA . GLN A 1 359 ? 10.426 0.256 -29.523 1.00 94.56 359 GLN A CA 1
ATOM 2921 C C . GLN A 1 359 ? 10.408 1.657 -28.911 1.00 94.56 359 GLN A C 1
ATOM 2923 O O . GLN A 1 359 ? 9.352 2.284 -28.844 1.00 94.56 359 GLN A O 1
ATOM 2928 N N . LEU A 1 360 ? 11.569 2.163 -28.487 1.00 94.88 360 LEU A N 1
ATOM 2929 C CA . LEU A 1 360 ? 11.694 3.514 -27.956 1.00 94.88 360 LEU A CA 1
ATOM 2930 C C . LEU A 1 360 ? 11.325 4.548 -29.027 1.00 94.88 360 LEU A C 1
ATOM 2932 O O . LEU A 1 360 ? 10.479 5.404 -28.773 1.00 94.88 360 LEU A O 1
ATOM 2936 N N . ALA A 1 361 ? 11.890 4.437 -30.230 1.00 92.69 361 ALA A N 1
ATOM 2937 C CA . ALA A 1 361 ? 11.625 5.361 -31.331 1.00 92.69 361 ALA A CA 1
ATOM 2938 C C . ALA A 1 361 ? 10.148 5.402 -31.721 1.00 92.69 361 ALA A C 1
ATOM 2940 O O . ALA A 1 361 ? 9.595 6.487 -31.906 1.00 92.69 361 ALA A O 1
ATOM 2941 N N . GLU A 1 362 ? 9.493 4.244 -31.774 1.00 93.12 362 GLU A N 1
ATOM 2942 C CA . GLU A 1 362 ? 8.059 4.138 -32.024 1.00 93.12 362 GLU A CA 1
ATOM 2943 C C . GLU A 1 362 ? 7.240 4.760 -30.884 1.00 93.12 362 GLU A C 1
ATOM 2945 O O . GLU A 1 362 ? 6.330 5.556 -31.132 1.00 93.12 362 GLU A O 1
ATOM 2950 N N . LYS A 1 363 ? 7.601 4.462 -29.628 1.00 94.56 363 LYS A N 1
ATOM 2951 C CA . LYS A 1 363 ? 6.874 4.918 -28.437 1.00 94.56 363 LYS A CA 1
ATOM 2952 C C . LYS A 1 363 ? 6.854 6.441 -28.313 1.00 94.56 363 LYS A C 1
ATOM 2954 O O . LYS A 1 363 ? 5.798 6.997 -28.015 1.00 94.56 363 LYS A O 1
ATOM 2959 N N . ILE A 1 364 ? 7.990 7.112 -28.529 1.00 92.81 364 ILE A N 1
ATOM 2960 C CA . ILE A 1 364 ? 8.098 8.579 -28.386 1.00 92.81 364 ILE A CA 1
ATOM 2961 C C . ILE A 1 364 ? 8.062 9.340 -29.714 1.00 92.81 364 ILE A C 1
ATOM 2963 O O . ILE A 1 364 ? 8.053 10.569 -29.697 1.00 92.81 364 ILE A O 1
ATOM 2967 N N . LYS A 1 365 ? 8.018 8.641 -30.856 1.00 91.56 365 LYS A N 1
ATOM 2968 C CA . LYS A 1 365 ? 8.044 9.221 -32.213 1.00 91.56 365 LYS A CA 1
ATOM 2969 C C . LYS A 1 365 ? 9.248 10.143 -32.449 1.00 91.56 365 LYS A C 1
ATOM 2971 O O . LYS A 1 365 ? 9.133 11.184 -33.095 1.00 91.56 365 LYS A O 1
ATOM 2976 N N . VAL A 1 366 ? 10.406 9.771 -31.903 1.00 88.88 366 VAL A N 1
ATOM 2977 C CA . VAL A 1 366 ? 11.668 10.512 -32.050 1.00 88.88 366 VAL A CA 1
ATOM 2978 C C . VAL A 1 366 ? 12.694 9.605 -32.707 1.00 88.88 366 VAL A C 1
ATOM 2980 O O . VAL A 1 366 ? 13.007 8.545 -32.166 1.00 88.88 366 VAL A O 1
ATOM 2983 N N . GLU A 1 367 ? 13.241 10.047 -33.842 1.00 89.50 367 GLU A N 1
ATOM 2984 C CA . GLU A 1 367 ? 14.331 9.344 -34.525 1.00 89.50 367 GLU A CA 1
ATOM 2985 C C . GLU A 1 367 ? 15.517 9.119 -33.569 1.00 89.50 367 GLU A C 1
ATOM 2987 O O . GLU A 1 367 ? 15.863 10.027 -32.799 1.00 89.50 367 GLU A O 1
ATOM 2992 N N . PRO A 1 368 ? 16.155 7.935 -33.603 1.00 90.75 368 PRO A N 1
ATOM 2993 C CA . PRO A 1 368 ? 17.336 7.679 -32.799 1.00 90.75 368 PRO A CA 1
ATOM 2994 C C . PRO A 1 368 ? 18.449 8.688 -33.079 1.00 90.75 368 PRO A C 1
ATOM 2996 O O . PRO A 1 368 ? 18.670 9.096 -34.213 1.00 90.75 368 PRO A O 1
ATOM 2999 N N . VAL A 1 369 ? 19.173 9.079 -32.035 1.00 92.50 369 VAL A N 1
ATOM 3000 C CA . VAL A 1 369 ? 20.409 9.859 -32.154 1.00 92.50 369 VAL A CA 1
ATOM 3001 C C . VAL A 1 369 ? 21.394 9.280 -31.158 1.00 92.50 369 VAL A C 1
ATOM 3003 O O . VAL A 1 369 ? 21.058 9.125 -29.981 1.00 92.50 369 VAL A O 1
ATOM 3006 N N . TYR A 1 370 ? 22.602 8.981 -31.622 1.00 91.62 370 TYR A N 1
ATOM 3007 C CA . TYR A 1 370 ? 23.620 8.303 -30.827 1.00 91.62 370 TYR A CA 1
ATOM 3008 C C . TYR A 1 370 ? 24.794 9.221 -30.511 1.00 91.62 370 TYR A C 1
ATOM 3010 O O . TYR A 1 370 ? 25.061 10.210 -31.197 1.00 91.62 370 TYR A O 1
ATOM 3018 N N . ASP A 1 371 ? 25.500 8.899 -29.438 1.00 93.06 371 ASP A N 1
ATOM 3019 C CA . ASP A 1 371 ? 26.870 9.336 -29.253 1.00 93.06 371 ASP A CA 1
ATOM 3020 C C . ASP A 1 371 ? 27.774 8.611 -30.259 1.00 93.06 371 ASP A C 1
ATOM 3022 O O . ASP A 1 371 ? 27.754 7.379 -30.346 1.00 93.06 371 ASP A O 1
ATOM 3026 N N . GLN A 1 372 ? 28.527 9.382 -31.043 1.00 92.88 372 GLN A N 1
ATOM 3027 C CA . GLN A 1 372 ? 29.326 8.843 -32.136 1.00 92.88 372 GLN A CA 1
ATOM 3028 C C . GLN A 1 372 ? 30.474 7.973 -31.615 1.00 92.88 372 GLN A C 1
ATOM 3030 O O . GLN A 1 372 ? 30.803 6.972 -32.248 1.00 92.88 372 GLN A O 1
ATOM 3035 N N . ASP A 1 373 ? 31.034 8.283 -30.444 1.00 93.50 373 ASP A N 1
ATOM 3036 C CA . ASP A 1 373 ? 32.115 7.486 -29.862 1.00 93.50 373 ASP A CA 1
ATOM 3037 C C . ASP A 1 373 ? 31.600 6.115 -29.416 1.00 93.50 373 ASP A C 1
ATOM 3039 O O . ASP A 1 373 ? 32.256 5.095 -29.634 1.00 93.50 373 ASP A O 1
ATOM 3043 N N . ILE A 1 374 ? 30.381 6.068 -28.868 1.00 92.81 374 ILE A N 1
ATOM 3044 C CA . ILE A 1 374 ? 29.716 4.813 -28.498 1.00 92.81 374 ILE A CA 1
ATOM 3045 C C . ILE A 1 374 ? 29.370 3.997 -29.748 1.00 92.81 374 ILE A C 1
ATOM 3047 O O . ILE A 1 374 ? 29.625 2.791 -29.781 1.00 92.81 374 ILE A O 1
ATOM 3051 N N . ALA A 1 375 ? 28.839 4.641 -30.792 1.00 92.94 375 ALA A N 1
ATOM 3052 C CA . ALA A 1 375 ? 28.548 3.975 -32.060 1.00 92.94 375 ALA A CA 1
ATOM 3053 C C . ALA A 1 375 ? 29.822 3.387 -32.693 1.00 92.94 375 ALA A C 1
ATOM 3055 O O . ALA A 1 375 ? 29.839 2.211 -33.051 1.00 92.94 375 ALA A O 1
ATOM 3056 N N . ASN A 1 376 ? 30.909 4.162 -32.744 1.00 92.94 376 ASN A N 1
ATOM 3057 C CA . ASN A 1 376 ? 32.211 3.732 -33.256 1.00 92.94 376 ASN A CA 1
ATOM 3058 C C . ASN A 1 376 ? 32.799 2.575 -32.441 1.00 92.94 376 ASN A C 1
ATOM 3060 O O . ASN A 1 376 ? 33.244 1.579 -33.012 1.00 92.94 376 ASN A O 1
ATOM 3064 N N . LYS A 1 377 ? 32.767 2.670 -31.106 1.00 92.81 377 LYS A N 1
ATOM 3065 C CA . LYS A 1 377 ? 33.220 1.605 -30.201 1.00 92.81 377 LYS A CA 1
ATOM 3066 C C . LYS A 1 377 ? 32.459 0.307 -30.461 1.00 92.81 377 LYS A C 1
ATOM 3068 O O . LYS A 1 377 ? 33.082 -0.747 -30.569 1.00 92.81 377 LYS A O 1
ATOM 3073 N N . ARG A 1 378 ? 31.130 0.376 -30.604 1.00 91.44 378 ARG A N 1
ATOM 3074 C CA . ARG A 1 378 ? 30.299 -0.809 -30.850 1.00 91.44 378 ARG A CA 1
ATOM 3075 C C . ARG A 1 378 ? 30.521 -1.391 -32.246 1.00 91.44 378 ARG A C 1
ATOM 3077 O O . ARG A 1 378 ? 30.648 -2.606 -32.368 1.00 91.44 378 ARG A O 1
ATOM 3084 N N . LEU A 1 379 ? 30.607 -0.549 -33.278 1.00 92.38 379 LEU A N 1
ATOM 3085 C CA . LEU A 1 379 ? 30.919 -0.983 -34.644 1.00 92.38 379 LEU A CA 1
ATOM 3086 C C . LEU A 1 379 ? 32.276 -1.692 -34.706 1.00 92.38 379 LEU A C 1
ATOM 3088 O O . LEU A 1 379 ? 32.342 -2.776 -35.274 1.00 92.38 379 LEU A O 1
ATOM 3092 N N . SER A 1 380 ? 33.300 -1.130 -34.056 1.00 92.06 380 SER A N 1
ATOM 3093 C CA . SER A 1 380 ? 34.644 -1.713 -33.929 1.00 92.06 380 SER A CA 1
ATOM 3094 C C . SER A 1 380 ? 34.643 -3.063 -33.199 1.00 92.06 380 SER A C 1
ATOM 3096 O O . SER A 1 380 ? 35.245 -4.040 -33.640 1.00 92.06 380 SER A O 1
ATOM 3098 N N . GLU A 1 381 ? 33.924 -3.161 -32.075 1.00 90.50 381 GLU A N 1
ATOM 3099 C CA . GLU A 1 381 ? 33.854 -4.404 -31.302 1.00 90.50 381 GLU A CA 1
ATOM 3100 C C . GLU A 1 381 ? 33.207 -5.544 -32.104 1.00 90.50 381 GLU A C 1
ATOM 3102 O O . GLU A 1 381 ? 33.680 -6.683 -32.062 1.00 90.50 381 GLU A O 1
ATOM 3107 N N . VAL A 1 382 ? 32.120 -5.246 -32.825 1.00 89.00 382 VAL A N 1
ATOM 3108 C CA . VAL A 1 382 ? 31.400 -6.247 -33.619 1.00 89.00 382 VAL A CA 1
ATOM 3109 C C . VAL A 1 382 ? 32.166 -6.583 -34.904 1.00 89.00 382 VAL A C 1
ATOM 3111 O O . VAL A 1 382 ? 32.251 -7.766 -35.240 1.00 89.00 382 VAL A O 1
ATOM 3114 N N . SER A 1 383 ? 32.788 -5.606 -35.582 1.00 89.19 383 SER A N 1
ATOM 3115 C CA . SER A 1 383 ? 33.614 -5.857 -36.777 1.00 89.19 383 SER A CA 1
ATOM 3116 C C . SER A 1 383 ? 34.804 -6.763 -36.465 1.00 89.19 383 SER A C 1
ATOM 3118 O O . SER A 1 383 ? 35.012 -7.758 -37.163 1.00 89.19 383 SER A O 1
ATOM 3120 N N . GLY A 1 384 ? 35.530 -6.490 -35.377 1.00 85.56 384 GLY A N 1
ATOM 3121 C CA . GLY A 1 384 ? 36.709 -7.255 -34.958 1.00 85.56 384 GLY A CA 1
ATOM 3122 C C . GLY A 1 384 ? 36.417 -8.681 -34.464 1.00 85.56 384 GLY A C 1
ATOM 3123 O O . GLY A 1 384 ? 37.325 -9.504 -34.349 1.00 85.56 384 GLY A O 1
ATOM 3124 N N . ARG A 1 385 ? 35.153 -9.005 -34.156 1.00 84.50 385 ARG A N 1
ATOM 3125 C CA . ARG A 1 385 ? 34.730 -10.319 -33.620 1.00 84.50 385 ARG A CA 1
ATOM 3126 C C . ARG A 1 385 ? 33.836 -11.118 -34.571 1.00 84.50 385 ARG A C 1
ATOM 3128 O O . ARG A 1 385 ? 33.332 -12.186 -34.195 1.00 84.50 385 ARG A O 1
ATOM 3135 N N . LEU A 1 386 ? 33.645 -10.625 -35.791 1.00 81.00 386 LEU A N 1
ATOM 3136 C CA . LEU A 1 386 ? 32.805 -11.263 -36.794 1.00 81.00 386 LEU A CA 1
ATOM 3137 C C . LEU A 1 386 ? 33.366 -12.632 -37.206 1.00 81.00 386 LEU A C 1
ATOM 3139 O O . LEU A 1 386 ? 34.568 -12.786 -37.409 1.00 81.00 386 LEU A O 1
ATOM 3143 N N . GLY A 1 387 ? 32.498 -13.645 -37.285 1.00 68.12 387 GLY A N 1
ATOM 3144 C CA . GLY A 1 387 ? 32.889 -15.027 -37.592 1.00 68.12 387 GLY A CA 1
ATOM 3145 C C . GLY A 1 387 ? 33.482 -15.816 -36.418 1.00 68.12 387 GLY A C 1
ATOM 3146 O O . GLY A 1 387 ? 33.732 -17.011 -36.554 1.00 68.12 387 GLY A O 1
ATOM 3147 N N . ARG A 1 388 ? 33.662 -15.177 -35.254 1.00 71.00 388 ARG A N 1
ATOM 3148 C CA . ARG A 1 388 ? 34.005 -15.844 -33.985 1.00 71.00 388 ARG A CA 1
ATOM 3149 C C . ARG A 1 388 ? 32.844 -15.822 -32.997 1.00 71.00 388 ARG A C 1
ATOM 3151 O O . ARG A 1 388 ? 32.515 -16.854 -32.429 1.00 71.00 388 ARG A O 1
ATOM 3158 N N . ALA A 1 389 ? 32.251 -14.645 -32.792 1.00 67.44 389 ALA A N 1
ATOM 3159 C CA . ALA A 1 389 ? 31.186 -14.424 -31.808 1.00 67.44 389 ALA A CA 1
ATOM 3160 C C . ALA A 1 389 ? 29.940 -13.724 -32.379 1.00 67.44 389 ALA A C 1
ATOM 3162 O O . ALA A 1 389 ? 28.931 -13.647 -31.688 1.00 67.44 389 ALA A O 1
ATOM 3163 N N . TYR A 1 390 ? 30.011 -13.213 -33.612 1.00 74.12 390 TYR A N 1
ATOM 3164 C CA . TYR A 1 390 ? 28.913 -12.509 -34.279 1.00 74.12 390 TYR A CA 1
ATOM 3165 C C . TYR A 1 390 ? 28.762 -12.974 -35.725 1.00 74.12 390 TYR A C 1
ATOM 3167 O O . TYR A 1 390 ? 29.759 -13.292 -36.389 1.00 74.12 390 TYR A O 1
ATOM 3175 N N . GLU A 1 391 ? 27.530 -12.953 -36.225 1.00 84.06 391 GLU A N 1
ATOM 3176 C CA . GLU A 1 391 ? 27.227 -13.217 -37.628 1.00 84.06 391 GLU A CA 1
ATOM 3177 C C . GLU A 1 391 ? 27.188 -11.926 -38.454 1.00 84.06 391 GLU A C 1
ATOM 3179 O O . GLU A 1 391 ? 26.957 -10.828 -37.945 1.00 84.06 391 GLU A O 1
ATOM 3184 N N . LEU A 1 392 ? 27.381 -12.049 -39.773 1.00 84.19 392 LEU A N 1
ATOM 3185 C CA . LEU A 1 392 ? 27.310 -10.910 -40.697 1.00 84.19 392 LEU A CA 1
ATOM 3186 C C . LEU A 1 392 ? 25.940 -10.207 -40.643 1.00 84.19 392 LEU A C 1
ATOM 3188 O O . LEU A 1 392 ? 25.873 -8.987 -40.794 1.00 84.19 392 LEU A O 1
ATOM 3192 N N . GLY A 1 393 ? 24.865 -10.960 -40.380 1.00 84.81 393 GLY A N 1
ATOM 3193 C CA . GLY A 1 393 ? 23.523 -10.414 -40.177 1.00 84.81 393 GLY A CA 1
ATOM 3194 C C . GLY A 1 393 ? 23.439 -9.473 -38.971 1.00 84.81 393 GLY A C 1
ATOM 3195 O O . GLY A 1 393 ? 22.859 -8.394 -39.083 1.00 84.81 393 GLY A O 1
ATOM 3196 N N . ASP A 1 394 ? 24.086 -9.818 -37.854 1.00 85.06 394 ASP A N 1
ATOM 3197 C CA . ASP A 1 394 ? 24.122 -8.976 -36.650 1.00 85.06 394 ASP A CA 1
ATOM 3198 C C . ASP A 1 394 ? 24.832 -7.648 -36.918 1.00 85.06 394 ASP A C 1
ATOM 3200 O O . ASP A 1 394 ? 24.352 -6.581 -36.528 1.00 85.06 394 ASP A O 1
ATOM 3204 N N . PHE A 1 395 ? 25.956 -7.702 -37.641 1.00 90.06 395 PHE A N 1
ATOM 3205 C CA . PHE A 1 395 ? 26.688 -6.504 -38.039 1.00 90.06 395 PHE A CA 1
ATOM 3206 C C . PHE A 1 395 ? 25.878 -5.639 -39.012 1.00 90.06 395 PHE A C 1
ATOM 3208 O O . PHE A 1 395 ? 25.777 -4.430 -38.806 1.00 90.06 395 PHE A O 1
ATOM 3215 N N . ARG A 1 396 ? 25.233 -6.237 -40.026 1.00 89.50 396 ARG A N 1
ATOM 3216 C CA . ARG A 1 396 ? 24.349 -5.511 -40.961 1.00 89.50 396 ARG A CA 1
ATOM 3217 C C . ARG A 1 396 ? 23.202 -4.819 -40.217 1.00 89.50 396 ARG A C 1
ATOM 3219 O O . ARG A 1 396 ? 22.919 -3.652 -40.480 1.00 89.50 396 ARG A O 1
ATOM 3226 N N . ASN A 1 397 ? 22.592 -5.491 -39.240 1.00 89.44 397 ASN A N 1
ATOM 3227 C CA . ASN A 1 397 ? 21.546 -4.909 -38.398 1.00 89.44 397 ASN A CA 1
ATOM 3228 C C . ASN A 1 397 ? 22.060 -3.723 -37.572 1.00 89.44 397 ASN A C 1
ATOM 3230 O O . ASN A 1 397 ? 21.414 -2.675 -37.539 1.00 89.44 397 ASN A O 1
ATOM 3234 N N . LEU A 1 398 ? 23.235 -3.854 -36.950 1.00 90.94 398 LEU A N 1
ATOM 3235 C CA . LEU A 1 398 ? 23.869 -2.769 -36.200 1.00 90.94 398 LEU A CA 1
ATOM 3236 C C . LEU A 1 398 ? 24.162 -1.554 -37.093 1.00 90.94 398 LEU A C 1
ATOM 3238 O O . LEU A 1 398 ? 23.815 -0.430 -36.734 1.00 90.94 398 LEU A O 1
ATOM 3242 N N . VAL A 1 399 ? 24.745 -1.776 -38.272 1.00 91.00 399 VAL A N 1
ATOM 3243 C CA . VAL A 1 399 ? 25.013 -0.731 -39.272 1.00 91.00 399 VAL A CA 1
ATOM 3244 C C . VAL A 1 399 ? 23.721 -0.010 -39.658 1.00 91.00 399 VAL A C 1
ATOM 3246 O O . VAL A 1 399 ? 23.673 1.219 -39.645 1.00 91.00 399 VAL A O 1
ATOM 3249 N N . ASN A 1 400 ? 22.648 -0.753 -39.939 1.00 89.69 400 ASN A N 1
ATOM 3250 C CA . ASN A 1 400 ? 21.350 -0.175 -40.280 1.00 89.69 400 ASN A CA 1
ATOM 3251 C C . ASN A 1 400 ? 20.768 0.666 -39.136 1.00 89.69 400 ASN A C 1
ATOM 3253 O O . ASN A 1 400 ? 20.201 1.730 -39.378 1.00 89.69 400 ASN A O 1
ATOM 3257 N N . VAL A 1 401 ? 20.919 0.226 -37.884 1.00 91.06 401 VAL A N 1
ATOM 3258 C CA . VAL A 1 401 ? 20.506 0.994 -36.698 1.00 91.06 401 VAL A CA 1
ATOM 3259 C C . VAL A 1 401 ? 21.299 2.300 -36.592 1.00 91.06 401 VAL A C 1
ATOM 3261 O O . VAL A 1 401 ? 20.689 3.364 -36.503 1.00 91.06 401 VAL A O 1
ATOM 3264 N N . VAL A 1 402 ? 22.632 2.253 -36.692 1.00 91.50 402 VAL A N 1
ATOM 3265 C CA . VAL A 1 402 ? 23.490 3.452 -36.625 1.00 91.50 402 VAL A CA 1
ATOM 3266 C C . VAL A 1 402 ? 23.168 4.434 -37.757 1.00 91.50 402 VAL A C 1
ATOM 3268 O O . VAL A 1 402 ? 22.986 5.626 -37.500 1.00 91.50 402 VAL A O 1
ATOM 3271 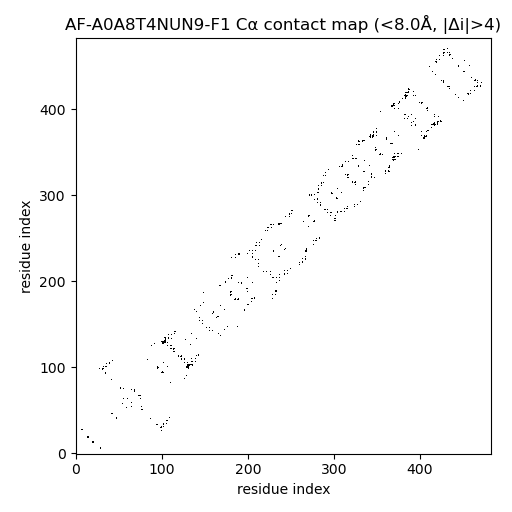N N . LYS A 1 403 ? 23.002 3.936 -38.990 1.00 89.31 403 LYS A N 1
ATOM 3272 C CA . LYS A 1 403 ? 22.648 4.744 -40.168 1.00 89.31 403 LYS A CA 1
ATOM 3273 C C . LYS A 1 403 ? 21.295 5.436 -40.002 1.00 89.31 403 LYS A C 1
ATOM 3275 O O . LYS A 1 403 ? 21.172 6.618 -40.317 1.00 89.31 403 LYS A O 1
ATOM 3280 N N . ARG A 1 404 ? 20.286 4.731 -39.469 1.00 88.00 404 ARG A N 1
ATOM 3281 C CA . ARG A 1 404 ? 18.964 5.314 -39.169 1.00 88.00 404 ARG A CA 1
ATOM 3282 C C . ARG A 1 404 ? 19.054 6.460 -38.167 1.00 88.00 404 ARG A C 1
ATOM 3284 O O . ARG A 1 404 ? 18.325 7.434 -38.311 1.00 88.00 404 ARG A O 1
ATOM 3291 N N . GLY A 1 405 ? 19.976 6.382 -37.208 1.00 86.12 405 GLY A N 1
ATOM 3292 C CA . GLY A 1 405 ? 20.239 7.480 -36.278 1.00 86.12 405 GLY A CA 1
ATOM 3293 C C . GLY A 1 405 ? 21.210 8.550 -36.779 1.00 86.12 405 GLY A C 1
ATOM 3294 O O . GLY A 1 405 ? 21.721 9.322 -35.967 1.00 86.12 405 GLY A O 1
ATOM 3295 N N . LYS A 1 406 ? 21.481 8.589 -38.095 1.00 86.06 406 LYS A N 1
ATOM 3296 C CA . LYS A 1 406 ? 22.401 9.530 -38.760 1.00 86.06 406 LYS A CA 1
ATOM 3297 C C . LYS A 1 406 ? 23.822 9.500 -38.182 1.00 86.06 406 LYS A C 1
ATOM 3299 O O . LYS A 1 406 ? 24.513 10.512 -38.218 1.00 86.06 406 LYS A O 1
ATOM 3304 N N . GLY A 1 407 ? 24.233 8.360 -37.624 1.00 86.12 407 GLY A N 1
ATOM 3305 C CA . GLY A 1 407 ? 25.604 8.146 -37.178 1.00 86.12 407 GLY A CA 1
ATOM 3306 C C . GLY A 1 407 ? 26.524 7.872 -38.362 1.00 86.12 407 GLY A C 1
ATOM 3307 O O . GLY A 1 407 ? 26.130 7.208 -39.326 1.00 86.12 407 GLY A O 1
ATOM 3308 N N . ASP A 1 408 ? 27.758 8.356 -38.269 1.00 88.31 408 ASP A N 1
ATOM 3309 C CA . ASP A 1 408 ? 28.763 8.123 -39.299 1.00 88.31 408 ASP A CA 1
ATOM 3310 C C . ASP A 1 408 ? 29.278 6.683 -39.208 1.00 88.31 408 ASP A C 1
ATOM 3312 O O . ASP A 1 408 ? 29.652 6.201 -38.138 1.00 88.31 408 ASP A O 1
ATOM 3316 N N . ILE A 1 409 ? 29.309 5.979 -40.340 1.00 89.12 409 ILE A N 1
ATOM 3317 C CA . ILE A 1 409 ? 29.878 4.632 -40.432 1.00 89.12 409 ILE A CA 1
ATOM 3318 C C . ILE A 1 409 ? 31.219 4.749 -41.142 1.00 89.12 409 ILE A C 1
ATOM 3320 O O . ILE A 1 409 ? 31.280 4.935 -42.358 1.00 89.12 409 ILE A O 1
ATOM 3324 N N . LEU A 1 410 ? 32.308 4.641 -40.380 1.00 90.06 410 LEU A N 1
ATOM 3325 C CA . LEU A 1 410 ? 33.647 4.699 -40.956 1.00 90.06 410 LEU A CA 1
ATOM 3326 C C . LEU A 1 410 ? 33.905 3.458 -41.832 1.00 90.06 410 LEU A C 1
ATOM 3328 O O . LEU A 1 410 ? 33.687 2.335 -41.360 1.00 90.06 410 LEU A O 1
ATOM 3332 N N . PRO A 1 411 ? 34.432 3.619 -43.066 1.00 91.25 411 PRO A N 1
ATOM 3333 C CA . PRO A 1 411 ? 34.674 2.498 -43.979 1.00 91.25 411 PRO A CA 1
ATOM 3334 C C . PRO A 1 411 ? 35.526 1.380 -43.375 1.00 91.25 411 PRO A C 1
ATOM 3336 O O . PRO A 1 411 ? 35.295 0.206 -43.656 1.00 91.25 411 PRO A O 1
ATOM 3339 N N . GLN A 1 412 ? 36.463 1.733 -42.488 1.00 92.62 412 GLN A N 1
ATOM 3340 C CA . GLN A 1 412 ? 37.346 0.787 -41.807 1.00 92.62 412 GLN A CA 1
ATOM 3341 C C . GLN A 1 412 ? 36.591 -0.341 -41.086 1.00 92.62 412 GLN A C 1
ATOM 3343 O O . GLN A 1 412 ? 37.005 -1.490 -41.191 1.00 92.62 412 GLN A O 1
ATOM 3348 N N . TYR A 1 413 ? 35.452 -0.054 -40.440 1.00 92.19 413 TYR A N 1
ATOM 3349 C CA . TYR A 1 413 ? 34.681 -1.073 -39.716 1.00 92.19 413 TYR A CA 1
ATOM 3350 C C . TYR A 1 413 ? 34.007 -2.058 -40.674 1.00 92.19 413 TYR A C 1
ATOM 3352 O O . TYR A 1 413 ? 33.937 -3.253 -40.400 1.00 92.19 413 TYR A O 1
ATOM 3360 N N . VAL A 1 414 ? 33.546 -1.571 -41.829 1.00 91.50 414 VAL A N 1
ATOM 3361 C CA . VAL A 1 414 ? 32.939 -2.402 -42.880 1.00 91.50 414 VAL A CA 1
ATOM 3362 C C . VAL A 1 414 ? 34.002 -3.266 -43.559 1.00 91.50 414 VAL A C 1
ATOM 3364 O O . VAL A 1 414 ? 33.766 -4.445 -43.820 1.00 91.50 414 VAL A O 1
ATOM 3367 N N . HIS A 1 415 ? 35.188 -2.705 -43.811 1.00 92.88 415 HIS A N 1
ATOM 3368 C CA . HIS A 1 415 ? 36.320 -3.440 -44.371 1.00 92.88 415 HIS A CA 1
ATOM 3369 C C . HIS A 1 415 ? 36.802 -4.548 -43.435 1.00 92.88 415 HIS A C 1
ATOM 3371 O O . HIS A 1 415 ? 36.957 -5.686 -43.875 1.00 92.88 415 HIS A O 1
ATOM 3377 N N . GLU A 1 416 ? 36.983 -4.232 -42.154 1.00 90.75 416 GLU A N 1
ATOM 3378 C CA . GLU A 1 416 ? 37.395 -5.190 -41.131 1.00 90.75 416 GLU A CA 1
ATOM 3379 C C . GLU A 1 416 ? 36.362 -6.311 -40.957 1.00 90.75 416 GLU A C 1
ATOM 3381 O O . GLU A 1 416 ? 36.720 -7.485 -41.012 1.00 90.75 416 GLU A O 1
ATOM 3386 N N . ALA A 1 417 ? 35.074 -5.969 -40.840 1.00 89.69 417 ALA A N 1
ATOM 3387 C CA . ALA A 1 417 ? 33.985 -6.940 -40.767 1.00 89.69 417 ALA A CA 1
ATOM 3388 C C . ALA A 1 417 ? 33.980 -7.879 -41.987 1.00 89.69 417 ALA A C 1
ATOM 3390 O O . ALA A 1 417 ? 34.007 -9.102 -41.843 1.00 89.69 417 ALA A O 1
ATOM 3391 N N . ALA A 1 418 ? 34.000 -7.318 -43.200 1.00 89.62 418 ALA A N 1
ATOM 3392 C CA . ALA A 1 418 ? 34.001 -8.097 -44.435 1.00 89.62 418 ALA A CA 1
ATOM 3393 C C . ALA A 1 418 ? 35.208 -9.043 -44.519 1.00 89.62 418 ALA A C 1
ATOM 3395 O O . ALA A 1 418 ? 35.045 -10.217 -44.848 1.00 89.62 418 ALA A O 1
ATOM 3396 N N . LYS A 1 419 ? 36.405 -8.552 -44.180 1.00 90.44 419 LYS A N 1
ATOM 3397 C CA . LYS A 1 419 ? 37.636 -9.349 -44.161 1.00 90.44 419 LYS A CA 1
ATOM 3398 C C . LYS A 1 419 ? 37.546 -10.492 -43.151 1.00 90.44 419 LYS A C 1
ATOM 3400 O O . LYS A 1 419 ? 37.703 -11.647 -43.538 1.00 90.44 419 LYS A O 1
ATOM 3405 N N . ASN A 1 420 ? 37.194 -10.191 -41.901 1.00 88.38 420 ASN A N 1
ATOM 3406 C CA . ASN A 1 420 ? 37.070 -11.192 -40.841 1.00 88.38 420 ASN A CA 1
ATOM 3407 C C . ASN A 1 420 ? 36.065 -12.288 -41.209 1.00 88.38 420 ASN A C 1
ATOM 3409 O O . ASN A 1 420 ? 36.326 -13.468 -40.979 1.00 88.38 420 ASN A O 1
ATOM 3413 N N . ARG A 1 421 ? 34.932 -11.937 -41.831 1.00 88.00 421 ARG A N 1
ATOM 3414 C CA . ARG A 1 421 ? 33.952 -12.932 -42.285 1.00 88.00 421 ARG A CA 1
ATOM 3415 C C . ARG A 1 421 ? 34.494 -13.836 -43.396 1.00 88.00 421 ARG A C 1
ATOM 3417 O O . ARG A 1 421 ? 34.239 -15.035 -43.345 1.00 88.00 421 ARG A O 1
ATOM 3424 N N . LEU A 1 422 ? 35.220 -13.287 -44.371 1.00 88.25 422 LEU A N 1
ATOM 3425 C CA . LEU A 1 422 ? 35.820 -14.069 -45.460 1.00 88.25 422 LEU A CA 1
ATOM 3426 C C . LEU A 1 422 ? 36.907 -15.015 -44.936 1.00 88.25 422 LEU A C 1
ATOM 3428 O O . LEU A 1 422 ? 36.936 -16.177 -45.319 1.00 88.25 422 LEU A O 1
ATOM 3432 N N . GLU A 1 423 ? 37.763 -14.540 -44.030 1.00 85.00 423 GLU A N 1
ATOM 3433 C CA . GLU A 1 423 ? 38.883 -15.320 -43.482 1.00 85.00 423 GLU A CA 1
ATOM 3434 C C . GLU A 1 423 ? 38.438 -16.419 -42.506 1.00 85.00 423 GLU A C 1
ATOM 3436 O O . GLU A 1 423 ? 39.083 -17.458 -42.393 1.00 85.00 423 GLU A O 1
ATOM 3441 N N . THR A 1 424 ? 37.332 -16.209 -41.788 1.00 84.00 424 THR A N 1
ATOM 3442 C CA . THR A 1 424 ? 36.799 -17.192 -40.826 1.00 84.00 424 THR A CA 1
ATOM 3443 C C . THR A 1 424 ? 35.879 -18.233 -41.462 1.00 84.00 424 THR A C 1
ATOM 3445 O O . THR A 1 424 ? 35.529 -19.218 -40.805 1.00 84.00 424 THR A O 1
ATOM 3448 N N . TYR A 1 425 ? 35.476 -18.047 -42.722 1.00 82.06 425 TYR A N 1
ATOM 3449 C CA . TYR A 1 425 ? 34.619 -18.998 -43.417 1.00 82.06 425 TYR A CA 1
ATOM 3450 C C . TYR A 1 425 ? 35.384 -20.299 -43.690 1.00 82.06 425 TYR A C 1
ATOM 3452 O O . TYR A 1 425 ? 36.362 -20.328 -44.435 1.00 82.06 425 TYR A O 1
ATOM 3460 N N . LYS A 1 426 ? 34.928 -21.406 -43.096 1.00 75.19 426 LYS A N 1
ATOM 3461 C CA . LYS A 1 426 ? 35.531 -22.724 -43.313 1.00 75.19 426 LYS A CA 1
ATOM 3462 C C . LYS A 1 426 ? 35.018 -23.330 -44.614 1.00 75.19 426 LYS A C 1
ATOM 3464 O O . LYS A 1 426 ? 33.917 -23.873 -44.655 1.00 75.19 426 LYS A O 1
ATOM 3469 N N . ILE A 1 427 ? 35.843 -23.269 -45.652 1.00 73.69 427 ILE A N 1
ATOM 3470 C CA . ILE A 1 427 ? 35.615 -23.995 -46.903 1.00 73.69 427 ILE A CA 1
ATOM 3471 C C . ILE A 1 427 ? 35.824 -25.482 -46.612 1.00 73.69 427 I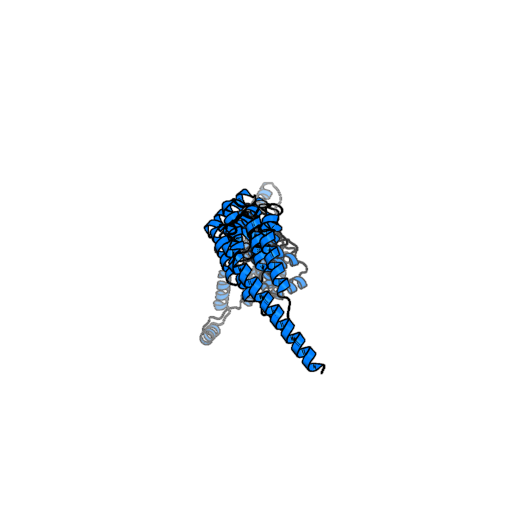LE A C 1
ATOM 3473 O O . ILE A 1 427 ? 36.869 -25.880 -46.097 1.00 73.69 427 ILE A O 1
ATOM 3477 N N . SER A 1 428 ? 34.810 -26.303 -46.879 1.00 65.88 428 SER A N 1
ATOM 3478 C CA . SER A 1 428 ? 34.901 -27.751 -46.692 1.00 65.88 428 SER A CA 1
ATOM 3479 C C . SER A 1 428 ? 34.147 -28.493 -47.796 1.00 65.88 428 SER A C 1
ATOM 3481 O O . SER A 1 428 ? 33.175 -27.944 -48.321 1.00 65.88 428 SER A O 1
ATOM 3483 N N . PRO A 1 429 ? 34.538 -29.744 -48.102 1.00 59.84 429 PRO A N 1
ATOM 3484 C CA . PRO A 1 429 ? 33.949 -30.549 -49.173 1.00 59.84 429 PRO A CA 1
ATOM 3485 C C . PRO A 1 429 ? 32.421 -30.673 -49.148 1.00 59.84 429 PRO A C 1
ATOM 3487 O O . PRO A 1 429 ? 31.802 -30.799 -50.197 1.00 59.84 429 PRO A O 1
ATOM 3490 N N . ASN A 1 430 ? 31.818 -30.611 -47.957 1.00 57.06 430 ASN A N 1
ATOM 3491 C CA . ASN A 1 430 ? 30.389 -30.853 -47.737 1.00 57.06 430 ASN A CA 1
ATOM 3492 C C . ASN A 1 430 ? 29.578 -29.569 -47.478 1.00 57.06 430 ASN A C 1
ATOM 3494 O O . ASN A 1 430 ? 28.377 -29.649 -47.248 1.00 57.06 430 ASN A O 1
ATOM 3498 N N . ASN A 1 431 ? 30.225 -28.399 -47.460 1.00 57.06 431 ASN A N 1
ATOM 3499 C CA . ASN A 1 431 ? 29.630 -27.121 -47.046 1.00 57.06 431 ASN A CA 1
ATOM 3500 C C . ASN A 1 431 ? 30.104 -25.977 -47.971 1.00 57.06 431 ASN A C 1
ATOM 3502 O O . ASN A 1 431 ? 30.474 -24.892 -47.521 1.00 57.06 431 ASN A O 1
ATOM 3506 N N . GLY A 1 432 ? 30.165 -26.256 -49.275 1.00 56.06 432 GLY A N 1
ATOM 3507 C CA . GLY A 1 432 ? 30.608 -25.316 -50.303 1.00 56.06 432 GLY A CA 1
ATOM 3508 C C . GLY A 1 432 ? 29.524 -24.304 -50.649 1.00 56.06 432 GLY A C 1
ATOM 3509 O O . GLY A 1 432 ? 28.669 -24.577 -51.488 1.00 56.06 432 GLY A O 1
ATOM 3510 N N . ASN A 1 433 ? 29.540 -23.146 -49.991 1.00 73.81 433 ASN A N 1
ATOM 3511 C CA . ASN A 1 433 ? 28.896 -21.961 -50.545 1.00 73.81 433 ASN A CA 1
ATOM 3512 C C . ASN A 1 433 ? 29.603 -20.673 -50.092 1.00 73.81 433 ASN A C 1
ATOM 3514 O O . ASN A 1 433 ? 29.012 -19.777 -49.479 1.00 73.81 433 ASN A O 1
ATOM 3518 N N . PHE A 1 434 ? 30.910 -20.599 -50.355 1.00 84.94 434 PHE A N 1
ATOM 3519 C CA . PHE A 1 434 ? 31.695 -19.384 -50.139 1.00 84.94 434 PHE A CA 1
ATOM 3520 C C . PHE A 1 434 ? 31.196 -18.253 -51.048 1.00 84.94 434 PHE A C 1
ATOM 3522 O O . PHE A 1 434 ? 31.158 -17.096 -50.626 1.00 84.94 434 PHE A O 1
ATOM 3529 N N . ASN A 1 435 ? 30.712 -18.586 -52.249 1.00 83.62 435 ASN A N 1
ATOM 3530 C CA . ASN A 1 435 ? 30.053 -17.639 -53.147 1.00 83.62 435 ASN A CA 1
ATOM 3531 C C . ASN A 1 435 ? 28.863 -16.900 -52.491 1.00 83.62 435 ASN A C 1
ATOM 3533 O O . ASN A 1 435 ? 28.758 -15.679 -52.608 1.00 83.62 435 ASN A O 1
ATOM 3537 N N . ASP A 1 436 ? 28.015 -17.584 -51.714 1.00 84.31 436 ASP A N 1
ATOM 3538 C CA . ASP A 1 436 ? 26.952 -16.920 -50.942 1.00 84.31 436 ASP A CA 1
ATOM 3539 C C . ASP A 1 436 ? 27.512 -15.958 -49.886 1.00 84.31 436 ASP A C 1
ATOM 3541 O O . ASP A 1 436 ? 26.946 -14.887 -49.655 1.00 84.31 436 ASP A O 1
ATOM 3545 N N . CYS A 1 437 ? 28.644 -16.294 -49.262 1.00 85.25 437 CYS A N 1
ATOM 3546 C CA . CYS A 1 437 ? 29.321 -15.395 -48.329 1.00 85.25 437 CYS A CA 1
ATOM 3547 C C . CYS A 1 437 ? 29.834 -14.127 -49.033 1.00 85.25 437 CYS A C 1
ATOM 3549 O O . CYS A 1 437 ? 29.709 -13.029 -48.486 1.00 85.25 437 CYS A O 1
ATOM 3551 N N . VAL A 1 438 ? 30.372 -14.263 -50.249 1.00 89.25 438 VAL A N 1
ATOM 3552 C CA . VAL A 1 438 ? 30.782 -13.128 -51.090 1.00 89.25 438 VAL A CA 1
ATOM 3553 C C . VAL A 1 438 ? 29.573 -12.262 -51.451 1.00 89.25 438 VAL A C 1
ATOM 3555 O O . VAL A 1 438 ? 29.630 -11.049 -51.238 1.00 89.25 438 VAL A O 1
ATOM 3558 N N . ARG A 1 439 ? 28.461 -12.873 -51.887 1.00 89.06 439 ARG A N 1
ATOM 3559 C CA . ARG A 1 439 ? 27.212 -12.166 -52.217 1.00 89.06 439 ARG A CA 1
ATOM 3560 C C . ARG A 1 439 ? 26.699 -11.332 -51.043 1.00 89.06 439 ARG A C 1
ATOM 3562 O O . ARG A 1 439 ? 26.416 -10.152 -51.217 1.00 89.06 439 ARG A O 1
ATOM 3569 N N . LEU A 1 440 ? 26.630 -11.908 -49.841 1.00 87.69 440 LEU A N 1
ATOM 3570 C CA . LEU A 1 440 ? 26.160 -11.191 -48.648 1.00 87.69 440 LEU A CA 1
ATOM 3571 C C . LEU A 1 440 ? 27.054 -9.995 -48.281 1.00 87.69 440 LEU A C 1
ATOM 3573 O O . LEU A 1 440 ? 26.571 -8.985 -47.771 1.00 87.69 440 LEU A O 1
ATOM 3577 N N . ILE A 1 441 ? 28.361 -10.094 -48.533 1.00 89.69 441 ILE A N 1
ATOM 3578 C CA . ILE A 1 441 ? 29.294 -8.982 -48.330 1.00 89.69 441 ILE A CA 1
ATOM 3579 C C . ILE A 1 441 ? 29.095 -7.908 -49.400 1.00 89.69 441 ILE A C 1
ATOM 3581 O O . ILE A 1 441 ? 29.121 -6.725 -49.072 1.00 89.69 441 ILE A O 1
ATOM 3585 N N . ASP A 1 442 ? 28.883 -8.285 -50.660 1.00 91.19 442 ASP A N 1
ATOM 3586 C CA . ASP A 1 442 ? 28.577 -7.327 -51.727 1.00 91.19 442 ASP A CA 1
ATOM 3587 C C . ASP A 1 442 ? 27.276 -6.566 -51.462 1.00 91.19 442 ASP A C 1
ATOM 3589 O O . ASP A 1 442 ? 27.259 -5.342 -51.597 1.00 91.19 442 ASP A O 1
ATOM 3593 N N . GLU A 1 443 ? 26.232 -7.249 -50.989 1.00 89.62 443 GLU A N 1
ATOM 3594 C CA . GLU A 1 443 ? 24.992 -6.611 -50.531 1.00 89.62 443 GLU A CA 1
ATOM 3595 C C . GLU A 1 443 ? 25.254 -5.592 -49.412 1.00 89.62 443 GLU A C 1
ATOM 3597 O O . GLU A 1 443 ? 24.744 -4.476 -49.465 1.00 89.62 443 GLU A O 1
ATOM 3602 N N . LEU A 1 444 ? 26.096 -5.928 -48.426 1.00 89.44 444 LEU A N 1
ATOM 3603 C CA . LEU A 1 444 ? 26.463 -4.999 -47.353 1.00 89.44 444 LEU A CA 1
ATOM 3604 C C . LEU A 1 444 ? 27.147 -3.732 -47.898 1.00 89.44 444 LEU A C 1
ATOM 3606 O O . LEU A 1 444 ? 26.835 -2.625 -47.462 1.00 89.44 444 LEU A O 1
ATOM 3610 N N . TYR A 1 445 ? 28.071 -3.866 -48.854 1.00 91.19 445 TYR A N 1
ATOM 3611 C CA . TYR A 1 445 ? 28.723 -2.712 -49.486 1.00 91.19 445 TYR A CA 1
ATOM 3612 C C . TYR A 1 445 ? 27.739 -1.861 -50.295 1.00 91.19 445 TYR A C 1
ATOM 3614 O O . TYR A 1 445 ? 27.799 -0.631 -50.219 1.00 91.19 445 TYR A O 1
ATOM 3622 N N . GLN A 1 446 ? 26.822 -2.500 -51.028 1.00 89.81 446 GLN A N 1
ATOM 3623 C CA . GLN A 1 446 ? 25.772 -1.819 -51.787 1.00 89.81 446 GLN A CA 1
ATOM 3624 C C . GLN A 1 446 ? 24.829 -1.031 -50.869 1.00 89.81 446 GLN A C 1
ATOM 3626 O O . GLN A 1 446 ? 24.609 0.155 -51.111 1.00 89.81 446 GLN A O 1
ATOM 3631 N N . ASP A 1 447 ? 24.349 -1.639 -49.780 1.00 85.88 447 ASP A N 1
ATOM 3632 C CA . ASP A 1 447 ? 23.456 -1.003 -48.801 1.00 85.88 447 ASP A CA 1
ATOM 3633 C C . ASP A 1 447 ? 24.065 0.257 -48.169 1.00 85.88 447 ASP A C 1
ATOM 3635 O O . ASP A 1 447 ? 23.374 1.242 -47.872 1.00 85.88 447 ASP A O 1
ATOM 3639 N N . ILE A 1 448 ? 25.376 0.231 -47.920 1.00 86.00 448 ILE A N 1
ATOM 3640 C CA . ILE A 1 448 ? 26.101 1.339 -47.289 1.00 86.00 448 ILE A CA 1
ATOM 3641 C C . ILE A 1 448 ? 26.570 2.361 -48.339 1.00 86.00 448 ILE A C 1
ATOM 3643 O O . ILE A 1 448 ? 26.767 3.526 -48.001 1.00 86.00 448 ILE A O 1
ATOM 3647 N N . GLY A 1 449 ? 26.685 1.970 -49.611 1.00 87.56 449 GLY A N 1
ATOM 3648 C CA . GLY A 1 449 ? 27.207 2.818 -50.686 1.00 87.56 449 GLY A CA 1
ATOM 3649 C C . GLY A 1 449 ? 28.735 2.936 -50.669 1.00 87.56 449 GLY A C 1
ATOM 3650 O O . GLY A 1 449 ? 29.281 3.969 -51.053 1.00 87.56 449 GLY A O 1
ATOM 3651 N N . LEU A 1 450 ? 29.433 1.896 -50.206 1.00 89.75 450 LEU A N 1
ATOM 3652 C CA . LEU A 1 450 ? 30.896 1.842 -50.136 1.00 89.75 450 LEU A CA 1
ATOM 3653 C C . LEU A 1 450 ? 31.467 0.892 -51.190 1.00 89.75 450 LEU A C 1
ATOM 3655 O O . LEU A 1 450 ? 30.813 -0.052 -51.625 1.00 89.75 450 LEU A O 1
ATOM 3659 N N . LYS A 1 451 ? 32.727 1.110 -51.573 1.00 91.12 451 LYS A N 1
ATOM 3660 C CA . LYS A 1 451 ? 33.477 0.166 -52.412 1.00 91.12 451 LYS A CA 1
ATOM 3661 C C . LYS A 1 451 ? 34.345 -0.750 -51.540 1.00 91.12 451 LYS A C 1
ATOM 3663 O O . LYS A 1 451 ? 34.894 -0.263 -50.550 1.00 91.12 451 LYS A O 1
ATOM 3668 N N . PRO A 1 452 ? 34.510 -2.039 -51.893 1.00 90.38 452 PRO A N 1
ATOM 3669 C CA . PRO A 1 452 ? 35.436 -2.928 -51.197 1.00 90.38 452 PRO A CA 1
ATOM 3670 C C . PRO A 1 452 ? 36.874 -2.399 -51.220 1.00 90.38 452 PRO A C 1
ATOM 3672 O O . PRO A 1 452 ? 37.318 -1.833 -52.220 1.00 90.38 452 PRO A O 1
ATOM 3675 N N . SER A 1 453 ? 37.618 -2.619 -50.134 1.00 92.12 453 SER A N 1
ATOM 3676 C CA . SER A 1 453 ? 39.057 -2.348 -50.104 1.00 92.12 453 SER A CA 1
ATOM 3677 C C . SER A 1 453 ? 39.836 -3.383 -50.930 1.00 92.12 453 SER A C 1
ATOM 3679 O O . SER A 1 453 ? 39.319 -4.456 -51.270 1.00 92.12 453 SER A O 1
ATOM 3681 N N . GLN A 1 454 ? 41.103 -3.085 -51.239 1.00 92.06 454 GLN A N 1
ATOM 3682 C CA . GLN A 1 454 ? 41.994 -4.036 -51.919 1.00 92.06 454 GLN A CA 1
ATOM 3683 C C . GLN A 1 454 ? 42.147 -5.335 -51.119 1.00 92.06 454 GLN A C 1
ATOM 3685 O O . GLN A 1 454 ? 42.078 -6.416 -51.694 1.00 92.06 454 GLN A O 1
ATOM 3690 N N . GLU A 1 455 ? 42.263 -5.238 -49.792 1.00 89.75 455 GLU A N 1
ATOM 3691 C CA . GLU A 1 455 ? 42.376 -6.403 -48.909 1.00 89.75 455 GLU A CA 1
ATOM 3692 C C . GLU A 1 455 ? 41.126 -7.287 -48.941 1.00 89.75 455 GLU A C 1
ATOM 3694 O O . GLU A 1 455 ? 41.233 -8.505 -49.058 1.00 89.75 455 GLU A O 1
ATOM 3699 N N . VAL A 1 456 ? 39.932 -6.687 -48.901 1.00 91.38 456 VAL A N 1
ATOM 3700 C CA . VAL A 1 456 ? 38.670 -7.440 -48.991 1.00 91.38 456 VAL A CA 1
ATOM 3701 C C . VAL A 1 456 ? 38.526 -8.088 -50.368 1.00 91.38 456 VAL A C 1
ATOM 3703 O O . VAL A 1 456 ? 38.078 -9.226 -50.472 1.00 91.38 456 VAL A O 1
ATOM 3706 N N . THR A 1 457 ? 38.936 -7.393 -51.430 1.00 90.75 457 THR A N 1
ATOM 3707 C CA . THR A 1 457 ? 38.921 -7.937 -52.797 1.00 90.75 457 THR A CA 1
ATOM 3708 C C . THR A 1 457 ? 39.868 -9.132 -52.928 1.00 90.75 457 THR A C 1
ATOM 3710 O O . THR A 1 457 ? 39.479 -10.167 -53.466 1.00 90.75 457 THR A O 1
ATOM 3713 N N . ALA A 1 458 ? 41.078 -9.031 -52.374 1.00 90.38 458 ALA A N 1
ATOM 3714 C CA . ALA A 1 458 ? 42.033 -10.132 -52.335 1.00 90.38 458 ALA A CA 1
ATOM 3715 C C . ALA A 1 458 ? 41.496 -11.329 -51.530 1.00 90.38 458 ALA A C 1
ATOM 3717 O O . ALA A 1 458 ? 41.592 -12.465 -51.994 1.00 90.38 458 ALA A O 1
ATOM 3718 N N . ALA A 1 459 ? 40.863 -11.086 -50.375 1.00 89.38 459 ALA A N 1
ATOM 3719 C CA . ALA A 1 459 ? 40.248 -12.134 -49.558 1.00 89.38 459 ALA A CA 1
ATOM 3720 C C . ALA A 1 459 ? 39.115 -12.869 -50.302 1.00 89.38 459 ALA A C 1
ATOM 3722 O O . ALA A 1 459 ? 39.041 -14.096 -50.242 1.00 89.38 459 ALA A O 1
ATOM 3723 N N . LYS A 1 460 ? 38.278 -12.149 -51.067 1.00 91.38 460 LYS A N 1
ATOM 3724 C CA . LYS A 1 460 ? 37.245 -12.756 -51.930 1.00 91.38 460 LYS A CA 1
ATOM 3725 C C . LYS A 1 460 ? 37.853 -13.673 -52.990 1.00 91.38 460 LYS A C 1
ATOM 3727 O O . LYS A 1 460 ? 37.422 -14.813 -53.121 1.00 91.38 460 LYS A O 1
ATOM 3732 N N . ILE A 1 461 ? 38.858 -13.191 -53.727 1.00 90.12 461 ILE A N 1
ATOM 3733 C CA . ILE A 1 461 ? 39.523 -13.967 -54.789 1.00 90.12 461 ILE A CA 1
ATOM 3734 C C . ILE A 1 461 ? 40.185 -15.219 -54.202 1.00 90.12 461 ILE A C 1
ATOM 3736 O O . ILE A 1 461 ? 40.021 -16.312 -54.743 1.00 90.12 461 ILE A O 1
ATOM 3740 N N . SER A 1 462 ? 40.895 -15.070 -53.081 1.00 88.31 462 SER A N 1
ATOM 3741 C CA . SER A 1 462 ? 41.579 -16.174 -52.400 1.00 88.31 462 SER A CA 1
ATOM 3742 C C . SER A 1 462 ? 40.606 -17.275 -51.961 1.00 88.31 462 SER A C 1
ATOM 3744 O O . SER A 1 462 ? 40.825 -18.456 -52.244 1.00 88.31 462 SER A O 1
ATOM 3746 N N . GLY A 1 463 ? 39.486 -16.900 -51.336 1.00 86.62 463 GLY A N 1
ATOM 3747 C CA . GLY A 1 463 ? 38.484 -17.870 -50.904 1.00 86.62 463 GLY A CA 1
ATOM 3748 C C . GLY A 1 463 ? 37.731 -18.528 -52.064 1.00 86.62 463 GLY A C 1
ATOM 3749 O O . GLY A 1 463 ? 37.561 -19.742 -52.043 1.00 86.62 463 GLY A O 1
ATOM 3750 N N . LEU A 1 464 ? 37.377 -17.788 -53.125 1.00 88.12 464 LEU A N 1
ATOM 3751 C CA . LEU A 1 464 ? 36.764 -18.373 -54.331 1.00 88.12 464 LEU A CA 1
ATOM 3752 C C . LEU A 1 464 ? 37.711 -19.358 -55.033 1.00 88.12 464 LEU A C 1
ATOM 3754 O O . LEU A 1 464 ? 37.286 -20.416 -55.487 1.00 88.12 464 LEU A O 1
ATOM 3758 N N . THR A 1 465 ? 39.008 -19.039 -55.084 1.00 86.62 465 THR A N 1
ATOM 3759 C CA . THR A 1 465 ? 40.034 -19.944 -55.631 1.00 86.62 465 THR A CA 1
ATOM 3760 C C . THR A 1 465 ? 40.154 -21.211 -54.783 1.00 86.62 465 THR A C 1
ATOM 3762 O O . THR A 1 465 ? 40.265 -22.309 -55.321 1.00 86.62 465 THR A O 1
ATOM 3765 N N . SER A 1 466 ? 40.085 -21.070 -53.457 1.00 86.12 466 SER A N 1
ATOM 3766 C CA . SER A 1 466 ? 40.119 -22.201 -52.523 1.00 86.12 466 SER A CA 1
ATOM 3767 C C . SER A 1 466 ? 38.870 -23.084 -52.641 1.00 86.12 466 SER A C 1
ATOM 3769 O O . SER A 1 466 ? 38.984 -24.306 -52.628 1.00 86.12 466 SER A O 1
ATOM 3771 N N . GLU A 1 467 ? 37.685 -22.489 -52.815 1.00 85.50 467 GLU A N 1
ATOM 3772 C CA . GLU A 1 467 ? 36.435 -23.213 -53.081 1.00 85.50 467 GLU A CA 1
ATOM 3773 C C . GLU A 1 467 ? 36.504 -23.979 -54.409 1.00 85.50 467 GLU A C 1
ATOM 3775 O O . GLU A 1 467 ? 36.169 -25.163 -54.448 1.00 85.50 467 GLU A O 1
ATOM 3780 N N . LEU A 1 468 ? 37.008 -23.345 -55.476 1.00 85.75 468 LEU A N 1
ATOM 3781 C CA . LEU A 1 468 ? 37.235 -23.999 -56.766 1.00 85.75 468 LEU A CA 1
ATOM 3782 C C . LEU A 1 468 ? 38.179 -25.200 -56.621 1.00 85.75 468 LEU A C 1
ATOM 3784 O O . LEU A 1 468 ? 37.870 -26.278 -57.118 1.00 85.75 468 LEU A O 1
ATOM 3788 N N . TYR A 1 469 ? 39.297 -25.032 -55.910 1.00 85.50 469 TYR A N 1
ATOM 3789 C CA . TYR A 1 469 ? 40.261 -26.105 -55.663 1.00 85.50 469 TYR A CA 1
ATOM 3790 C C . TYR A 1 469 ? 39.639 -27.280 -54.890 1.00 85.50 469 TYR A C 1
ATOM 3792 O O . TYR A 1 469 ? 39.783 -28.429 -55.300 1.00 85.50 469 TYR A O 1
ATOM 3800 N N . CYS A 1 470 ? 38.885 -27.015 -53.816 1.00 83.06 470 CYS A N 1
ATOM 3801 C CA . CYS A 1 470 ? 38.169 -28.063 -53.081 1.00 83.06 470 CYS A CA 1
ATOM 3802 C C . CYS A 1 470 ? 37.140 -28.794 -53.957 1.00 83.06 470 CYS A C 1
ATOM 3804 O O . CYS A 1 470 ? 37.050 -30.018 -53.899 1.00 83.06 470 CYS A O 1
ATOM 3806 N N . ASN A 1 471 ? 36.384 -28.062 -54.778 1.00 83.38 471 ASN A N 1
ATOM 3807 C CA . ASN A 1 471 ? 35.387 -28.649 -55.672 1.00 83.38 471 ASN A CA 1
ATOM 3808 C C . ASN A 1 471 ? 36.032 -29.512 -56.765 1.00 83.38 471 ASN A C 1
ATOM 3810 O O . ASN A 1 471 ? 35.514 -30.585 -57.064 1.00 83.38 471 ASN A O 1
ATOM 3814 N N . LEU A 1 472 ? 37.163 -29.075 -57.328 1.00 84.88 472 LEU A N 1
ATOM 3815 C CA . LEU A 1 472 ? 37.933 -29.857 -58.298 1.00 84.88 472 LEU A CA 1
ATOM 3816 C C . LEU A 1 472 ? 38.477 -31.145 -57.671 1.00 84.88 472 LEU A C 1
ATOM 3818 O O . LEU A 1 472 ? 38.247 -32.213 -58.227 1.00 84.88 472 LEU A O 1
ATOM 3822 N N . ASN A 1 473 ? 39.089 -31.075 -56.486 1.00 82.50 473 ASN A N 1
ATOM 3823 C CA . ASN A 1 473 ? 39.581 -32.270 -55.792 1.00 82.50 473 ASN A CA 1
ATOM 3824 C C . ASN A 1 473 ? 38.450 -33.253 -55.454 1.00 82.50 473 ASN A C 1
ATOM 3826 O O . ASN A 1 473 ? 38.616 -34.456 -55.611 1.00 82.50 473 ASN A O 1
ATOM 3830 N N . ASN A 1 474 ? 37.280 -32.762 -55.033 1.00 81.81 474 ASN A N 1
ATOM 3831 C CA . ASN A 1 474 ? 36.116 -33.619 -54.795 1.00 81.81 474 ASN A CA 1
ATOM 3832 C C . ASN A 1 474 ? 35.622 -34.298 -56.079 1.00 81.81 474 ASN A C 1
ATOM 3834 O O . ASN A 1 474 ? 35.231 -35.464 -56.048 1.00 81.81 474 ASN A O 1
ATOM 3838 N N . LEU A 1 475 ? 35.604 -33.571 -57.201 1.00 82.31 475 LEU A N 1
ATOM 3839 C CA . LEU A 1 475 ? 35.253 -34.132 -58.506 1.00 82.31 475 LEU A CA 1
ATOM 3840 C C . LEU A 1 475 ? 36.260 -35.208 -58.924 1.00 82.31 475 LEU A C 1
ATOM 3842 O O . LEU A 1 475 ? 35.840 -36.282 -59.345 1.00 82.31 475 LEU A O 1
ATOM 3846 N N . GLU A 1 476 ? 37.560 -34.957 -58.755 1.00 81.62 476 GLU A N 1
ATOM 3847 C CA . GLU A 1 476 ? 38.625 -35.931 -59.026 1.00 81.62 476 GLU A CA 1
ATOM 3848 C C . GLU A 1 476 ? 38.519 -37.176 -58.130 1.00 81.62 476 GLU A C 1
ATOM 3850 O O . GLU A 1 476 ? 38.614 -38.300 -58.627 1.00 81.62 476 GLU A O 1
ATOM 3855 N N . GLU A 1 477 ? 38.267 -37.012 -56.827 1.00 79.62 477 GLU A N 1
ATOM 3856 C CA . GLU A 1 477 ? 38.065 -38.129 -55.895 1.00 79.62 477 GLU A CA 1
ATOM 3857 C C . GLU A 1 477 ? 36.819 -38.956 -56.227 1.00 79.62 477 GLU A C 1
ATOM 3859 O O . GLU A 1 477 ? 36.858 -40.183 -56.135 1.00 79.62 477 GLU A O 1
ATOM 3864 N N . ASN A 1 478 ? 35.711 -38.311 -56.603 1.00 79.12 478 ASN A N 1
ATOM 3865 C CA . ASN A 1 478 ? 34.488 -39.009 -56.999 1.00 79.12 478 ASN A CA 1
ATOM 3866 C C . ASN A 1 478 ? 34.683 -39.758 -58.320 1.00 79.12 478 ASN A C 1
ATOM 3868 O O . ASN A 1 478 ? 34.311 -40.924 -58.415 1.00 79.12 478 ASN A O 1
ATOM 3872 N N . TYR A 1 479 ? 35.348 -39.136 -59.295 1.00 77.81 479 TYR A N 1
ATOM 3873 C CA . TYR A 1 479 ? 35.682 -39.780 -60.565 1.00 77.81 479 TYR A CA 1
ATOM 3874 C C . TYR A 1 479 ? 36.618 -40.983 -60.368 1.00 77.81 479 TYR A C 1
ATOM 3876 O O . TYR A 1 479 ? 36.449 -42.019 -61.002 1.00 77.81 479 TYR A O 1
ATOM 3884 N N . SER A 1 480 ? 37.562 -40.889 -59.426 1.00 70.81 480 SER A N 1
ATOM 3885 C CA . SER A 1 480 ? 38.486 -41.981 -59.079 1.00 70.81 480 SER A CA 1
ATOM 3886 C C . SER A 1 480 ? 37.829 -43.142 -58.316 1.00 70.81 480 SER A C 1
ATOM 3888 O O . SER A 1 480 ? 38.449 -44.191 -58.184 1.00 70.81 480 SER A O 1
ATOM 3890 N N . LYS A 1 481 ? 36.609 -42.967 -57.786 1.00 70.56 481 LYS A N 1
ATOM 3891 C CA . LYS A 1 481 ? 35.825 -44.017 -57.102 1.00 70.56 481 LYS A CA 1
ATOM 3892 C C . LYS A 1 481 ? 34.838 -44.740 -58.027 1.00 70.56 481 LYS A C 1
ATOM 3894 O O . LYS A 1 481 ? 34.313 -45.779 -57.635 1.00 70.56 481 LYS A O 1
ATOM 3899 N N . GLU A 1 482 ? 34.550 -44.180 -59.202 1.00 58.44 482 GLU A N 1
ATOM 3900 C CA . GLU A 1 482 ? 33.644 -44.756 -60.211 1.00 58.44 482 GLU A CA 1
ATOM 3901 C C . GLU A 1 482 ? 34.368 -45.623 -61.263 1.00 58.44 482 GLU A C 1
ATOM 3903 O O . GLU A 1 482 ? 33.711 -46.258 -62.092 1.00 58.44 482 GLU A O 1
ATOM 3908 N N . ILE A 1 483 ? 35.705 -45.682 -61.204 1.00 49.06 483 ILE A N 1
ATOM 3909 C CA . ILE A 1 483 ? 36.583 -46.608 -61.944 1.00 49.06 483 ILE A CA 1
ATOM 3910 C C . ILE A 1 483 ? 37.025 -47.714 -60.988 1.00 49.06 483 ILE A C 1
ATOM 3912 O O . ILE A 1 483 ? 37.021 -48.893 -61.414 1.00 49.06 483 ILE A O 1
#

Mean predicted aligned error: 13.35 Å

Solvent-accessible surface area (backbone atoms only — not comparable to full-atom values): 27018 Å² total; per-residue (Å²): 107,72,63,47,50,49,56,48,52,52,53,50,52,36,45,77,69,72,42,92,72,60,74,66,60,58,52,50,47,53,37,51,51,49,51,52,55,49,46,61,49,58,75,32,71,74,36,50,53,51,52,45,48,48,41,54,73,74,70,51,54,70,70,60,47,50,57,42,28,74,71,70,75,46,77,77,70,72,51,75,67,54,51,51,53,51,52,49,50,52,50,51,51,50,25,62,76,57,76,46,59,47,45,26,67,74,44,35,71,60,47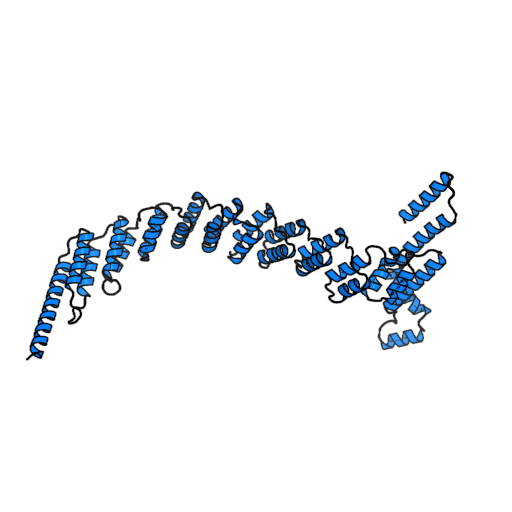,48,48,19,58,77,69,68,33,61,70,54,35,52,54,53,26,69,53,20,64,73,58,41,84,36,87,64,51,63,44,51,52,43,49,54,32,59,72,71,60,44,81,67,56,41,58,51,50,37,71,75,72,44,84,75,84,74,58,66,74,70,48,48,61,51,46,49,52,30,58,78,68,66,35,46,71,54,47,44,49,48,32,70,76,67,71,50,76,66,62,62,64,55,57,41,51,51,50,33,51,54,45,61,42,87,82,62,88,68,64,63,55,59,56,47,49,48,52,28,67,50,54,73,49,73,57,73,84,41,75,60,42,53,49,17,53,52,53,46,68,69,72,48,89,84,53,65,70,55,50,54,41,44,38,73,58,60,46,37,41,78,37,58,70,57,32,35,50,52,39,49,50,24,49,70,68,67,37,58,67,60,21,46,54,50,47,71,70,20,81,51,64,71,54,61,74,60,52,44,51,34,45,53,54,35,54,75,70,65,40,45,70,57,47,52,51,50,30,73,71,67,44,55,71,63,58,69,72,58,46,24,51,40,44,29,50,34,54,67,69,66,37,63,68,59,47,54,51,49,27,65,58,53,72,44,81,56,40,60,46,61,68,53,52,48,52,45,46,46,57,51,16,79,33,26,60,78,82,40,53,72,66,58,51,53,52,50,51,52,53,40,48,69,23,72,42,88,79,63,65,66,40,57,44,44,23,49,36,35,40,55,73,53,55,75,79,43,93,90,57,78,52,65,66,59,56,50,49,56,46,51,50,52,29,61,79,73,72,53,80,82,47,73,68,40,51,50,46,50,53,53,51,53,53,49,48,51,51,46,53,49,52,51,50,52,55,52,57,66,69,78,112